Protein AF-A0A6A6LYT0-F1 (afdb_monomer_lite)

Sequence (413 aa):
MEEVLLMKRYNQEIVPKQVDERLLDSQYVESPLNRPRSIFLELNYLVLLETRSLRKGFKLLLGEDMSGGGKGVSSALALSNAITNLAASVFGEQKRLEPMNPERKTRWRREIDWLLSVTDHIVEFVPSQQSKDGINMEIMVTRQRSDLLMNIPALRKLDNILVEQLDQFGNQNEFWYVSRDKVDSEQGTPPRNDDKWWIPTVKVPPEGLSEVTRRRLQSQKDSVNQVLKAAMAINAQVLSEMEVPENYIESLPKNGRASLGDSIYKSITVEFFDPEQFLSTMDLSTEHKVLDIKNRIEASIVIWKRKMHQKDGKSSWSSGVSLEKRELFEERAETILIILKQRFPGIPQSALDISKIQYNEDVGQAILESYSRIIESLAFTVLSRIEDVLYAASLTQTPESDESESQRKKQVG

Structure (mmCIF, N/CA/C/O backbone):
data_AF-A0A6A6LYT0-F1
#
_entry.id   AF-A0A6A6LYT0-F1
#
loop_
_atom_site.group_PDB
_atom_site.id
_atom_site.type_symbol
_atom_site.label_atom_id
_atom_site.label_alt_id
_atom_site.label_comp_id
_atom_site.label_asym_id
_atom_site.label_entity_id
_atom_site.label_seq_id
_atom_site.pdbx_PDB_ins_code
_atom_site.Cartn_x
_atom_site.Cartn_y
_atom_site.Cartn_z
_atom_site.occupancy
_atom_site.B_iso_or_equiv
_atom_site.auth_seq_id
_atom_site.auth_comp_id
_atom_site.auth_asym_id
_atom_site.auth_atom_id
_atom_site.pdbx_PDB_model_num
ATOM 1 N N . MET A 1 1 ? -25.487 27.048 -23.788 1.00 43.97 1 MET A N 1
ATOM 2 C CA . MET A 1 1 ? -26.952 27.287 -23.729 1.00 43.97 1 MET A CA 1
ATOM 3 C C . MET A 1 1 ? -27.750 26.283 -24.561 1.00 43.97 1 MET A C 1
ATOM 5 O O . MET A 1 1 ? -28.834 25.917 -24.125 1.00 43.97 1 MET A O 1
ATOM 9 N N . GLU A 1 2 ? -27.228 25.776 -25.685 1.00 37.31 2 GLU A N 1
ATOM 10 C CA . GLU A 1 2 ? -27.903 24.734 -26.484 1.00 37.31 2 GLU A CA 1
ATOM 11 C C . GLU A 1 2 ? -27.993 23.358 -25.796 1.00 37.31 2 GLU A C 1
ATOM 13 O O . GLU A 1 2 ? -29.022 22.699 -25.913 1.00 37.31 2 GLU A O 1
ATOM 18 N N . GLU A 1 3 ? -27.015 22.959 -24.973 1.00 37.06 3 GLU A N 1
ATOM 19 C CA . GLU A 1 3 ? -27.086 21.691 -24.215 1.00 37.06 3 GLU A CA 1
ATOM 20 C C . GLU A 1 3 ? -28.199 21.668 -23.151 1.00 37.06 3 GLU A C 1
ATOM 22 O O . GLU A 1 3 ? -28.840 20.641 -22.928 1.00 37.06 3 GLU A O 1
ATOM 27 N N . VAL A 1 4 ? -28.504 22.816 -22.533 1.00 42.84 4 VAL A N 1
ATOM 28 C CA . VAL A 1 4 ? -29.594 22.939 -21.543 1.00 42.84 4 VAL A CA 1
ATOM 29 C C . VAL A 1 4 ? -30.966 22.869 -22.228 1.00 42.84 4 VAL A C 1
ATOM 31 O O . VAL A 1 4 ? -31.926 22.352 -21.656 1.00 42.84 4 VAL A O 1
ATOM 34 N N . LEU A 1 5 ? -31.060 23.347 -23.473 1.00 37.00 5 LEU A N 1
ATOM 35 C CA . LEU A 1 5 ? -32.270 23.271 -24.297 1.00 37.00 5 LEU A CA 1
ATOM 36 C C . LEU A 1 5 ? -32.504 21.865 -24.869 1.00 37.00 5 LEU A C 1
ATOM 38 O O . LEU A 1 5 ? -33.661 21.464 -25.004 1.00 37.00 5 LEU A O 1
ATOM 42 N N . LEU A 1 6 ? -31.441 21.100 -25.146 1.00 41.81 6 LEU A N 1
ATOM 43 C CA . LEU A 1 6 ? -31.546 19.697 -25.563 1.00 41.81 6 LEU A CA 1
ATOM 44 C C . LEU A 1 6 ? -31.994 18.794 -24.399 1.00 41.81 6 LEU A C 1
ATOM 46 O O . LEU A 1 6 ? -32.902 17.983 -24.564 1.00 41.81 6 LEU A O 1
ATOM 50 N N . MET A 1 7 ? -31.449 19.013 -23.195 1.00 40.19 7 MET A N 1
ATOM 51 C CA . MET A 1 7 ? -31.865 18.320 -21.963 1.00 40.19 7 MET A CA 1
ATOM 52 C C . MET A 1 7 ? -33.322 18.614 -21.572 1.00 40.19 7 MET A C 1
ATOM 54 O O . MET A 1 7 ? -34.040 17.719 -21.128 1.00 40.19 7 MET A O 1
ATOM 58 N N . LYS A 1 8 ? -33.794 19.855 -21.764 1.00 39.69 8 LYS A N 1
ATOM 59 C CA . LYS A 1 8 ? -35.201 20.206 -21.501 1.00 39.69 8 LYS A CA 1
ATOM 60 C C . LYS A 1 8 ? -36.174 19.577 -22.501 1.00 39.69 8 LYS A C 1
ATOM 62 O O . LYS A 1 8 ? -37.269 19.210 -22.088 1.00 39.69 8 LYS A O 1
ATOM 67 N N . ARG A 1 9 ? -35.782 19.413 -23.773 1.00 38.62 9 ARG A N 1
ATOM 68 C CA . ARG A 1 9 ? -36.602 18.715 -24.781 1.00 38.62 9 ARG A CA 1
ATOM 69 C C . ARG A 1 9 ? -36.654 17.204 -24.544 1.00 38.62 9 ARG A C 1
ATOM 71 O O . ARG A 1 9 ? -37.737 16.637 -24.592 1.00 38.62 9 ARG A O 1
ATOM 78 N N . TYR A 1 10 ? -35.533 16.582 -24.175 1.00 41.91 10 TYR A N 1
ATOM 79 C CA . TYR A 1 10 ? -35.482 15.141 -23.890 1.00 41.91 10 TYR A CA 1
ATOM 80 C C . TYR A 1 10 ? -36.304 14.745 -22.645 1.00 41.91 10 TYR A C 1
ATOM 82 O O . TYR A 1 10 ? -36.941 13.696 -22.621 1.00 41.91 10 TYR A O 1
ATOM 90 N N . ASN A 1 11 ? -36.372 15.616 -21.629 1.00 39.78 11 ASN A N 1
ATOM 91 C CA . ASN A 1 11 ? -37.172 15.369 -20.422 1.00 39.78 11 ASN A CA 1
ATOM 92 C C . ASN A 1 11 ? -38.685 15.612 -20.589 1.00 39.78 11 ASN A C 1
ATOM 94 O O . ASN A 1 11 ? -39.451 15.185 -19.729 1.00 39.78 11 ASN A O 1
ATOM 98 N N . GLN A 1 12 ? -39.140 16.285 -21.653 1.00 38.91 12 GLN A N 1
ATOM 99 C CA . GLN A 1 12 ? -40.573 16.528 -21.884 1.00 38.91 12 GLN A CA 1
ATOM 100 C C . GLN A 1 12 ? -41.280 15.390 -22.637 1.00 38.91 12 GLN A C 1
ATOM 102 O O . GLN A 1 12 ? -42.495 15.264 -22.510 1.00 38.91 12 GLN A O 1
ATOM 107 N N . GLU A 1 13 ? -40.555 14.541 -23.370 1.00 37.44 13 GLU A N 1
ATOM 108 C CA . GLU A 1 13 ? -41.156 13.475 -24.193 1.00 37.44 13 GLU A CA 1
ATOM 109 C C . GLU A 1 13 ? -41.386 12.143 -23.445 1.00 37.44 13 GLU A C 1
ATOM 111 O O . GLU A 1 13 ? -42.075 11.271 -23.966 1.00 37.44 13 GLU A O 1
ATOM 116 N N . ILE A 1 14 ? -40.881 11.981 -22.210 1.00 43.44 14 ILE A N 1
ATOM 117 C CA . ILE A 1 14 ? -40.929 10.701 -21.458 1.00 43.44 14 ILE A CA 1
ATOM 118 C C . ILE A 1 14 ? -41.836 10.759 -20.207 1.00 43.44 14 ILE A C 1
ATOM 120 O O . ILE A 1 14 ? -42.043 9.752 -19.533 1.00 43.44 14 ILE A O 1
ATOM 124 N N . VAL A 1 15 ? -42.454 11.902 -19.893 1.00 36.84 15 VAL A N 1
ATOM 125 C CA . VAL A 1 15 ? -43.375 12.008 -18.744 1.00 36.84 15 VAL A CA 1
ATOM 126 C C . VAL A 1 15 ? -44.823 11.828 -19.221 1.00 36.84 15 VAL A C 1
ATOM 128 O O . VAL A 1 15 ? -45.327 12.693 -19.941 1.00 36.84 15 VAL A O 1
ATOM 131 N N . PRO A 1 16 ? -45.547 10.760 -18.826 1.00 37.03 16 PRO A N 1
ATOM 132 C CA . PRO A 1 16 ? -46.984 10.707 -19.048 1.00 37.03 16 PRO A CA 1
ATOM 133 C C . PRO A 1 16 ? -47.635 11.852 -18.267 1.00 37.03 16 PRO A C 1
ATOM 135 O O . PRO A 1 16 ? -47.370 12.026 -17.076 1.00 37.03 16 PRO A O 1
ATOM 138 N N . LYS A 1 17 ? -48.472 12.642 -18.948 1.00 39.84 17 LYS A N 1
ATOM 139 C CA . LYS A 1 17 ? -49.275 13.711 -18.339 1.00 39.84 17 LYS A CA 1
ATOM 140 C C . LYS A 1 17 ? -50.002 13.184 -17.094 1.00 39.84 17 LYS A C 1
ATOM 142 O O . LYS A 1 17 ? -50.565 12.093 -17.129 1.00 39.84 17 LYS A O 1
ATOM 147 N N . GLN A 1 18 ? -49.951 13.986 -16.028 1.00 39.06 18 GLN A N 1
ATOM 148 C CA . GLN A 1 18 ? -50.595 13.776 -14.728 1.00 39.06 18 GLN A CA 1
ATOM 149 C C . GLN A 1 18 ? -51.964 13.096 -14.849 1.00 39.06 18 GLN A C 1
ATOM 151 O O . GLN A 1 18 ? -52.850 13.597 -15.542 1.00 39.06 18 GLN A O 1
ATOM 156 N N . VAL A 1 19 ? -52.136 11.990 -14.123 1.00 34.44 19 VAL A N 1
ATOM 157 C CA . VAL A 1 19 ? -53.459 11.501 -13.731 1.00 34.44 19 VAL A CA 1
ATOM 158 C C . VAL A 1 19 ? -53.733 12.040 -12.330 1.00 34.44 19 VAL A C 1
ATOM 160 O O . VAL A 1 19 ? -52.886 11.943 -11.445 1.00 34.44 19 VAL A O 1
ATOM 163 N N . ASP A 1 20 ? -54.899 12.662 -12.213 1.00 29.84 20 ASP A N 1
ATOM 164 C CA . ASP A 1 20 ? -55.451 13.436 -11.103 1.00 29.84 20 ASP A CA 1
ATOM 165 C C . ASP A 1 20 ? -55.369 12.717 -9.737 1.00 29.84 20 ASP A C 1
ATOM 167 O O . ASP A 1 20 ? -55.817 11.578 -9.585 1.00 29.84 20 ASP A O 1
ATOM 171 N N . GLU A 1 21 ? -54.831 13.400 -8.723 1.00 35.59 21 GLU A N 1
ATOM 172 C CA . GLU A 1 21 ? -54.799 12.967 -7.318 1.00 35.59 21 GLU A CA 1
ATOM 173 C C . GLU A 1 21 ? -56.177 13.136 -6.660 1.00 35.59 21 GLU A C 1
ATOM 175 O O . GLU A 1 21 ? -56.346 13.956 -5.762 1.00 35.59 21 GLU A O 1
ATOM 180 N N . ARG A 1 22 ? -57.196 12.377 -7.077 1.00 34.69 22 ARG A N 1
ATOM 181 C CA . ARG A 1 22 ? -58.452 12.245 -6.311 1.00 34.69 22 ARG A CA 1
ATOM 182 C C . ARG A 1 22 ? -59.102 10.890 -6.542 1.00 34.69 22 ARG A C 1
ATOM 184 O O . ARG A 1 22 ? -59.987 10.789 -7.377 1.00 34.69 22 ARG A O 1
ATOM 191 N N . LEU A 1 23 ? -58.661 9.876 -5.795 1.00 31.81 23 LEU A N 1
ATOM 192 C CA . LEU A 1 23 ? -59.444 8.707 -5.344 1.00 31.81 23 LEU A CA 1
ATOM 193 C C . LEU A 1 23 ? -58.513 7.760 -4.560 1.00 31.81 23 LEU A C 1
ATOM 195 O O . LEU A 1 23 ? -58.198 6.651 -4.980 1.00 31.81 23 LEU A O 1
ATOM 199 N N . LEU A 1 24 ? -58.031 8.237 -3.411 1.00 38.34 24 LEU A N 1
ATOM 200 C CA . LEU A 1 24 ? -57.542 7.381 -2.331 1.00 38.34 24 LEU A CA 1
ATOM 201 C C . LEU A 1 24 ? -58.755 7.039 -1.469 1.00 38.34 24 LEU A C 1
ATOM 203 O O . LEU A 1 24 ? -59.147 7.848 -0.642 1.00 38.34 24 LEU A O 1
ATOM 207 N N . ASP A 1 25 ? -59.392 5.910 -1.766 1.00 36.44 25 ASP A N 1
ATOM 208 C CA . ASP A 1 25 ? -60.064 5.046 -0.789 1.00 36.44 25 ASP A CA 1
ATOM 209 C C . ASP A 1 25 ? -60.774 3.920 -1.539 1.00 36.44 25 ASP A C 1
ATOM 211 O O . ASP A 1 25 ? -61.872 4.095 -2.058 1.00 36.44 25 ASP A O 1
ATOM 215 N N . SER A 1 26 ? -60.126 2.758 -1.628 1.00 30.28 26 SER A N 1
ATOM 216 C CA . SER A 1 26 ? -60.767 1.455 -1.417 1.00 30.28 26 SER A CA 1
ATOM 217 C C . SER A 1 26 ? -59.758 0.329 -1.652 1.00 30.28 26 SER A C 1
ATOM 219 O O . SER A 1 26 ? -59.062 0.278 -2.665 1.00 30.28 26 SER A O 1
ATOM 221 N N . GLN A 1 27 ? -59.694 -0.563 -0.669 1.00 43.56 27 GLN A N 1
ATOM 222 C CA . GLN A 1 27 ? -59.050 -1.874 -0.666 1.00 43.56 27 GLN A CA 1
ATOM 223 C C . GLN A 1 27 ? -59.122 -2.591 -2.023 1.00 43.56 27 GLN A C 1
ATOM 225 O O . GLN A 1 27 ? -60.222 -2.914 -2.441 1.00 43.56 27 GLN A O 1
ATOM 230 N N . TYR A 1 28 ? -57.999 -2.963 -2.651 1.00 30.89 28 TYR A N 1
ATOM 231 C CA . TYR A 1 28 ? -58.005 -4.020 -3.678 1.00 30.89 28 TYR A CA 1
ATOM 232 C C . TYR A 1 28 ? -56.657 -4.760 -3.766 1.00 30.89 28 TYR A C 1
ATOM 234 O O . TYR A 1 28 ? -55.685 -4.276 -4.334 1.00 30.89 28 TYR A O 1
ATOM 242 N N . VAL A 1 29 ? -56.642 -5.933 -3.127 1.00 33.91 29 VAL A N 1
ATOM 243 C CA . VAL A 1 29 ? -56.188 -7.247 -3.624 1.00 33.91 29 VAL A CA 1
ATOM 244 C C . VAL A 1 29 ? -55.008 -7.275 -4.612 1.00 33.91 29 VAL A C 1
ATOM 246 O O . VAL A 1 29 ? -55.090 -6.779 -5.738 1.00 33.91 29 VAL A O 1
ATOM 249 N N . GLU A 1 30 ? -53.952 -7.996 -4.209 1.00 38.72 30 GLU A N 1
ATOM 250 C CA . GLU A 1 30 ? -52.858 -8.486 -5.059 1.00 38.72 30 GLU A CA 1
ATOM 251 C C . GLU A 1 30 ? -53.365 -8.937 -6.438 1.00 38.72 30 GLU A C 1
ATOM 253 O O . GLU A 1 30 ? -54.029 -9.962 -6.581 1.00 38.72 30 GLU A O 1
ATOM 258 N N . SER A 1 31 ? -53.041 -8.160 -7.473 1.00 33.56 31 SER A N 1
ATOM 259 C CA . SER A 1 31 ? -53.361 -8.483 -8.864 1.00 33.56 31 SER A CA 1
ATOM 260 C C . SER A 1 31 ? -52.064 -8.734 -9.652 1.00 33.56 31 SER A C 1
ATOM 262 O O . SER A 1 31 ? -51.130 -7.934 -9.535 1.00 33.56 31 SER A O 1
ATOM 264 N N . PRO A 1 32 ? -51.967 -9.769 -10.516 1.00 37.00 32 PRO A N 1
ATOM 265 C CA . PRO A 1 32 ? -50.716 -10.160 -11.193 1.00 37.00 32 PRO A CA 1
ATOM 266 C C . PRO A 1 32 ? -50.189 -9.163 -12.247 1.00 37.00 32 PRO A C 1
ATOM 268 O O . PRO A 1 32 ? -49.188 -9.431 -12.912 1.00 37.00 32 PRO A O 1
ATOM 271 N N . LEU A 1 33 ? -50.849 -8.015 -12.419 1.00 38.41 33 LEU A N 1
ATOM 272 C CA . LEU A 1 33 ? -50.638 -7.049 -13.502 1.00 38.41 33 LEU A CA 1
ATOM 273 C C . LEU A 1 33 ? -49.662 -5.905 -13.173 1.00 38.41 33 LEU A C 1
ATOM 275 O O . LEU A 1 33 ? -49.425 -5.058 -14.028 1.00 38.41 33 LEU A O 1
ATOM 279 N N . ASN A 1 34 ? -49.032 -5.890 -11.992 1.00 41.56 34 ASN A N 1
ATOM 280 C CA . ASN A 1 34 ? -48.048 -4.856 -11.620 1.00 41.56 34 ASN A CA 1
ATOM 281 C C . ASN A 1 34 ? -46.592 -5.175 -12.047 1.00 41.56 34 ASN A C 1
ATOM 283 O O . ASN A 1 34 ? -45.666 -4.417 -11.762 1.00 41.56 34 ASN A O 1
ATOM 287 N N . ARG A 1 35 ? -46.369 -6.281 -12.776 1.00 44.34 35 ARG A N 1
ATOM 288 C CA . ARG A 1 35 ? -45.042 -6.689 -13.284 1.00 44.34 35 ARG A CA 1
ATOM 289 C C . ARG A 1 35 ? -44.371 -5.721 -14.283 1.00 44.34 35 ARG A C 1
ATOM 291 O O . ARG A 1 35 ? -43.155 -5.566 -14.177 1.00 44.34 35 ARG A O 1
ATOM 298 N N . PRO A 1 36 ? -45.062 -5.037 -15.223 1.00 46.19 36 PRO A N 1
ATOM 299 C CA . PRO A 1 36 ? -44.364 -4.258 -16.249 1.00 46.19 36 PRO A CA 1
ATOM 300 C C . PRO A 1 36 ? -43.702 -2.981 -15.706 1.00 46.19 36 PRO A C 1
ATOM 302 O O . PRO A 1 36 ? -42.669 -2.575 -16.229 1.00 46.19 36 PRO A O 1
ATOM 305 N N . ARG A 1 37 ? -44.218 -2.379 -14.620 1.00 49.31 37 ARG A N 1
ATOM 306 C CA . ARG A 1 37 ? -43.581 -1.212 -13.973 1.00 49.31 37 ARG A CA 1
ATOM 307 C C . ARG A 1 37 ? -42.272 -1.570 -13.265 1.00 49.31 37 ARG A C 1
ATOM 309 O O . ARG A 1 37 ? -41.329 -0.788 -13.334 1.00 49.31 37 ARG A O 1
ATOM 316 N N . SER A 1 38 ? -42.198 -2.751 -12.646 1.00 53.78 38 SER A N 1
ATOM 317 C CA . SER A 1 38 ? -40.966 -3.259 -12.024 1.00 53.78 38 SER A CA 1
ATOM 318 C C . SER A 1 38 ? -39.878 -3.492 -13.069 1.00 53.78 38 SER A C 1
ATOM 320 O O . SER A 1 38 ? -38.771 -2.988 -12.920 1.00 53.78 38 SER A O 1
ATOM 322 N N . ILE A 1 39 ? -40.224 -4.166 -14.172 1.00 61.00 39 ILE A N 1
ATOM 323 C CA . ILE A 1 39 ? -39.290 -4.454 -15.271 1.00 61.00 39 ILE A CA 1
ATOM 324 C C . ILE A 1 39 ? -38.786 -3.152 -15.911 1.00 61.00 39 ILE A C 1
ATOM 326 O O . ILE A 1 39 ? -37.606 -3.025 -16.217 1.00 61.00 39 ILE A O 1
ATOM 330 N N . PHE A 1 40 ? -39.653 -2.150 -16.081 1.00 62.00 40 PHE A N 1
ATOM 331 C CA . PHE A 1 40 ? -39.267 -0.867 -16.676 1.00 62.00 40 PHE A CA 1
ATOM 332 C C . PHE A 1 40 ? -38.327 -0.043 -15.777 1.00 62.00 40 PHE A C 1
ATOM 334 O O . PHE A 1 40 ? -37.395 0.594 -16.267 1.00 62.00 40 PHE A O 1
ATOM 341 N N . LEU A 1 41 ? -38.539 -0.060 -14.457 1.00 65.81 41 LEU A N 1
ATOM 342 C CA . LEU A 1 41 ? -37.626 0.561 -13.488 1.00 65.81 41 LEU A CA 1
ATOM 343 C C . LEU A 1 41 ? -36.270 -0.156 -13.452 1.00 65.81 41 LEU A C 1
ATOM 345 O O . LEU A 1 41 ? -35.231 0.499 -13.415 1.00 65.81 41 LEU A O 1
ATOM 349 N N . GLU A 1 42 ? -36.282 -1.484 -13.518 1.00 61.84 42 GLU A N 1
ATOM 350 C CA . GLU A 1 42 ? -35.086 -2.326 -13.522 1.00 61.84 42 GLU A CA 1
ATOM 351 C C . GLU A 1 42 ? -34.257 -2.131 -14.802 1.00 61.84 42 GLU A C 1
ATOM 353 O O . GLU A 1 42 ? -33.050 -1.910 -14.727 1.00 61.84 42 GLU A O 1
ATOM 358 N N . LEU A 1 43 ? -34.904 -2.070 -15.972 1.00 66.75 43 LEU A N 1
ATOM 359 C CA . LEU A 1 43 ? -34.256 -1.752 -17.249 1.00 66.75 43 LEU A CA 1
ATOM 360 C C . LEU A 1 43 ? -33.653 -0.341 -17.262 1.00 66.75 43 LEU A C 1
ATOM 362 O O . LEU A 1 43 ? -32.507 -0.170 -17.670 1.00 66.75 43 LEU A O 1
ATOM 366 N N . ASN A 1 44 ? -34.376 0.671 -16.772 1.00 70.56 44 ASN A N 1
ATOM 367 C CA . ASN A 1 44 ? -33.837 2.032 -16.678 1.00 70.56 44 ASN A CA 1
ATOM 368 C C . ASN A 1 44 ? -32.653 2.120 -15.712 1.00 70.56 44 ASN A C 1
ATOM 370 O O . ASN A 1 44 ? -31.692 2.845 -15.974 1.00 70.56 44 ASN A O 1
ATOM 374 N N . TYR A 1 45 ? -32.699 1.371 -14.609 1.00 73.06 45 TYR A N 1
ATOM 375 C CA . TYR A 1 45 ? -31.575 1.267 -13.691 1.00 73.06 45 TYR A CA 1
ATOM 376 C C . TYR A 1 45 ? -30.361 0.645 -14.385 1.00 73.06 45 TYR A C 1
ATOM 378 O O . TYR A 1 45 ? -29.285 1.233 -14.338 1.00 73.06 45 TYR A O 1
ATOM 386 N N . LEU A 1 46 ? -30.536 -0.474 -15.095 1.00 67.38 46 LEU A N 1
ATOM 387 C CA . LEU A 1 46 ? -29.470 -1.140 -15.852 1.00 67.38 46 LEU A CA 1
ATOM 388 C C . LEU A 1 46 ? -28.850 -0.223 -16.917 1.00 67.38 46 LEU A C 1
ATOM 390 O O . LEU A 1 46 ? -27.630 -0.078 -16.948 1.00 67.38 46 LEU A O 1
ATOM 394 N N . VAL A 1 47 ? -29.662 0.486 -17.705 1.00 71.31 47 VAL A N 1
ATOM 395 C CA . VAL A 1 47 ? -29.176 1.463 -18.700 1.00 71.31 47 VAL A CA 1
ATOM 396 C C . VAL A 1 47 ? -28.395 2.599 -18.030 1.00 71.31 47 VAL A C 1
ATOM 398 O O . VAL A 1 47 ? -27.345 3.032 -18.513 1.00 71.31 47 VAL A O 1
ATOM 401 N N . LEU A 1 48 ? -28.862 3.088 -16.880 1.00 74.38 48 LEU A N 1
ATOM 402 C CA . LEU A 1 48 ? -28.162 4.120 -16.117 1.00 74.38 48 LEU A CA 1
ATOM 403 C C . LEU A 1 48 ? -26.834 3.611 -15.525 1.00 74.38 48 LEU A C 1
ATOM 405 O O . LEU A 1 48 ? -25.871 4.374 -15.408 1.00 74.38 48 LEU A O 1
ATOM 409 N N . LEU A 1 49 ? -26.751 2.329 -15.163 1.00 71.38 49 LEU A N 1
ATOM 410 C CA . LEU A 1 49 ? -25.502 1.699 -14.736 1.00 71.38 49 LEU A CA 1
ATOM 411 C C . LEU A 1 49 ? -24.518 1.552 -15.892 1.00 71.38 49 LEU A C 1
ATOM 413 O O . LEU A 1 49 ? -23.354 1.920 -15.741 1.00 71.38 49 LEU A O 1
ATOM 417 N N . GLU A 1 50 ? -24.985 1.070 -17.036 1.00 67.31 50 GLU A N 1
ATOM 418 C CA . GLU A 1 50 ? -24.171 0.859 -18.228 1.00 67.31 50 GLU A CA 1
ATOM 419 C C . GLU A 1 50 ? -23.615 2.185 -18.756 1.00 67.31 50 GLU A C 1
ATOM 421 O O . GLU A 1 50 ? -22.412 2.331 -18.949 1.00 67.31 50 GLU A O 1
ATOM 426 N N . THR A 1 51 ? -24.450 3.222 -18.843 1.00 67.88 51 THR A N 1
ATOM 427 C CA . THR A 1 51 ? -24.007 4.576 -19.223 1.00 67.88 51 THR A CA 1
ATOM 428 C C . THR A 1 51 ? -23.003 5.181 -18.236 1.00 67.88 51 THR A C 1
ATOM 430 O O . THR A 1 51 ? -22.064 5.864 -18.657 1.00 67.88 51 THR A O 1
ATOM 433 N N . ARG A 1 52 ? -23.145 4.934 -16.925 1.00 71.00 52 ARG A N 1
ATOM 434 C CA . ARG A 1 52 ? -22.151 5.353 -15.917 1.00 71.00 52 ARG A CA 1
ATOM 435 C C . ARG A 1 52 ? -20.837 4.585 -16.038 1.00 71.00 52 ARG A C 1
ATOM 437 O O . ARG A 1 52 ? -19.786 5.207 -15.885 1.00 71.00 52 ARG A O 1
ATOM 444 N N . SER A 1 53 ? -20.897 3.282 -16.303 1.00 69.25 53 SER A N 1
ATOM 445 C CA . SER A 1 53 ? -19.721 2.445 -16.555 1.00 69.25 53 SER A CA 1
ATOM 446 C C . SER A 1 53 ? -18.967 2.941 -17.792 1.00 69.25 53 SER A C 1
ATOM 448 O O . SER A 1 53 ? -17.793 3.303 -17.701 1.00 69.25 53 SER A O 1
ATOM 450 N N . LEU A 1 54 ? -19.678 3.125 -18.909 1.00 64.31 54 LEU A N 1
ATOM 451 C CA . LEU A 1 54 ? -19.130 3.643 -20.163 1.00 64.31 54 LEU A CA 1
ATOM 452 C C . LEU A 1 54 ? -18.447 4.999 -19.974 1.00 64.31 54 LEU A C 1
ATOM 454 O O . LEU A 1 54 ? -17.299 5.162 -20.377 1.00 64.31 54 LEU A O 1
ATOM 458 N N . ARG A 1 55 ? -19.091 5.969 -19.305 1.00 66.69 55 ARG A N 1
ATOM 459 C CA . ARG A 1 55 ? -18.483 7.292 -19.046 1.00 66.69 55 ARG A CA 1
ATOM 460 C C . ARG A 1 55 ? -17.161 7.209 -18.285 1.00 66.69 55 ARG A C 1
ATOM 462 O O . ARG A 1 55 ? -16.264 8.007 -18.546 1.00 66.69 55 ARG A O 1
ATOM 469 N N . LYS A 1 56 ? -17.032 6.273 -17.345 1.00 69.44 56 LYS A N 1
ATOM 470 C CA . LYS A 1 56 ? -15.768 6.063 -16.626 1.00 69.44 56 LYS A CA 1
ATOM 471 C C . LYS A 1 56 ? -14.723 5.403 -17.510 1.00 69.44 56 LYS A C 1
ATOM 473 O O . LYS A 1 56 ? -13.588 5.867 -17.506 1.00 69.44 56 LYS A O 1
ATOM 478 N N . GLY A 1 57 ? -15.124 4.415 -18.310 1.00 66.81 57 GLY A N 1
ATOM 479 C CA . GLY A 1 57 ? -14.275 3.830 -19.347 1.00 66.81 57 GLY A CA 1
ATOM 480 C C . GLY A 1 57 ? -13.701 4.897 -20.284 1.00 66.81 57 GLY A C 1
ATOM 481 O O . GLY A 1 57 ? -12.493 4.953 -20.477 1.00 66.81 57 GLY A O 1
ATOM 482 N N . PHE A 1 58 ? -14.529 5.831 -20.763 1.00 64.75 58 PHE A N 1
ATOM 483 C CA . PHE A 1 58 ? -14.069 6.957 -21.587 1.00 64.75 58 PHE A CA 1
ATOM 484 C C . PHE A 1 58 ? -13.030 7.838 -20.882 1.00 64.75 58 PHE A C 1
ATOM 486 O O . PHE A 1 58 ? -12.044 8.222 -21.503 1.00 64.75 58 PHE A O 1
ATOM 493 N N . LYS A 1 59 ? -13.202 8.138 -19.588 1.00 76.69 59 LYS A N 1
ATOM 494 C CA . LYS A 1 59 ? -12.219 8.939 -18.839 1.00 76.69 59 LYS A CA 1
ATOM 495 C C . LYS A 1 59 ? -10.870 8.221 -18.691 1.00 76.69 59 LYS A C 1
ATOM 497 O O . LYS A 1 59 ? -9.833 8.876 -18.744 1.00 76.69 59 LYS A O 1
ATOM 502 N N . LEU A 1 60 ? -10.887 6.896 -18.530 1.00 82.75 60 LEU A N 1
ATOM 503 C CA . LEU A 1 60 ? -9.675 6.074 -18.485 1.00 82.75 60 LEU A CA 1
ATOM 504 C C . LEU A 1 60 ? -8.965 6.033 -19.846 1.00 82.75 60 LEU A C 1
ATOM 506 O O . LEU A 1 60 ? -7.747 6.167 -19.895 1.00 82.75 60 LEU A O 1
ATOM 510 N N . LEU A 1 61 ? -9.721 5.921 -20.946 1.00 83.06 61 LEU A N 1
ATOM 511 C CA . LEU A 1 61 ? -9.176 5.936 -22.312 1.00 83.06 61 LEU A CA 1
ATOM 512 C C . LEU A 1 61 ? -8.522 7.271 -22.685 1.00 83.06 61 LEU A C 1
ATOM 514 O O . LEU A 1 61 ? -7.594 7.294 -23.486 1.00 83.06 61 LEU A O 1
ATOM 518 N N . LEU A 1 62 ? -8.989 8.376 -22.103 1.00 82.69 62 LEU A N 1
ATOM 519 C CA . LEU A 1 62 ? -8.393 9.698 -22.295 1.00 82.69 62 LEU A CA 1
ATOM 520 C C . LEU A 1 62 ? -7.116 9.915 -21.467 1.00 82.69 62 LEU A C 1
ATOM 522 O O . LEU A 1 62 ? -6.482 10.956 -21.612 1.00 82.69 62 LEU A O 1
ATOM 526 N N . GLY A 1 63 ? -6.745 8.984 -20.580 1.00 83.31 63 GLY A N 1
ATOM 527 C CA . GLY A 1 63 ? -5.567 9.144 -19.723 1.00 83.31 63 GLY A CA 1
ATOM 528 C C . GLY A 1 63 ? -5.648 10.410 -18.868 1.00 83.31 63 GLY A C 1
ATOM 529 O O . GLY A 1 63 ? -4.672 11.139 -18.750 1.00 83.31 63 GLY A O 1
ATOM 530 N N . GLU A 1 64 ? -6.836 10.730 -18.345 1.00 84.88 64 GLU A N 1
ATOM 531 C CA . GLU A 1 64 ? -7.124 11.972 -17.601 1.00 84.88 64 GLU A CA 1
ATOM 532 C C . GLU A 1 64 ? -7.028 13.283 -18.417 1.00 84.88 64 GLU A C 1
ATOM 534 O O . GLU A 1 64 ? -7.410 14.340 -17.908 1.00 84.88 64 GLU A O 1
ATOM 539 N N . ASP A 1 65 ? -6.631 13.236 -19.694 1.00 85.94 65 ASP A N 1
ATOM 540 C CA . ASP A 1 65 ? -6.608 14.388 -20.598 1.00 85.94 65 ASP A CA 1
ATOM 541 C C . ASP A 1 65 ? -7.992 14.646 -21.212 1.00 85.94 65 ASP A C 1
ATOM 543 O O . ASP A 1 65 ? -8.345 14.192 -22.303 1.00 85.94 65 ASP A O 1
ATOM 547 N N . MET A 1 66 ? -8.787 15.449 -20.508 1.00 83.38 66 MET A N 1
ATOM 548 C CA . MET A 1 66 ? -10.127 15.842 -20.952 1.00 83.38 66 MET A CA 1
ATOM 549 C C . MET A 1 66 ? -10.126 16.792 -22.167 1.00 83.38 66 MET A C 1
ATOM 551 O O . MET A 1 66 ? -11.204 17.108 -22.668 1.00 83.38 66 MET A O 1
ATOM 555 N N . SER A 1 67 ? -8.961 17.255 -22.646 1.00 84.75 67 SER A N 1
ATOM 556 C CA . SER A 1 67 ? -8.862 18.067 -23.870 1.00 84.75 67 SER A CA 1
ATOM 557 C C . SER A 1 67 ? -8.884 17.226 -25.152 1.00 84.75 67 SER A C 1
ATOM 559 O O . SER A 1 67 ? -9.110 17.771 -26.232 1.00 84.75 67 SER A O 1
ATOM 561 N N . GLY A 1 68 ? -8.663 15.908 -25.041 1.00 80.44 68 GLY A N 1
ATOM 562 C CA . GLY A 1 68 ? -8.562 14.994 -26.182 1.00 80.44 68 GLY A CA 1
ATOM 563 C C . GLY A 1 68 ? -7.243 15.099 -26.956 1.00 80.44 68 GLY A C 1
ATOM 564 O O . GLY A 1 68 ? -7.131 14.537 -28.042 1.00 80.44 68 GLY A O 1
ATOM 565 N N . GLY A 1 69 ? -6.244 15.810 -26.421 1.00 81.00 69 GLY A N 1
ATOM 566 C CA . GLY A 1 69 ? -4.960 16.068 -27.076 1.00 81.00 69 GLY A CA 1
ATOM 567 C C . GLY A 1 69 ? -3.957 14.913 -27.025 1.00 81.00 69 GLY A C 1
ATOM 568 O O . GLY A 1 69 ? -2.860 15.053 -27.566 1.00 81.00 69 GLY A O 1
ATOM 569 N N . GLY A 1 70 ? -4.300 13.797 -26.373 1.00 76.88 70 GLY A N 1
ATOM 570 C CA . GLY A 1 70 ? -3.433 12.624 -26.248 1.00 76.88 70 GLY A CA 1
ATOM 571 C C . GLY A 1 70 ? -2.192 12.868 -25.385 1.00 76.88 70 GLY A C 1
ATOM 572 O O . GLY A 1 70 ? -1.226 12.121 -25.489 1.00 76.88 70 GLY A O 1
ATOM 573 N N . LYS A 1 71 ? -2.199 13.912 -24.544 1.00 83.19 71 LYS A N 1
ATOM 574 C CA . LYS A 1 71 ? -1.104 14.245 -23.611 1.00 83.19 71 LYS A CA 1
ATOM 575 C C . LYS A 1 71 ? -1.391 13.749 -22.190 1.00 83.19 71 LYS A C 1
ATOM 577 O O . LYS A 1 71 ? -0.885 14.311 -21.221 1.00 83.19 71 LYS A O 1
ATOM 582 N N . GLY A 1 72 ? -2.260 12.748 -22.088 1.00 85.25 72 GLY A N 1
ATOM 583 C CA . GLY A 1 72 ? -2.657 12.118 -20.840 1.00 85.25 72 GLY A CA 1
ATOM 584 C C . GLY A 1 72 ? -1.611 11.149 -20.300 1.00 85.25 72 GLY A C 1
ATOM 585 O O . GLY A 1 72 ? -0.541 10.953 -20.876 1.00 85.25 72 GLY A O 1
ATOM 586 N N . VAL A 1 73 ? -1.945 10.535 -19.174 1.00 92.25 73 VAL A N 1
ATOM 587 C CA . VAL A 1 73 ? -1.156 9.474 -18.546 1.00 92.25 73 VAL A CA 1
ATOM 588 C C . VAL A 1 73 ? -1.410 8.111 -19.199 1.00 92.25 73 VAL A C 1
ATOM 590 O O . VAL A 1 73 ? -2.379 7.933 -19.941 1.00 92.25 73 VAL A O 1
ATOM 593 N N . SER A 1 74 ? -0.558 7.124 -18.899 1.00 92.94 74 SER A N 1
ATOM 594 C CA . SER A 1 74 ? -0.766 5.736 -19.332 1.00 92.94 74 SER A CA 1
ATOM 595 C C . SER A 1 74 ? -2.089 5.174 -18.793 1.00 92.94 74 SER A C 1
ATOM 597 O O . SER A 1 74 ? -2.586 5.600 -17.748 1.00 92.94 74 SER A O 1
ATOM 599 N N . SER A 1 75 ? -2.665 4.172 -19.467 1.00 92.94 75 SER A N 1
ATOM 600 C CA . SER A 1 75 ? -3.873 3.495 -18.966 1.00 92.94 75 SER A CA 1
ATOM 601 C C . SER A 1 75 ? -3.643 2.829 -17.606 1.00 92.94 75 SER A C 1
ATOM 603 O O . SER A 1 75 ? -4.550 2.810 -16.776 1.00 92.94 75 SER A O 1
ATOM 605 N N . ALA A 1 76 ? -2.427 2.329 -17.363 1.00 95.06 76 ALA A N 1
ATOM 606 C CA . ALA A 1 76 ? -2.010 1.780 -16.078 1.00 95.06 76 ALA A CA 1
ATOM 607 C C . ALA A 1 76 ? -2.083 2.846 -14.969 1.00 95.06 76 ALA A C 1
ATOM 609 O O . ALA A 1 76 ? -2.746 2.635 -13.950 1.00 95.06 76 ALA A O 1
ATOM 610 N N . LEU A 1 77 ? -1.498 4.028 -15.195 1.00 94.44 77 LEU A N 1
ATOM 611 C CA . LEU A 1 77 ? -1.539 5.124 -14.228 1.00 94.44 77 LEU A CA 1
ATOM 612 C C . LEU A 1 77 ? -2.957 5.695 -14.059 1.00 94.44 77 LEU A C 1
ATOM 614 O O . LEU A 1 77 ? -3.389 5.930 -12.932 1.00 94.44 77 LEU A O 1
ATOM 618 N N . ALA A 1 78 ? -3.728 5.836 -15.141 1.00 93.56 78 ALA A N 1
ATOM 619 C CA . ALA A 1 78 ? -5.124 6.275 -15.076 1.00 93.56 78 ALA A CA 1
ATOM 620 C C . ALA A 1 78 ? -5.993 5.328 -14.226 1.00 93.56 78 ALA A C 1
ATOM 622 O O . ALA A 1 78 ? -6.824 5.786 -13.438 1.00 93.56 78 ALA A O 1
ATOM 623 N N . LEU A 1 79 ? -5.798 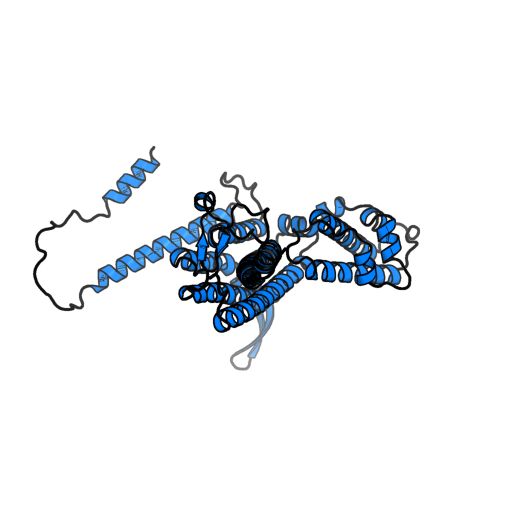4.009 -14.353 1.00 94.62 79 LEU A N 1
ATOM 624 C CA . LEU A 1 79 ? -6.486 3.009 -13.531 1.00 94.62 79 LEU A CA 1
ATOM 625 C C . LEU A 1 79 ? -6.052 3.080 -12.062 1.00 94.62 79 LEU A C 1
ATOM 627 O O . LEU A 1 79 ? -6.916 3.100 -11.183 1.00 94.62 79 LEU A O 1
ATOM 631 N N . SER A 1 80 ? -4.747 3.196 -11.793 1.00 96.38 80 SER A N 1
ATOM 632 C CA . SER A 1 80 ? -4.217 3.375 -10.432 1.00 96.38 80 SER A CA 1
ATOM 633 C C . SER A 1 80 ? -4.799 4.623 -9.748 1.00 96.38 80 SER A C 1
ATOM 635 O O . SER A 1 80 ? -5.283 4.566 -8.607 1.00 96.38 80 SER A O 1
ATOM 637 N N . ASN A 1 81 ? -4.858 5.744 -10.474 1.00 94.88 81 ASN A N 1
ATOM 638 C CA . ASN A 1 81 ? -5.471 6.983 -10.007 1.00 94.88 81 ASN A CA 1
ATOM 639 C C . ASN A 1 81 ? -6.975 6.819 -9.778 1.00 94.88 81 ASN A C 1
ATOM 641 O O . ASN A 1 81 ? -7.498 7.286 -8.767 1.00 94.88 81 ASN A O 1
ATOM 645 N N . ALA A 1 82 ? -7.694 6.148 -10.681 1.00 94.56 82 ALA A N 1
ATOM 646 C CA . ALA A 1 82 ? -9.128 5.918 -10.534 1.00 94.56 82 ALA A CA 1
ATOM 647 C C . ALA A 1 82 ? -9.459 5.073 -9.292 1.00 94.56 82 ALA A C 1
ATOM 649 O O . ALA A 1 82 ? -10.380 5.433 -8.555 1.00 94.56 82 ALA A O 1
ATOM 650 N N . ILE A 1 83 ? -8.691 4.010 -9.023 1.00 96.06 83 ILE A N 1
ATOM 651 C CA . ILE A 1 83 ? -8.825 3.180 -7.813 1.00 96.06 83 ILE A CA 1
ATOM 652 C C . ILE A 1 83 ? -8.557 4.022 -6.560 1.00 96.06 83 ILE A C 1
ATOM 654 O O . ILE A 1 83 ? -9.374 4.042 -5.635 1.00 96.06 83 ILE A O 1
ATOM 658 N N . THR A 1 84 ? -7.461 4.783 -6.557 1.00 95.62 84 THR A N 1
ATOM 659 C CA . THR A 1 84 ? -7.082 5.649 -5.428 1.00 95.62 84 THR A CA 1
ATOM 660 C C . THR A 1 84 ? -8.149 6.718 -5.153 1.00 95.62 84 THR A C 1
ATOM 662 O O . THR A 1 84 ? -8.575 6.904 -4.013 1.00 95.62 84 THR A O 1
ATOM 665 N N . ASN A 1 85 ? -8.647 7.384 -6.197 1.00 94.25 85 ASN A N 1
ATOM 666 C CA . ASN A 1 85 ? -9.677 8.419 -6.096 1.00 94.25 85 ASN A CA 1
ATOM 667 C C . ASN A 1 85 ? -11.031 7.858 -5.645 1.00 94.25 85 ASN A C 1
ATOM 669 O O . ASN A 1 85 ? -11.742 8.501 -4.868 1.00 94.25 85 ASN A O 1
ATOM 673 N N . LEU A 1 86 ? -11.395 6.656 -6.106 1.00 94.50 86 LEU A N 1
ATOM 674 C CA . LEU A 1 86 ? -12.592 5.964 -5.640 1.00 94.50 86 LEU A CA 1
ATOM 675 C C . LEU A 1 86 ? -12.496 5.677 -4.141 1.00 94.50 86 LEU A C 1
ATOM 677 O O . LEU A 1 86 ? -13.419 6.019 -3.402 1.00 94.50 86 LEU A O 1
ATOM 681 N N . ALA A 1 87 ? -11.378 5.102 -3.693 1.00 95.44 87 ALA A N 1
ATOM 682 C CA . ALA A 1 87 ? -11.144 4.811 -2.285 1.00 95.44 87 ALA A CA 1
ATOM 683 C C . ALA A 1 87 ? -11.190 6.088 -1.434 1.00 95.44 87 ALA A C 1
ATOM 685 O O . ALA A 1 87 ? -11.885 6.120 -0.421 1.00 95.44 87 ALA A O 1
ATOM 686 N N . ALA A 1 88 ? -10.550 7.175 -1.873 1.00 93.19 88 ALA A N 1
ATOM 687 C CA . ALA A 1 88 ? -10.605 8.461 -1.178 1.00 93.19 88 ALA A CA 1
ATOM 688 C C . ALA A 1 88 ? -12.042 9.008 -1.074 1.00 93.19 88 ALA A C 1
ATOM 690 O O . ALA A 1 88 ? -12.469 9.427 0.002 1.00 93.19 88 ALA A O 1
ATOM 691 N N . SER A 1 89 ? -12.822 8.948 -2.160 1.00 92.38 89 SER A N 1
ATOM 692 C CA . SER A 1 89 ? -14.224 9.392 -2.167 1.00 92.38 89 SER A CA 1
ATOM 693 C C . SER A 1 89 ? -15.134 8.516 -1.303 1.00 92.38 89 SER A C 1
ATOM 695 O O . SER A 1 89 ? -16.105 9.023 -0.747 1.00 92.38 89 SER A O 1
ATOM 697 N N . VAL A 1 90 ? -14.875 7.210 -1.228 1.00 92.88 90 VAL A N 1
ATOM 698 C CA . VAL A 1 90 ? -15.720 6.254 -0.503 1.00 92.88 90 VAL A CA 1
ATOM 699 C C . VAL A 1 90 ? -15.343 6.177 0.966 1.00 92.88 90 VAL A C 1
ATOM 701 O O . VAL A 1 90 ? -16.244 6.077 1.790 1.00 92.88 90 VAL A O 1
ATOM 704 N N . PHE A 1 91 ? -14.058 6.198 1.311 1.00 91.69 91 PHE A N 1
ATOM 705 C CA . PHE A 1 91 ? -13.560 5.955 2.666 1.00 91.69 91 PHE A CA 1
ATOM 706 C C . PHE A 1 91 ? -13.057 7.215 3.372 1.00 91.69 91 PHE A C 1
ATOM 708 O O . PHE A 1 91 ? -12.905 7.186 4.587 1.00 91.69 91 PHE A O 1
ATOM 715 N N . GLY A 1 92 ? -12.865 8.343 2.677 1.00 85.62 92 GLY A N 1
ATOM 716 C CA . GLY A 1 92 ? -12.427 9.600 3.305 1.00 85.62 92 GLY A CA 1
ATOM 717 C C . GLY A 1 92 ? -13.396 10.132 4.371 1.00 85.62 92 GLY A C 1
ATOM 718 O O . GLY A 1 92 ? -13.001 10.827 5.308 1.00 85.62 92 GLY A O 1
ATOM 719 N N . GLU A 1 93 ? -14.669 9.751 4.274 1.00 78.62 93 GLU A N 1
ATOM 720 C CA . GLU A 1 93 ? -15.700 10.034 5.275 1.00 78.62 93 GLU A CA 1
ATOM 721 C C . GLU A 1 93 ? -15.759 8.993 6.409 1.00 78.62 93 GLU A C 1
ATOM 723 O O . GLU A 1 93 ? -16.454 9.214 7.399 1.00 78.62 93 GLU A O 1
ATOM 728 N N . GLN A 1 94 ? -15.046 7.864 6.304 1.00 84.06 94 GLN A N 1
ATOM 729 C CA . GLN A 1 94 ? -15.022 6.798 7.311 1.00 84.06 94 GLN A CA 1
ATOM 730 C C . GLN A 1 94 ? -14.125 7.183 8.497 1.00 84.06 94 GLN A C 1
ATOM 732 O O . GLN A 1 94 ? -13.061 6.618 8.742 1.00 84.06 94 GLN A O 1
ATOM 737 N N . LYS A 1 95 ? -14.555 8.198 9.246 1.00 86.81 95 LYS A N 1
ATOM 738 C CA . LYS A 1 95 ? -13.806 8.756 10.381 1.00 86.81 95 LYS A CA 1
ATOM 739 C C . LYS A 1 95 ? -14.102 8.057 11.710 1.00 86.81 95 LYS A C 1
ATOM 741 O O . LYS A 1 95 ? -13.481 8.394 12.714 1.00 86.81 95 LYS A O 1
ATOM 746 N N . ARG A 1 96 ? -15.051 7.119 11.720 1.00 90.31 96 ARG A N 1
ATOM 747 C CA . ARG A 1 96 ? -15.619 6.458 12.901 1.00 90.31 96 ARG A CA 1
ATOM 748 C C . ARG A 1 96 ? -15.680 4.943 12.700 1.00 90.31 96 ARG A C 1
ATOM 750 O O . ARG A 1 96 ? -15.702 4.467 11.562 1.00 90.31 96 ARG A O 1
ATOM 757 N N . LEU A 1 97 ? -15.729 4.199 13.803 1.00 92.88 97 LEU A N 1
ATOM 758 C CA . LEU A 1 97 ? -16.100 2.784 13.803 1.00 92.88 97 LEU A CA 1
ATOM 759 C C . LEU A 1 97 ? -17.620 2.666 13.743 1.00 92.88 97 LEU A C 1
ATOM 761 O O . LEU A 1 97 ? -18.293 2.626 14.765 1.00 92.88 97 LEU A O 1
ATOM 765 N N . GLU A 1 98 ? -18.148 2.659 12.528 1.00 91.69 98 GLU A N 1
ATOM 766 C CA . GLU A 1 98 ? -19.574 2.521 12.250 1.00 91.69 98 GLU A CA 1
ATOM 767 C C . GLU A 1 98 ? -19.768 1.822 10.896 1.00 91.69 98 GLU A C 1
ATOM 769 O O . GLU A 1 98 ? -18.856 1.859 10.057 1.00 91.69 98 GLU A O 1
ATOM 774 N N . PRO A 1 99 ? -20.935 1.203 10.649 1.00 92.81 99 PRO A N 1
ATOM 775 C CA . PRO A 1 99 ? -21.245 0.639 9.346 1.00 92.81 99 PRO A CA 1
ATOM 776 C C . PRO A 1 99 ? -21.136 1.693 8.250 1.00 92.81 99 PRO A C 1
ATOM 778 O O . PRO A 1 99 ? -21.552 2.842 8.414 1.00 92.81 99 PRO A O 1
ATOM 781 N N . MET A 1 100 ? -20.627 1.284 7.093 1.00 91.94 100 MET A N 1
ATOM 782 C CA . MET A 1 100 ? -20.640 2.152 5.922 1.00 91.94 100 MET A CA 1
ATOM 783 C C . MET A 1 100 ? -22.083 2.469 5.520 1.00 91.94 100 MET A C 1
ATOM 785 O O . MET A 1 100 ? -22.949 1.591 5.536 1.00 91.94 100 MET A O 1
ATOM 789 N N . ASN A 1 101 ? -22.328 3.699 5.059 1.00 91.50 101 ASN A N 1
ATOM 790 C CA . ASN A 1 101 ? -23.608 4.043 4.443 1.00 91.50 101 ASN A CA 1
ATOM 791 C C . ASN A 1 101 ? -23.932 3.026 3.312 1.00 91.50 101 ASN A C 1
ATOM 793 O O . ASN A 1 101 ? -23.064 2.788 2.461 1.00 91.50 101 ASN A O 1
ATOM 797 N N . PRO A 1 102 ? -25.148 2.439 3.267 1.00 91.69 102 PRO A N 1
ATOM 798 C CA . PRO A 1 102 ? -25.511 1.416 2.283 1.00 91.69 102 PRO A CA 1
ATOM 799 C C . PRO A 1 102 ? -25.283 1.832 0.824 1.00 91.69 102 PRO A C 1
ATOM 801 O O . PRO A 1 102 ? -24.854 1.014 0.004 1.00 91.69 102 PRO A O 1
ATOM 804 N N . GLU A 1 103 ? -25.510 3.104 0.491 1.00 90.12 103 GLU A N 1
ATOM 805 C CA . GLU A 1 103 ? -25.271 3.645 -0.847 1.00 90.12 103 GLU A CA 1
ATOM 806 C C . GLU A 1 103 ? -23.775 3.695 -1.165 1.00 90.12 103 GLU A C 1
ATOM 808 O O . GLU A 1 103 ? -23.358 3.242 -2.232 1.00 90.12 103 GLU A O 1
ATOM 813 N N . ARG A 1 104 ? -22.946 4.168 -0.221 1.00 91.44 104 ARG A N 1
ATOM 814 C CA . ARG A 1 104 ? -21.478 4.199 -0.360 1.00 91.44 104 ARG A CA 1
ATOM 815 C C . ARG A 1 104 ? -20.895 2.796 -0.475 1.00 91.44 104 ARG A C 1
ATOM 817 O O . ARG A 1 104 ? -20.050 2.567 -1.332 1.00 91.44 104 ARG A O 1
ATOM 824 N N . LYS A 1 105 ? -21.380 1.848 0.325 1.00 93.06 105 LYS A N 1
ATOM 825 C CA . LYS A 1 105 ? -20.978 0.437 0.270 1.00 93.06 105 LYS A CA 1
ATOM 826 C C . LYS A 1 105 ? -21.335 -0.210 -1.069 1.00 93.06 105 LYS A C 1
ATOM 828 O O . LYS A 1 105 ? -20.510 -0.889 -1.676 1.00 93.06 105 LYS A O 1
ATOM 833 N N . THR A 1 106 ? -22.550 0.030 -1.559 1.00 92.56 106 THR A N 1
ATOM 834 C CA . THR A 1 106 ? -22.997 -0.470 -2.869 1.00 92.56 106 THR A CA 1
ATOM 835 C C . THR A 1 106 ? -22.191 0.161 -4.002 1.00 92.56 106 THR A C 1
ATOM 837 O O . THR A 1 106 ? -21.798 -0.524 -4.946 1.00 92.56 106 THR A O 1
ATOM 840 N N . ARG A 1 107 ? -21.904 1.463 -3.891 1.00 92.00 107 ARG A N 1
ATOM 841 C CA . ARG A 1 107 ? -21.056 2.198 -4.828 1.00 92.00 107 ARG A CA 1
ATOM 842 C C . ARG A 1 107 ? -19.631 1.647 -4.845 1.00 92.00 107 ARG A C 1
ATOM 844 O O . ARG A 1 107 ? -19.128 1.396 -5.931 1.00 92.00 107 ARG A O 1
ATOM 851 N N . TRP A 1 108 ? -19.020 1.417 -3.682 1.00 94.75 108 TRP A N 1
ATOM 852 C CA . TRP A 1 108 ? -17.691 0.813 -3.556 1.00 94.75 108 TRP A CA 1
ATOM 853 C C . TRP A 1 108 ? -17.616 -0.513 -4.302 1.00 94.75 108 TRP A C 1
ATOM 855 O O . TRP A 1 108 ? -16.879 -0.615 -5.276 1.00 94.75 108 TRP A O 1
ATOM 865 N N . ARG A 1 109 ? -18.465 -1.475 -3.912 1.00 94.25 109 ARG A N 1
ATOM 866 C CA . ARG A 1 109 ? -18.487 -2.828 -4.486 1.00 94.25 109 ARG A CA 1
ATOM 867 C C . ARG A 1 109 ? -18.653 -2.818 -5.998 1.00 94.25 109 ARG A C 1
ATOM 869 O O . ARG A 1 109 ? -17.995 -3.582 -6.683 1.00 94.25 109 ARG A O 1
ATOM 876 N N . ARG A 1 110 ? -19.523 -1.955 -6.521 1.00 92.25 110 ARG A N 1
ATOM 877 C CA . ARG A 1 110 ? -19.779 -1.869 -7.960 1.00 92.25 110 ARG A CA 1
ATOM 878 C C . ARG A 1 110 ? -18.636 -1.213 -8.722 1.00 92.25 110 ARG A C 1
ATOM 880 O O . ARG A 1 110 ? -18.222 -1.709 -9.759 1.00 92.25 110 ARG A O 1
ATOM 887 N N . GLU A 1 111 ? -18.189 -0.052 -8.258 1.00 93.12 111 GLU A N 1
ATOM 888 C CA . GLU A 1 111 ? -17.207 0.737 -8.996 1.00 93.12 111 GLU A CA 1
ATOM 889 C C . GLU A 1 111 ? -15.821 0.097 -8.950 1.00 93.12 111 GLU A C 1
ATOM 891 O O . GLU A 1 111 ? -15.117 0.149 -9.955 1.00 93.12 111 GLU A O 1
ATOM 896 N N . ILE A 1 112 ? -15.454 -0.541 -7.832 1.00 95.00 112 ILE A N 1
ATOM 897 C CA . ILE A 1 112 ? -14.204 -1.296 -7.761 1.00 95.00 112 ILE A CA 1
ATOM 898 C C . ILE A 1 112 ? -14.259 -2.511 -8.686 1.00 95.00 112 ILE A C 1
ATOM 900 O O . ILE A 1 112 ? -13.303 -2.762 -9.405 1.00 95.00 112 ILE A O 1
ATOM 904 N N . ASP A 1 113 ? -15.399 -3.202 -8.769 1.00 94.00 113 ASP A N 1
ATOM 905 C CA . ASP A 1 113 ? -15.567 -4.349 -9.661 1.00 94.00 113 ASP A CA 1
ATOM 906 C C . ASP A 1 113 ? -15.369 -3.979 -11.136 1.00 94.00 113 ASP A C 1
ATOM 908 O O . ASP A 1 113 ? -14.653 -4.668 -11.859 1.00 94.00 113 ASP A O 1
ATOM 912 N N . TRP A 1 114 ? -15.893 -2.824 -11.562 1.00 92.56 114 TRP A N 1
ATOM 913 C CA . TRP A 1 114 ? -15.639 -2.296 -12.905 1.00 92.56 114 TRP A CA 1
ATOM 914 C C . TRP A 1 114 ? -14.154 -2.036 -13.163 1.00 92.56 114 TRP A C 1
ATOM 916 O O . TRP A 1 114 ? -13.650 -2.412 -14.218 1.00 92.56 114 TRP A O 1
ATOM 926 N N . LEU A 1 115 ? -13.445 -1.419 -12.213 1.00 93.25 115 LEU A N 1
ATOM 927 C CA . LEU A 1 115 ? -12.013 -1.130 -12.355 1.00 93.25 115 LEU A CA 1
ATOM 928 C C . LEU A 1 115 ? -11.167 -2.414 -12.379 1.00 93.25 115 LEU A C 1
ATOM 930 O O . LEU A 1 115 ? -10.183 -2.481 -13.110 1.00 93.25 115 LEU A O 1
ATOM 934 N N . LEU A 1 116 ? -11.572 -3.442 -11.627 1.00 95.25 116 LEU A N 1
ATOM 935 C CA . LEU A 1 116 ? -10.884 -4.732 -11.566 1.00 95.25 116 LEU A CA 1
ATOM 936 C C . LEU A 1 116 ? -11.200 -5.654 -12.754 1.00 95.25 116 LEU A C 1
ATOM 938 O O . LEU A 1 116 ? -10.397 -6.539 -13.037 1.00 95.25 116 LEU A O 1
ATOM 942 N N . SER A 1 117 ? -12.311 -5.450 -13.471 1.00 93.69 117 SER A N 1
ATOM 943 C CA . SER A 1 117 ? -12.723 -6.304 -14.606 1.00 93.69 117 SER A CA 1
ATOM 944 C C . SER A 1 117 ? -11.666 -6.430 -15.710 1.00 93.69 117 SER A C 1
ATOM 946 O O . SER A 1 117 ? -11.577 -7.450 -16.385 1.00 93.69 117 SER A O 1
ATOM 948 N N . VAL A 1 118 ? -10.789 -5.430 -15.856 1.00 92.75 118 VAL A N 1
ATOM 949 C CA . VAL A 1 118 ? -9.673 -5.468 -16.813 1.00 92.75 118 VAL A CA 1
ATOM 950 C C . VAL A 1 118 ? -8.739 -6.655 -16.543 1.00 92.75 118 VAL A C 1
ATOM 952 O O . VAL A 1 118 ? -8.191 -7.230 -17.479 1.00 92.75 118 VAL A O 1
ATOM 955 N N . THR A 1 119 ? -8.598 -7.072 -15.280 1.00 95.44 119 THR A N 1
ATOM 956 C CA . THR A 1 119 ? -7.732 -8.197 -14.886 1.00 95.44 119 THR A CA 1
ATOM 957 C C . THR A 1 119 ? -8.212 -9.552 -15.401 1.00 95.44 119 THR A C 1
ATOM 959 O O . THR A 1 119 ? -7.392 -10.455 -15.563 1.00 95.44 119 THR A O 1
ATOM 962 N N . ASP A 1 120 ? -9.498 -9.693 -15.733 1.00 93.94 120 ASP A N 1
ATOM 963 C CA . ASP A 1 120 ? -10.054 -10.921 -16.318 1.00 93.94 120 ASP A CA 1
ATOM 964 C C . ASP A 1 120 ? -9.594 -11.116 -17.773 1.00 93.94 120 ASP A C 1
ATOM 966 O O . ASP A 1 120 ? -9.619 -12.224 -18.309 1.00 93.94 120 ASP A O 1
ATOM 970 N N . HIS A 1 121 ? -9.131 -10.036 -18.406 1.00 95.06 121 HIS A N 1
ATOM 971 C CA . HIS A 1 121 ? -8.666 -10.016 -19.789 1.00 95.06 121 HIS A CA 1
ATOM 972 C C . HIS A 1 121 ? -7.135 -10.033 -19.920 1.00 95.06 121 HIS A C 1
ATOM 974 O O . HIS A 1 121 ? -6.621 -10.113 -21.036 1.00 95.06 121 HIS A O 1
ATOM 980 N N . ILE A 1 122 ? -6.395 -9.985 -18.806 1.00 96.31 122 ILE A N 1
ATOM 981 C CA . ILE A 1 122 ? -4.929 -10.064 -18.800 1.00 96.31 122 ILE A CA 1
ATOM 982 C C . ILE A 1 122 ? -4.516 -11.535 -18.678 1.00 96.31 122 ILE A C 1
ATOM 984 O O . ILE A 1 122 ? -4.632 -12.157 -17.618 1.00 96.31 122 ILE A O 1
ATOM 988 N N . VAL A 1 123 ? -4.035 -12.098 -19.788 1.00 96.62 123 VAL A N 1
ATOM 989 C CA . VAL A 1 123 ? -3.765 -13.534 -19.928 1.00 96.62 123 VAL A CA 1
ATOM 990 C C . VAL A 1 123 ? -2.344 -13.827 -20.399 1.00 96.62 123 VAL A C 1
ATOM 992 O O . VAL A 1 123 ? -1.745 -13.078 -21.166 1.00 96.62 123 VAL A O 1
ATOM 995 N N . GLU A 1 124 ? -1.832 -14.972 -19.966 1.00 94.81 124 GLU A N 1
ATOM 996 C CA . GLU A 1 124 ? -0.678 -15.656 -20.535 1.00 94.81 124 GLU A CA 1
ATOM 997 C C . GLU A 1 124 ? -1.164 -16.673 -21.576 1.00 94.81 124 GLU A C 1
ATOM 999 O O . GLU A 1 124 ? -2.133 -17.409 -21.352 1.00 94.81 124 GLU A O 1
ATOM 1004 N N . PHE A 1 125 ? -0.462 -16.753 -22.704 1.00 94.56 125 PHE A N 1
ATOM 1005 C CA . PHE A 1 125 ? -0.646 -17.832 -23.669 1.00 94.56 125 PHE A CA 1
ATOM 1006 C C . PHE A 1 125 ? 0.226 -19.015 -23.261 1.00 94.56 125 PHE A C 1
ATOM 1008 O O . PHE A 1 125 ? 1.453 -18.928 -23.309 1.00 94.56 125 PHE A O 1
ATOM 1015 N N . VAL A 1 126 ? -0.403 -20.123 -22.869 1.00 94.44 126 VAL A N 1
ATOM 1016 C CA . VAL A 1 126 ? 0.297 -21.329 -22.415 1.00 94.44 126 VAL A CA 1
ATOM 1017 C C . VAL A 1 126 ? 0.043 -22.502 -23.366 1.00 94.44 126 VAL A C 1
ATOM 1019 O O . VAL A 1 126 ? -1.084 -22.668 -23.845 1.00 94.44 126 VAL A O 1
ATOM 1022 N N . PRO A 1 127 ? 1.065 -23.323 -23.664 1.00 93.94 127 PRO A N 1
ATOM 1023 C CA . PRO A 1 127 ? 0.885 -24.522 -24.469 1.00 93.94 127 PRO A CA 1
ATOM 1024 C C . PRO A 1 127 ? 0.032 -25.547 -23.714 1.00 93.94 127 PRO A C 1
ATOM 1026 O O . PRO A 1 127 ? 0.162 -25.727 -22.501 1.00 93.94 127 PRO A O 1
ATOM 1029 N N . SER A 1 128 ? -0.851 -26.223 -24.437 1.00 93.12 128 SER A N 1
ATOM 1030 C CA . SER A 1 128 ? -1.740 -27.258 -23.920 1.00 93.12 128 SER A CA 1
ATOM 1031 C C . SER A 1 128 ? -1.996 -28.326 -24.981 1.00 93.12 128 SER A C 1
ATOM 1033 O O . SER A 1 128 ? -1.605 -28.195 -26.141 1.00 93.12 128 SER A O 1
ATOM 1035 N N . GLN A 1 129 ? -2.649 -29.409 -24.580 1.00 90.38 129 GLN A N 1
ATOM 1036 C CA . GLN A 1 129 ? -3.043 -30.487 -25.474 1.00 90.38 129 GLN A CA 1
ATOM 1037 C C . GLN A 1 129 ? -4.537 -30.729 -25.330 1.00 90.38 129 GLN A C 1
ATOM 1039 O O . GLN A 1 129 ? -5.059 -30.831 -24.220 1.00 90.38 129 GLN A O 1
ATOM 1044 N N . GLN A 1 130 ? -5.220 -30.846 -26.462 1.00 87.62 130 GLN A N 1
ATOM 1045 C CA . GLN A 1 130 ? -6.621 -31.228 -26.506 1.00 87.62 130 GLN A CA 1
ATOM 1046 C C . GLN A 1 130 ? -6.754 -32.536 -27.279 1.00 87.62 130 GLN A C 1
ATOM 1048 O O . GLN A 1 130 ? -6.249 -32.667 -28.392 1.00 87.62 130 GLN A O 1
ATOM 1053 N N . SER A 1 131 ? -7.443 -33.506 -26.677 1.00 87.00 131 SER A N 1
ATOM 1054 C CA . SER A 1 131 ? -7.801 -34.759 -27.337 1.00 87.00 131 SER A CA 1
ATOM 1055 C C . SER A 1 131 ? -9.268 -34.708 -27.731 1.00 87.00 131 SER A C 1
ATOM 1057 O O . SER A 1 131 ? -10.137 -34.543 -26.871 1.00 87.00 131 SER A O 1
ATOM 1059 N N . LYS A 1 132 ? -9.553 -34.833 -29.025 1.00 83.88 132 LYS A N 1
ATOM 1060 C CA . LYS A 1 132 ? -10.916 -35.020 -29.527 1.00 83.88 132 LYS A CA 1
ATOM 1061 C C . LYS A 1 132 ? -10.905 -36.202 -30.487 1.00 83.88 132 LYS A C 1
ATOM 1063 O O . LYS A 1 132 ? -10.081 -36.251 -31.394 1.00 83.88 132 LYS A O 1
ATOM 1068 N N . ASP A 1 133 ? -11.776 -37.176 -30.236 1.00 78.25 133 ASP A N 1
ATOM 1069 C CA . ASP A 1 133 ? -11.927 -38.389 -31.054 1.00 78.25 133 ASP A CA 1
ATOM 1070 C C . ASP A 1 133 ? -10.631 -39.219 -31.210 1.00 78.25 133 ASP A C 1
ATOM 1072 O O . ASP A 1 133 ? -10.376 -39.821 -32.249 1.00 78.25 133 ASP A O 1
ATOM 1076 N N . GLY A 1 134 ? -9.788 -39.251 -30.168 1.00 81.75 134 GLY A N 1
ATOM 1077 C CA . GLY A 1 134 ? -8.527 -40.009 -30.154 1.00 81.75 134 GLY A CA 1
ATOM 1078 C C . GLY A 1 134 ? -7.358 -39.331 -30.878 1.00 81.75 134 GLY A C 1
ATOM 1079 O O . GLY A 1 134 ? -6.250 -39.867 -30.871 1.00 81.75 134 GLY A O 1
ATOM 1080 N N . ILE A 1 135 ? -7.572 -38.148 -31.462 1.00 81.69 135 ILE A N 1
ATOM 1081 C CA . ILE A 1 135 ? -6.518 -37.321 -32.053 1.00 81.69 135 ILE A CA 1
ATOM 1082 C C . ILE A 1 135 ? -6.075 -36.296 -31.009 1.00 81.69 135 ILE A C 1
ATOM 1084 O O . ILE A 1 135 ? -6.854 -35.434 -30.597 1.00 81.69 135 ILE A O 1
ATOM 1088 N N . ASN A 1 136 ? -4.814 -36.390 -30.588 1.00 87.56 136 ASN A N 1
ATOM 1089 C CA . ASN A 1 136 ? -4.179 -35.383 -29.743 1.00 87.56 136 ASN A CA 1
ATOM 1090 C C . ASN A 1 136 ? -3.658 -34.243 -30.618 1.00 87.56 136 ASN A C 1
ATOM 1092 O O . ASN A 1 136 ? -2.885 -34.474 -31.546 1.00 87.56 136 ASN A O 1
ATOM 1096 N N . MET A 1 137 ? -4.068 -33.018 -30.302 1.00 90.06 137 MET A N 1
ATOM 1097 C CA . MET A 1 137 ? -3.588 -31.799 -30.942 1.00 90.06 137 MET A CA 1
ATOM 1098 C C . MET A 1 137 ? -2.949 -30.882 -29.903 1.00 90.06 137 MET A C 1
ATOM 1100 O O . MET A 1 137 ? -3.508 -30.662 -28.827 1.00 90.06 137 MET A O 1
ATOM 1104 N N . GLU A 1 138 ? -1.783 -30.340 -30.241 1.00 92.75 138 GLU A N 1
ATOM 1105 C CA . GLU A 1 138 ? -1.132 -29.285 -29.467 1.00 92.75 138 GLU A CA 1
ATOM 1106 C C . GLU A 1 138 ? -1.790 -27.945 -29.800 1.00 92.75 138 GLU A C 1
ATOM 1108 O O . GLU A 1 138 ? -1.919 -27.572 -30.967 1.00 92.75 138 GLU A O 1
ATOM 1113 N N . ILE A 1 139 ? -2.243 -27.236 -28.771 1.00 93.56 139 ILE A N 1
ATOM 1114 C CA . ILE A 1 139 ? -2.965 -25.970 -28.890 1.00 93.56 139 ILE A CA 1
ATOM 1115 C C . ILE A 1 139 ? -2.394 -24.944 -27.913 1.00 93.56 139 ILE A C 1
ATOM 1117 O O . ILE A 1 139 ? -1.828 -25.293 -26.880 1.00 93.56 139 ILE A O 1
ATOM 1121 N N . MET A 1 140 ? -2.588 -23.662 -28.209 1.00 94.88 140 MET A N 1
ATOM 1122 C CA . MET A 1 140 ? -2.349 -22.590 -27.243 1.00 94.88 140 MET A CA 1
ATOM 1123 C C . MET A 1 140 ? -3.660 -22.260 -26.539 1.00 94.88 140 MET A C 1
ATOM 1125 O O . MET A 1 140 ? -4.683 -22.065 -27.195 1.00 94.88 140 MET A O 1
ATOM 1129 N N . VAL A 1 141 ? -3.630 -22.174 -25.211 1.00 94.44 141 VAL A N 1
ATOM 1130 C CA . VAL A 1 141 ? -4.780 -21.755 -24.403 1.00 94.44 141 VAL A CA 1
ATOM 1131 C C . VAL A 1 141 ? -4.436 -20.500 -23.616 1.00 94.44 141 VAL A C 1
ATOM 1133 O O . VAL A 1 141 ? -3.283 -20.259 -23.259 1.00 94.44 141 VAL A O 1
ATOM 1136 N N . THR A 1 142 ? -5.447 -19.683 -23.350 1.00 94.94 142 THR A N 1
ATOM 1137 C CA . THR A 1 142 ? -5.316 -18.498 -22.504 1.00 94.94 142 THR A CA 1
ATOM 1138 C C . THR A 1 142 ? -5.532 -18.882 -21.048 1.00 94.94 142 THR A C 1
ATOM 1140 O O . THR A 1 142 ? -6.542 -19.505 -20.713 1.00 94.94 142 THR A O 1
ATOM 1143 N N . ARG A 1 143 ? -4.621 -18.466 -20.172 1.00 93.75 143 ARG A N 1
ATOM 1144 C CA . ARG A 1 143 ? -4.763 -18.563 -18.715 1.00 93.75 143 ARG A CA 1
ATOM 1145 C C . ARG A 1 143 ? -4.578 -17.174 -18.123 1.00 93.75 143 ARG A C 1
ATOM 1147 O O . ARG A 1 143 ? -3.710 -16.449 -18.590 1.00 93.75 143 ARG A O 1
ATOM 1154 N N . GLN A 1 144 ? -5.354 -16.799 -17.107 1.00 95.50 144 GLN A N 1
ATOM 1155 C CA . GLN A 1 144 ? -5.125 -15.531 -16.406 1.00 95.50 144 GLN A CA 1
ATOM 1156 C C . GLN A 1 144 ? -3.671 -15.447 -15.926 1.00 95.50 144 GLN A C 1
ATOM 1158 O O . GLN A 1 144 ? -3.105 -16.460 -15.496 1.00 95.50 144 GLN A O 1
ATOM 1163 N N . ARG A 1 145 ? -3.069 -14.258 -16.045 1.00 96.69 145 ARG A N 1
ATOM 1164 C CA . ARG A 1 145 ? -1.669 -14.045 -15.667 1.00 96.69 145 ARG A CA 1
ATOM 1165 C C . ARG A 1 145 ? -1.434 -14.456 -14.214 1.00 96.69 145 ARG A C 1
ATOM 1167 O O . ARG A 1 145 ? -2.295 -14.269 -13.353 1.00 96.69 145 ARG A O 1
ATOM 1174 N N . SER A 1 146 ? -0.294 -15.089 -13.974 1.00 94.38 146 SER A N 1
ATOM 1175 C CA . SER A 1 146 ? -0.002 -15.812 -12.732 1.00 94.38 146 SER A CA 1
ATOM 1176 C C . SER A 1 146 ? -0.046 -14.941 -11.469 1.00 94.38 146 SER A C 1
ATOM 1178 O O . SER A 1 146 ? -0.603 -15.367 -10.455 1.00 94.38 146 SER A O 1
ATOM 1180 N N . ASP A 1 147 ? 0.472 -13.716 -11.545 1.00 95.38 147 ASP A N 1
ATOM 1181 C CA . ASP A 1 147 ? 0.403 -12.697 -10.491 1.00 95.38 147 ASP A CA 1
ATOM 1182 C C . ASP A 1 147 ? -1.047 -12.301 -10.156 1.00 95.38 147 ASP A C 1
ATOM 1184 O O . ASP A 1 147 ? -1.401 -12.160 -8.985 1.00 95.38 147 ASP A O 1
ATOM 1188 N N . LEU A 1 148 ? -1.917 -12.171 -11.158 1.00 97.38 148 LEU A N 1
ATOM 1189 C CA . LEU A 1 148 ? -3.317 -11.769 -10.989 1.00 97.38 148 LEU A CA 1
ATOM 1190 C C . LEU A 1 148 ? -4.192 -12.898 -10.443 1.00 97.38 148 LEU A C 1
ATOM 1192 O O . LEU A 1 148 ? -5.034 -12.653 -9.575 1.00 97.38 148 LEU A O 1
ATOM 1196 N N . LEU A 1 149 ? -3.966 -14.126 -10.920 1.00 94.75 149 LEU A N 1
ATOM 1197 C CA . LEU A 1 149 ? -4.787 -15.303 -10.623 1.00 94.75 149 LEU A CA 1
ATOM 1198 C C . LEU A 1 149 ? -4.946 -15.549 -9.116 1.00 94.75 149 LEU A C 1
ATOM 1200 O O . LEU A 1 149 ? -6.030 -15.903 -8.653 1.00 94.75 149 LEU A O 1
ATOM 1204 N N . MET A 1 150 ? -3.874 -15.348 -8.346 1.00 93.81 150 MET A N 1
ATOM 1205 C CA . MET A 1 150 ? -3.887 -15.549 -6.895 1.00 93.81 150 MET A CA 1
ATOM 1206 C C . MET A 1 150 ? -4.151 -14.254 -6.124 1.00 93.81 150 MET A C 1
ATOM 1208 O O . MET A 1 150 ? -4.905 -14.262 -5.146 1.00 93.81 150 MET A O 1
ATOM 1212 N N . ASN A 1 151 ? -3.555 -13.136 -6.551 1.00 97.88 151 ASN A N 1
ATOM 1213 C CA . ASN A 1 151 ? -3.595 -11.907 -5.763 1.00 97.88 151 ASN A CA 1
ATOM 1214 C C . ASN A 1 151 ? -4.937 -11.171 -5.865 1.00 97.88 151 ASN A C 1
ATOM 1216 O O . ASN A 1 151 ? -5.398 -10.646 -4.854 1.00 97.88 151 ASN A O 1
ATOM 1220 N N . ILE A 1 152 ? -5.616 -11.161 -7.021 1.00 97.94 152 ILE A N 1
ATOM 1221 C CA . ILE A 1 152 ? -6.910 -10.464 -7.153 1.00 97.94 152 ILE A CA 1
ATOM 1222 C C . ILE A 1 152 ? -7.986 -11.080 -6.238 1.00 97.94 152 ILE A C 1
ATOM 1224 O O . ILE A 1 152 ? -8.604 -10.332 -5.470 1.00 97.94 152 ILE A O 1
ATOM 1228 N N . PRO A 1 153 ? -8.199 -12.414 -6.213 1.00 98.06 153 PRO A N 1
ATOM 1229 C CA . PRO A 1 153 ? -9.130 -13.025 -5.264 1.00 98.06 153 PRO A CA 1
ATOM 1230 C C . PRO A 1 153 ? -8.732 -12.803 -3.801 1.00 98.06 153 PRO A C 1
ATOM 1232 O O . PRO A 1 153 ? -9.602 -12.569 -2.957 1.00 98.06 153 PRO A O 1
ATOM 1235 N N . ALA A 1 154 ? -7.430 -12.842 -3.489 1.00 98.38 154 ALA A N 1
ATOM 1236 C CA . ALA A 1 154 ? -6.934 -12.581 -2.141 1.00 98.38 154 ALA A CA 1
ATOM 1237 C C . ALA A 1 154 ? -7.269 -11.152 -1.688 1.00 98.38 154 ALA A C 1
ATOM 1239 O O . ALA A 1 154 ? -7.857 -10.978 -0.621 1.00 98.38 154 ALA A O 1
ATOM 1240 N N . LEU A 1 155 ? -6.991 -10.141 -2.516 1.00 98.56 155 LEU A N 1
ATOM 1241 C CA . LEU A 1 155 ? -7.304 -8.742 -2.217 1.00 98.56 155 LEU A CA 1
ATOM 1242 C C . LEU A 1 155 ? -8.813 -8.511 -2.064 1.00 98.56 155 LEU A C 1
ATOM 1244 O O . LEU A 1 155 ? -9.231 -7.885 -1.093 1.00 98.56 155 LEU A O 1
ATOM 1248 N N . ARG A 1 156 ? -9.652 -9.100 -2.928 1.00 98.25 156 ARG A N 1
ATOM 1249 C CA . ARG A 1 156 ? -11.120 -9.031 -2.774 1.00 98.25 156 ARG A CA 1
ATOM 1250 C C . ARG A 1 156 ? -11.596 -9.629 -1.448 1.00 98.25 156 ARG A C 1
ATOM 1252 O O . ARG A 1 156 ? -12.530 -9.118 -0.832 1.00 98.25 156 ARG A O 1
ATOM 1259 N N . LYS A 1 157 ? -10.958 -10.707 -0.984 1.00 98.31 157 LYS A N 1
ATOM 1260 C CA . LYS A 1 157 ? -11.256 -11.298 0.327 1.00 98.31 157 LYS A CA 1
ATOM 1261 C C . LYS A 1 157 ? -10.871 -10.354 1.468 1.00 98.31 157 LYS A C 1
ATOM 1263 O O . LYS A 1 157 ? -11.655 -10.202 2.399 1.00 98.31 157 LYS A O 1
ATOM 1268 N N . LEU A 1 158 ? -9.704 -9.714 1.390 1.00 98.44 158 LEU A N 1
ATOM 1269 C CA . LEU A 1 158 ? -9.258 -8.727 2.379 1.00 98.44 158 LEU A CA 1
ATOM 1270 C C . LEU A 1 158 ? -10.197 -7.510 2.445 1.00 98.44 158 LEU A C 1
ATOM 1272 O O . LEU A 1 158 ? -10.586 -7.106 3.539 1.00 98.44 158 LEU A O 1
ATOM 1276 N N . ASP A 1 159 ? -10.611 -6.979 1.293 1.00 98.06 159 ASP A N 1
ATOM 1277 C CA . ASP A 1 159 ? -11.602 -5.899 1.173 1.00 98.06 159 ASP A CA 1
ATOM 1278 C C . ASP A 1 159 ? -12.928 -6.277 1.855 1.00 98.06 159 ASP A C 1
ATOM 1280 O O . ASP A 1 159 ? -13.397 -5.578 2.757 1.00 98.06 159 ASP A O 1
ATOM 1284 N N . ASN A 1 160 ? -13.481 -7.449 1.521 1.00 97.00 16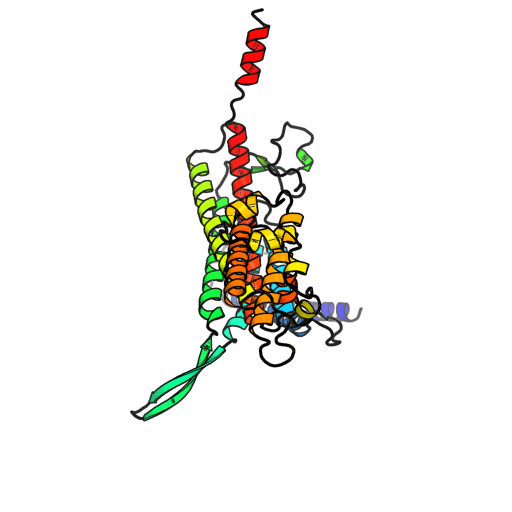0 ASN A N 1
ATOM 1285 C CA . ASN A 1 160 ? -14.721 -7.932 2.131 1.00 97.00 160 ASN A CA 1
ATOM 1286 C C . ASN A 1 160 ? -14.617 -8.056 3.655 1.00 97.00 160 ASN A C 1
ATOM 1288 O O . ASN A 1 160 ? -15.535 -7.623 4.349 1.00 97.00 160 ASN A O 1
ATOM 1292 N N . ILE A 1 161 ? -13.497 -8.575 4.176 1.00 96.75 161 ILE A N 1
ATOM 1293 C CA . ILE A 1 161 ? -13.269 -8.654 5.625 1.00 96.75 161 ILE A CA 1
ATOM 1294 C C . ILE A 1 161 ? -13.341 -7.256 6.250 1.00 96.75 161 ILE A C 1
ATOM 1296 O O . ILE A 1 161 ? -14.033 -7.085 7.248 1.00 96.75 161 ILE A O 1
ATOM 1300 N N . LEU A 1 162 ? -12.679 -6.242 5.682 1.00 96.00 162 LEU A N 1
ATOM 1301 C CA . LEU A 1 162 ? -12.705 -4.881 6.240 1.00 96.00 162 LEU A CA 1
ATOM 1302 C C . LEU A 1 162 ? -14.113 -4.282 6.247 1.00 96.00 162 LEU A C 1
ATOM 1304 O O . LEU A 1 162 ? -14.532 -3.698 7.248 1.00 96.00 162 LEU A O 1
ATOM 1308 N N . VAL A 1 163 ? -14.856 -4.451 5.153 1.00 94.12 163 VAL A N 1
ATOM 1309 C CA . VAL A 1 163 ? -16.234 -3.958 5.047 1.00 94.12 163 VAL A CA 1
ATOM 1310 C C . VAL A 1 163 ? -17.150 -4.662 6.058 1.00 94.12 163 VAL A C 1
ATOM 1312 O O . VAL A 1 163 ? -17.941 -4.001 6.728 1.00 94.12 163 VAL A O 1
ATOM 1315 N N . GLU A 1 164 ? -17.019 -5.980 6.223 1.00 93.38 164 GLU A N 1
ATOM 1316 C CA . GLU A 1 164 ? -17.787 -6.754 7.207 1.00 93.38 164 GLU A CA 1
ATOM 1317 C C . GLU A 1 164 ? -17.431 -6.380 8.651 1.00 93.38 164 GLU A C 1
ATOM 1319 O O . GLU A 1 164 ? -18.315 -6.305 9.504 1.00 93.38 164 GLU A O 1
ATOM 1324 N N . GLN A 1 165 ? -16.157 -6.100 8.943 1.00 92.25 165 GLN A N 1
ATOM 1325 C CA . GLN A 1 165 ? -15.733 -5.619 10.262 1.00 92.25 165 GLN A CA 1
ATOM 1326 C C . GLN A 1 165 ? -16.403 -4.285 10.613 1.00 92.25 165 GLN A C 1
ATOM 1328 O O . GLN A 1 165 ? -16.847 -4.105 11.748 1.00 92.25 165 GLN A O 1
ATOM 1333 N N . LEU A 1 166 ? -16.531 -3.374 9.641 1.00 92.50 166 LEU A N 1
ATOM 1334 C CA . LEU A 1 166 ? -17.242 -2.107 9.825 1.00 92.50 166 LEU A CA 1
ATOM 1335 C C . LEU A 1 166 ? -18.742 -2.314 10.086 1.00 92.50 166 LEU A C 1
ATOM 1337 O O . LEU A 1 166 ? -19.297 -1.682 10.984 1.00 92.50 166 LEU A O 1
ATOM 1341 N N . ASP A 1 167 ? -19.393 -3.235 9.367 1.00 91.69 167 ASP A N 1
ATOM 1342 C CA . ASP A 1 167 ? -20.821 -3.535 9.556 1.00 91.69 167 ASP A CA 1
ATOM 1343 C C . ASP A 1 167 ? -21.146 -4.007 10.981 1.00 91.69 167 ASP A C 1
ATOM 1345 O O . ASP A 1 167 ? -22.213 -3.707 11.522 1.00 91.69 167 ASP A O 1
ATOM 1349 N N . GLN A 1 168 ? -20.220 -4.727 11.620 1.00 89.62 168 GLN A N 1
ATOM 1350 C CA . GLN A 1 168 ? -20.429 -5.252 12.967 1.00 89.62 168 GLN A CA 1
ATOM 1351 C C . GLN A 1 168 ? -20.620 -4.135 14.008 1.00 89.62 168 GLN A C 1
ATOM 1353 O O . GLN A 1 168 ? -21.255 -4.371 15.041 1.00 89.62 168 GLN A O 1
ATOM 1358 N N . PHE A 1 169 ? -20.115 -2.920 13.768 1.00 89.62 169 PHE A N 1
ATOM 1359 C CA . PHE A 1 169 ? -20.269 -1.790 14.693 1.00 89.62 169 PHE A CA 1
ATOM 1360 C C . PHE A 1 169 ? -21.687 -1.200 14.731 1.00 89.62 169 PHE A C 1
ATOM 1362 O O . PHE A 1 169 ? -21.968 -0.385 15.599 1.00 89.62 169 PHE A O 1
ATOM 1369 N N . GLY A 1 170 ? -22.614 -1.637 13.871 1.00 82.50 170 GLY A N 1
ATOM 1370 C CA . GLY A 1 170 ? -23.980 -1.091 13.836 1.00 82.50 170 GLY A CA 1
ATOM 1371 C C . GLY A 1 170 ? -24.810 -1.323 15.102 1.00 82.50 170 GLY A C 1
ATOM 1372 O O . GLY A 1 170 ? -25.742 -0.572 15.361 1.00 82.50 170 GLY A O 1
ATOM 1373 N N . ASN A 1 171 ? -24.460 -2.338 15.897 1.00 79.31 171 ASN A N 1
ATOM 1374 C CA . ASN A 1 171 ? -25.174 -2.710 17.126 1.00 79.31 171 ASN A CA 1
ATOM 1375 C C . ASN A 1 171 ? -24.401 -2.339 18.407 1.00 79.31 171 ASN A C 1
ATOM 1377 O O . ASN A 1 171 ? -24.692 -2.869 19.479 1.00 79.31 171 ASN A O 1
ATOM 1381 N N . GLN A 1 172 ? -23.353 -1.522 18.296 1.00 82.94 172 GLN A N 1
ATOM 1382 C CA . GLN A 1 172 ? -22.483 -1.159 19.410 1.00 82.94 172 GLN A CA 1
ATOM 1383 C C . GLN A 1 172 ? -22.938 0.178 20.028 1.00 82.94 172 GLN A C 1
ATOM 1385 O O . GLN A 1 172 ? -23.150 1.146 19.310 1.00 82.94 172 GLN A O 1
ATOM 1390 N N . ASN A 1 173 ? -23.065 0.221 21.365 1.00 79.56 173 ASN A N 1
ATOM 1391 C CA . ASN A 1 173 ? -23.594 1.383 22.109 1.00 79.56 173 ASN A CA 1
ATOM 1392 C C . ASN A 1 173 ? -22.694 1.855 23.277 1.00 79.56 173 ASN A C 1
ATOM 1394 O O . ASN A 1 173 ? -23.059 2.759 24.020 1.00 79.56 173 ASN A O 1
ATOM 1398 N N . GLU A 1 174 ? -21.536 1.226 23.484 1.00 89.75 174 GLU A N 1
ATOM 1399 C CA . GLU A 1 174 ? -20.635 1.463 24.631 1.00 89.75 174 GLU A CA 1
ATOM 1400 C C . GLU A 1 174 ? -19.564 2.548 24.406 1.00 89.75 174 GLU A C 1
ATOM 1402 O O . GLU A 1 174 ? -18.725 2.785 25.259 1.00 89.75 174 GLU A O 1
ATOM 1407 N N . PHE A 1 175 ? -19.528 3.186 23.247 1.00 92.56 175 PHE A N 1
ATOM 1408 C CA . PHE A 1 175 ? -18.625 4.284 22.917 1.00 92.56 175 PHE A CA 1
ATOM 1409 C C . PHE A 1 175 ? -19.300 5.129 21.850 1.00 92.56 175 PHE A C 1
ATOM 1411 O O . PHE A 1 175 ? -20.079 4.611 21.051 1.00 92.56 175 PHE A O 1
ATOM 1418 N N . TRP A 1 176 ? -19.020 6.425 21.841 1.00 92.12 176 TRP A N 1
ATOM 1419 C CA . TRP A 1 176 ? -19.638 7.360 20.908 1.00 92.12 176 TRP A CA 1
ATOM 1420 C C . TRP A 1 176 ? -18.655 8.447 20.495 1.00 92.12 176 TRP A C 1
ATOM 1422 O O . TRP A 1 176 ? -17.663 8.715 21.170 1.00 92.12 176 TRP A O 1
ATOM 1432 N N . TYR A 1 177 ? -18.942 9.091 19.370 1.00 89.94 177 TYR A N 1
ATOM 1433 C CA . TYR A 1 177 ? -18.107 10.154 18.822 1.00 89.94 177 TYR A CA 1
ATOM 1434 C C . TYR A 1 177 ? -18.748 11.518 19.062 1.00 89.94 177 TYR A C 1
ATOM 1436 O O . TYR A 1 177 ? -19.931 11.714 18.779 1.00 89.94 177 TYR A O 1
ATOM 1444 N N . VAL A 1 178 ? -17.960 12.478 19.540 1.00 84.50 178 VAL A N 1
ATOM 1445 C CA . VAL A 1 178 ? -18.408 13.855 19.792 1.00 84.50 178 VAL A CA 1
ATOM 1446 C C . VAL A 1 178 ? -17.851 14.787 18.714 1.00 84.50 178 VAL A C 1
ATOM 1448 O O . VAL A 1 178 ? -16.691 14.672 18.317 1.00 84.50 178 VAL A O 1
ATOM 1451 N N . SER A 1 179 ? -18.690 15.703 18.210 1.00 73.19 179 SER A N 1
ATOM 1452 C CA . SER A 1 179 ? -18.233 16.763 17.297 1.00 73.19 179 SER A CA 1
ATOM 1453 C C . SER A 1 179 ? -17.444 17.815 18.068 1.00 73.19 179 SER A C 1
ATOM 1455 O O . SER A 1 179 ? -17.881 18.240 19.139 1.00 73.19 179 SER A O 1
ATOM 1457 N N . ARG A 1 180 ? -16.315 18.262 17.512 1.00 61.91 180 ARG A N 1
ATOM 1458 C CA . ARG A 1 180 ? -15.397 19.189 18.186 1.00 61.91 180 ARG A CA 1
ATOM 1459 C C . ARG A 1 180 ? -16.034 20.546 18.517 1.00 61.91 180 ARG A C 1
ATOM 1461 O O . ARG A 1 180 ? -15.718 21.103 19.558 1.00 61.91 180 ARG A O 1
ATOM 1468 N N . ASP A 1 181 ? -17.014 21.005 17.737 1.00 57.38 181 ASP A N 1
ATOM 1469 C CA . ASP A 1 181 ? -17.725 22.281 17.967 1.00 57.38 181 ASP A CA 1
ATOM 1470 C C . ASP A 1 181 ? -18.536 22.323 19.280 1.00 57.38 181 ASP A C 1
ATOM 1472 O O . ASP A 1 181 ? -19.071 23.362 19.654 1.00 57.38 181 ASP A O 1
ATOM 1476 N N . LYS A 1 182 ? -18.659 21.187 19.981 1.00 53.38 182 LYS A N 1
ATOM 1477 C CA . LYS A 1 182 ? -19.299 21.076 21.303 1.00 53.38 182 LYS A CA 1
ATOM 1478 C C . LYS A 1 182 ? -18.304 20.842 22.448 1.00 53.38 182 LYS A C 1
ATOM 1480 O O . LYS A 1 182 ? -18.731 20.577 23.566 1.00 53.38 182 LYS A O 1
ATOM 1485 N N . VAL A 1 183 ? -16.997 20.871 22.177 1.00 50.94 183 VAL A N 1
ATOM 1486 C CA . VAL A 1 183 ? -15.942 20.515 23.148 1.00 50.94 183 VAL A CA 1
ATOM 1487 C C . VAL A 1 183 ? -15.478 21.722 23.978 1.00 50.94 183 VAL A C 1
ATOM 1489 O O . VAL A 1 183 ? -14.852 21.528 25.013 1.00 50.94 183 VAL A O 1
ATOM 1492 N N . ASP A 1 184 ? -15.891 22.947 23.635 1.00 45.28 184 ASP A N 1
ATOM 1493 C CA . ASP A 1 184 ? -15.566 24.174 24.389 1.00 45.28 184 ASP A CA 1
ATOM 1494 C C . ASP A 1 184 ? -16.279 24.296 25.757 1.00 45.28 184 ASP A C 1
ATOM 1496 O O . ASP A 1 184 ? -16.314 25.373 26.348 1.00 45.28 184 ASP A O 1
ATOM 1500 N N . SER A 1 185 ? -16.882 23.229 26.294 1.00 45.53 185 SER A N 1
ATOM 1501 C CA . SER A 1 185 ? -17.660 23.309 27.544 1.00 45.53 185 SER A CA 1
ATOM 1502 C C . SER A 1 185 ? -17.387 22.222 28.580 1.00 45.53 185 SER A C 1
ATOM 1504 O O . SER A 1 185 ? -17.795 22.400 29.723 1.00 45.53 185 SER A O 1
ATOM 1506 N N . GLU A 1 186 ? -16.697 21.124 28.261 1.00 46.69 186 GLU A N 1
ATOM 1507 C CA . GLU A 1 186 ? -16.505 20.035 29.230 1.00 46.69 186 GLU A CA 1
ATOM 1508 C C . GLU A 1 186 ? -15.151 19.346 29.055 1.00 46.69 186 GLU A C 1
ATOM 1510 O O . GLU A 1 186 ? -14.734 19.069 27.932 1.00 46.69 186 GLU A O 1
ATOM 1515 N N . GLN A 1 187 ? -14.502 19.053 30.188 1.00 51.38 187 GLN A N 1
ATOM 1516 C CA . GLN A 1 187 ? -13.244 18.318 30.375 1.00 51.38 187 GLN A CA 1
ATOM 1517 C C . GLN A 1 187 ? -13.159 17.052 29.494 1.00 51.38 187 GLN A C 1
ATOM 1519 O O . GLN A 1 187 ? -13.513 15.949 29.905 1.00 51.38 187 GLN A O 1
ATOM 1524 N N . GLY A 1 188 ? -12.737 17.208 28.240 1.00 50.78 188 GLY A N 1
ATOM 1525 C CA . GLY A 1 188 ? -12.629 16.117 27.277 1.00 50.78 188 GLY A CA 1
ATOM 1526 C C . GLY A 1 188 ? -11.301 15.379 27.406 1.00 50.78 188 GLY A C 1
ATOM 1527 O O . GLY A 1 188 ? -10.253 16.007 27.523 1.00 50.78 188 GLY A O 1
ATOM 1528 N N . THR A 1 189 ? -11.341 14.046 27.334 1.00 54.62 189 THR A N 1
ATOM 1529 C CA . THR A 1 189 ? -10.155 13.189 27.190 1.00 54.62 189 THR A CA 1
ATOM 1530 C C . THR A 1 189 ? -9.288 13.667 26.019 1.00 54.62 189 THR A C 1
ATOM 1532 O O . THR A 1 189 ? -9.819 13.783 24.904 1.00 54.62 189 THR A O 1
ATOM 1535 N N . PRO A 1 190 ? -7.985 13.932 26.229 1.00 54.88 190 PRO A N 1
ATOM 1536 C CA . PRO A 1 190 ? -7.101 14.362 25.156 1.00 54.88 190 PRO A CA 1
ATOM 1537 C C . PRO A 1 190 ? -6.988 13.251 24.098 1.00 54.88 190 PRO A C 1
ATOM 1539 O O . PRO A 1 190 ? -6.917 12.066 24.448 1.00 54.88 190 PRO A O 1
ATOM 1542 N N . PRO A 1 191 ? -7.031 13.587 22.798 1.00 59.25 191 PRO A N 1
ATOM 1543 C CA . PRO A 1 191 ? -6.913 12.594 21.742 1.00 59.25 191 PRO A CA 1
ATOM 1544 C C . PRO A 1 191 ? -5.530 11.926 21.782 1.00 59.25 191 PRO A C 1
ATOM 1546 O O . PRO A 1 191 ? -4.524 12.559 22.080 1.00 59.25 191 PRO A O 1
ATOM 1549 N N . ARG A 1 192 ? -5.458 10.641 21.403 1.00 63.06 192 ARG A N 1
ATOM 1550 C CA . ARG A 1 192 ? -4.191 9.882 21.301 1.00 63.06 192 ARG A CA 1
ATOM 1551 C C . ARG A 1 192 ? -3.173 10.535 20.349 1.00 63.06 192 ARG A C 1
ATOM 1553 O O . ARG A 1 192 ? -1.993 10.203 20.380 1.00 63.06 192 ARG A O 1
ATOM 1560 N N . ASN A 1 193 ? -3.643 11.405 19.454 1.00 58.62 193 ASN A N 1
ATOM 1561 C CA . ASN A 1 193 ? -2.846 12.079 18.440 1.00 58.62 193 ASN A CA 1
ATOM 1562 C C . ASN A 1 193 ? -3.409 13.497 18.204 1.00 58.62 193 ASN A C 1
ATOM 1564 O O . ASN A 1 193 ? -4.350 13.664 17.424 1.00 58.62 193 ASN A O 1
ATOM 1568 N N . ASP A 1 194 ? -2.862 14.490 18.915 1.00 57.91 194 ASP A N 1
ATOM 1569 C CA . ASP A 1 194 ? -3.314 15.897 18.903 1.00 57.91 194 ASP A CA 1
ATOM 1570 C C . ASP A 1 194 ? -3.268 16.552 17.508 1.00 57.91 194 ASP A C 1
ATOM 1572 O O . ASP A 1 194 ? -4.023 17.487 17.230 1.00 57.91 194 ASP A O 1
ATOM 1576 N N . ASP A 1 195 ? -2.466 16.015 16.586 1.00 61.44 195 ASP A N 1
ATOM 1577 C CA . ASP A 1 195 ? -2.254 16.595 15.255 1.00 61.44 195 ASP A CA 1
ATOM 1578 C C . ASP A 1 195 ? -3.434 16.386 14.285 1.00 61.44 195 ASP A C 1
ATOM 1580 O O . ASP A 1 195 ? -3.547 17.072 13.264 1.00 61.44 195 ASP A O 1
ATOM 1584 N N . LYS A 1 196 ? -4.357 15.457 14.574 1.00 74.00 196 LYS A N 1
ATOM 1585 C CA . LYS A 1 196 ? -5.434 15.071 13.640 1.00 74.00 196 LYS A CA 1
ATOM 1586 C C . LYS A 1 196 ? -6.768 15.732 13.972 1.00 74.00 196 LYS A C 1
ATOM 1588 O O . LYS A 1 196 ? -7.772 15.065 14.225 1.00 74.00 196 LYS A O 1
ATOM 1593 N N . TRP A 1 197 ? -6.794 17.061 13.902 1.00 74.62 197 TRP A N 1
ATOM 1594 C CA . TRP A 1 197 ? -7.943 17.891 14.290 1.00 74.62 197 TRP A CA 1
ATOM 1595 C C . TRP A 1 197 ? -9.269 17.573 13.569 1.00 74.62 197 TRP A C 1
ATOM 1597 O O . TRP A 1 197 ? -10.332 17.934 14.072 1.00 74.62 197 TRP A O 1
ATOM 1607 N N . TRP A 1 198 ? -9.222 16.905 12.411 1.00 78.44 198 TRP A N 1
ATOM 1608 C CA . TRP A 1 198 ? -10.381 16.536 11.585 1.00 78.44 198 TRP A CA 1
ATOM 1609 C C . TRP A 1 198 ? -11.028 15.186 11.945 1.00 78.44 198 TRP A C 1
ATOM 1611 O O . TRP A 1 198 ? -11.998 14.792 11.278 1.00 78.44 198 TRP A O 1
ATOM 1621 N N . ILE A 1 199 ? -10.485 14.455 12.927 1.00 81.44 199 ILE A N 1
ATOM 1622 C CA . ILE A 1 199 ? -11.018 13.180 13.432 1.00 81.44 199 ILE A CA 1
ATOM 1623 C C . ILE A 1 199 ? -11.876 13.459 14.679 1.00 81.44 199 ILE A C 1
ATOM 1625 O O . ILE A 1 199 ? -11.395 14.115 15.599 1.00 81.44 199 ILE A O 1
ATOM 1629 N N . PRO A 1 200 ? -13.133 12.974 14.748 1.00 84.94 200 PRO A N 1
ATOM 1630 C CA . PRO A 1 200 ? -13.970 13.140 15.936 1.00 84.94 200 PRO A CA 1
ATOM 1631 C C . PRO A 1 200 ? -13.380 12.449 17.172 1.00 84.94 200 PRO A C 1
ATOM 1633 O O . PRO A 1 200 ? -12.925 11.308 17.082 1.00 84.94 200 PRO A O 1
ATOM 1636 N N . THR A 1 201 ? -13.464 13.096 18.335 1.00 85.44 201 THR A N 1
ATOM 1637 C CA . THR A 1 201 ? -13.025 12.507 19.607 1.00 85.44 201 THR A CA 1
ATOM 1638 C C . THR A 1 201 ? -13.985 11.403 20.032 1.00 85.44 201 THR A C 1
ATOM 1640 O O . THR A 1 201 ? -15.204 11.604 20.060 1.00 85.44 201 THR A O 1
ATOM 1643 N N . VAL A 1 202 ? -13.437 10.239 20.377 1.00 90.81 202 VAL A N 1
ATOM 1644 C CA . VAL A 1 202 ? -14.209 9.131 20.936 1.00 90.81 202 VAL A CA 1
ATOM 1645 C C . VAL A 1 202 ? -14.328 9.267 22.451 1.00 90.81 202 VAL A C 1
ATOM 1647 O O . VAL A 1 202 ? -13.361 9.616 23.124 1.00 90.81 202 VAL A O 1
ATOM 1650 N N . LYS A 1 203 ? -15.521 9.002 22.981 1.00 89.38 203 LYS A N 1
ATOM 1651 C CA . LYS A 1 203 ? -15.812 8.909 24.411 1.00 89.38 203 LYS A CA 1
ATOM 1652 C C . LYS A 1 203 ? -16.309 7.507 24.751 1.00 89.38 203 LYS A C 1
ATOM 1654 O O . LYS A 1 203 ? -16.927 6.835 23.925 1.00 89.38 203 LYS A O 1
ATOM 1659 N N . VAL A 1 204 ? -16.042 7.105 25.984 1.00 92.44 204 VAL A N 1
ATOM 1660 C CA . VAL A 1 204 ? -16.471 5.848 26.604 1.00 92.44 204 VAL A CA 1
ATOM 1661 C C . VAL A 1 204 ? -17.158 6.171 27.945 1.00 92.44 204 VAL A C 1
ATOM 1663 O O . VAL A 1 204 ? -16.968 7.276 28.460 1.00 92.44 204 VAL A O 1
ATOM 1666 N N . PRO A 1 205 ? -17.965 5.260 28.518 1.00 90.56 205 PRO A N 1
ATOM 1667 C CA . PRO A 1 205 ? -18.540 5.420 29.848 1.00 90.56 205 PRO A CA 1
ATOM 1668 C C . PRO A 1 205 ? -17.462 5.659 30.918 1.00 90.56 205 PRO A C 1
ATOM 1670 O O . PRO A 1 205 ? -16.357 5.135 30.769 1.00 90.56 205 PRO A O 1
ATOM 1673 N N . PRO A 1 206 ? -17.777 6.370 32.018 1.00 85.69 206 PRO A N 1
ATOM 1674 C CA . PRO A 1 206 ? -16.846 6.563 33.137 1.00 85.69 206 PRO A CA 1
ATOM 1675 C C . PRO A 1 206 ? -16.331 5.243 33.728 1.00 85.69 206 PRO A C 1
ATOM 1677 O O . PRO A 1 206 ? -15.168 5.130 34.084 1.00 85.69 206 PRO A O 1
ATOM 1680 N N . GLU A 1 207 ? -17.179 4.214 33.733 1.00 86.81 207 GLU A N 1
ATOM 1681 C CA . GLU A 1 207 ? -16.857 2.850 34.184 1.00 86.81 207 GLU A CA 1
ATOM 1682 C C . GLU A 1 207 ? -15.915 2.097 33.208 1.00 86.81 207 GLU A C 1
ATOM 1684 O O . GLU A 1 207 ? -15.498 0.963 33.455 1.00 86.81 207 GLU A O 1
ATOM 1689 N N . GLY A 1 208 ? -15.609 2.700 32.054 1.00 89.06 208 GLY A N 1
ATOM 1690 C CA . GLY A 1 208 ? -14.927 2.080 30.925 1.00 89.06 208 GLY A CA 1
ATOM 1691 C C . GLY A 1 208 ? -15.817 1.149 30.096 1.00 89.06 208 GLY A C 1
ATOM 1692 O O . GLY A 1 208 ? -17.040 1.110 30.223 1.00 89.06 208 GLY A O 1
ATOM 1693 N N . LEU A 1 209 ? -15.180 0.398 29.194 1.00 91.81 209 LEU A N 1
ATOM 1694 C CA . LEU A 1 209 ? -15.852 -0.599 28.353 1.00 91.81 209 LEU A CA 1
ATOM 1695 C C . LEU A 1 209 ? -16.117 -1.899 29.118 1.00 91.81 209 LEU A C 1
ATOM 1697 O O . LEU A 1 209 ? -15.291 -2.337 29.930 1.00 91.81 209 LEU A O 1
ATOM 1701 N N . SER A 1 210 ? -17.209 -2.578 28.771 1.00 92.50 210 SER A N 1
ATOM 1702 C CA . SER A 1 210 ? -17.474 -3.937 29.225 1.00 92.50 210 SER A CA 1
ATOM 1703 C C . SER A 1 210 ? -16.371 -4.889 28.762 1.00 92.50 210 SER A C 1
ATOM 1705 O O . SER A 1 210 ? -15.747 -4.717 27.710 1.00 92.50 210 SER A O 1
ATOM 1707 N N . GLU A 1 211 ? -16.137 -5.944 29.539 1.00 91.12 211 GLU A N 1
ATOM 1708 C CA . GLU A 1 211 ? -15.139 -6.959 29.192 1.00 91.12 211 GLU A CA 1
ATOM 1709 C C . GLU A 1 211 ? -15.475 -7.663 27.864 1.00 91.12 211 GLU A C 1
ATOM 1711 O O . GLU A 1 211 ? -14.580 -8.016 27.096 1.00 91.12 211 GLU A O 1
ATOM 1716 N N . VAL A 1 212 ? -16.767 -7.807 27.547 1.00 92.25 212 VAL A N 1
ATOM 1717 C CA . VAL A 1 212 ? -17.238 -8.379 26.277 1.00 92.25 212 VAL A CA 1
ATOM 1718 C C . VAL A 1 212 ? -16.850 -7.477 25.105 1.00 92.25 212 VAL A C 1
ATOM 1720 O O . VAL A 1 212 ? -16.253 -7.953 24.137 1.00 92.25 212 VAL A O 1
ATOM 1723 N N . THR A 1 213 ? -17.126 -6.175 25.202 1.00 92.44 213 THR A N 1
ATOM 1724 C CA . THR A 1 213 ? -16.784 -5.205 24.153 1.00 92.44 213 THR A CA 1
ATOM 1725 C C . THR A 1 213 ? -15.274 -5.031 24.017 1.00 92.44 213 THR A C 1
ATOM 1727 O O . THR A 1 213 ? -14.770 -4.999 22.896 1.00 92.44 213 THR A O 1
ATOM 1730 N N . ARG A 1 214 ? -14.521 -5.029 25.124 1.00 92.44 214 ARG A N 1
ATOM 1731 C CA . ARG A 1 214 ? -13.050 -4.992 25.102 1.00 92.44 214 ARG A CA 1
ATOM 1732 C C . ARG A 1 214 ? -12.456 -6.198 24.373 1.00 92.44 214 ARG A C 1
ATOM 1734 O O . ARG A 1 214 ? -11.651 -6.017 23.462 1.00 92.44 214 ARG A O 1
ATOM 1741 N N . ARG A 1 215 ? -12.869 -7.423 24.727 1.00 93.38 215 ARG A N 1
ATOM 1742 C CA . ARG A 1 215 ? -12.398 -8.651 24.056 1.00 93.38 215 ARG A CA 1
ATOM 1743 C C . ARG A 1 215 ? -12.759 -8.665 22.580 1.00 93.38 215 ARG A C 1
ATOM 1745 O O . ARG A 1 215 ? -11.940 -9.055 21.751 1.00 93.38 215 ARG A O 1
ATOM 1752 N N . ARG A 1 216 ? -13.967 -8.210 22.248 1.00 93.31 216 ARG A N 1
ATOM 1753 C CA . ARG A 1 216 ? -14.409 -8.077 20.863 1.00 93.31 216 ARG A CA 1
ATOM 1754 C C . ARG A 1 216 ? -13.528 -7.096 20.089 1.00 93.31 216 ARG A C 1
ATOM 1756 O O . ARG A 1 216 ? -13.013 -7.477 19.045 1.00 93.31 216 ARG A O 1
ATOM 1763 N N . LEU A 1 217 ? -13.303 -5.886 20.603 1.00 94.56 217 LEU A N 1
ATOM 1764 C CA . LEU A 1 217 ? -12.428 -4.893 19.970 1.00 94.56 217 LEU A CA 1
ATOM 1765 C C . LEU A 1 217 ? -11.003 -5.420 19.789 1.00 94.56 217 LEU A C 1
ATOM 1767 O O . LEU A 1 217 ? -10.412 -5.196 18.740 1.00 94.56 217 LEU A O 1
ATOM 1771 N N . GLN A 1 218 ? -10.468 -6.157 20.765 1.00 95.00 218 GLN A N 1
ATOM 1772 C CA . GLN A 1 218 ? -9.150 -6.778 20.643 1.00 95.00 218 GLN A CA 1
ATOM 1773 C C . GLN A 1 218 ? -9.117 -7.840 19.533 1.00 95.00 218 GLN A C 1
ATOM 1775 O O . GLN A 1 218 ? -8.221 -7.828 18.696 1.00 95.00 218 GLN A O 1
ATOM 1780 N N . SER A 1 219 ? -10.131 -8.704 19.452 1.00 94.19 219 SER A N 1
ATOM 1781 C CA . SER A 1 219 ? -10.240 -9.686 18.366 1.00 94.19 219 SER A CA 1
ATOM 1782 C C . SER A 1 219 ? -10.368 -9.020 16.989 1.00 94.19 219 SER A C 1
ATOM 1784 O O . SER A 1 219 ? -9.719 -9.446 16.031 1.00 94.19 219 SER A O 1
ATOM 1786 N N . GLN A 1 220 ? -11.153 -7.943 16.884 1.00 94.12 220 GLN A N 1
ATOM 1787 C CA . GLN A 1 220 ? -11.263 -7.156 15.654 1.00 94.12 220 GLN A CA 1
ATOM 1788 C C . GLN A 1 220 ? -9.934 -6.471 15.310 1.00 94.12 220 GLN A C 1
ATOM 1790 O O . GLN A 1 220 ? -9.521 -6.503 14.153 1.00 94.12 220 GLN A O 1
ATOM 1795 N N . LYS A 1 221 ? -9.226 -5.919 16.306 1.00 95.62 221 LYS A N 1
ATOM 1796 C CA . LYS A 1 221 ? -7.881 -5.345 16.155 1.00 95.62 221 LYS A CA 1
ATOM 1797 C C . LYS A 1 221 ? -6.925 -6.361 15.531 1.00 95.62 221 LYS A C 1
ATOM 1799 O O . LYS A 1 221 ? -6.262 -6.048 14.545 1.00 95.62 221 LYS A O 1
ATOM 1804 N N . ASP A 1 222 ? -6.891 -7.578 16.068 1.00 95.94 222 ASP A N 1
ATOM 1805 C CA . ASP A 1 222 ? -6.010 -8.642 15.586 1.00 95.94 222 ASP A CA 1
ATOM 1806 C C . ASP A 1 222 ? -6.374 -9.070 14.156 1.00 95.94 222 ASP A C 1
ATOM 1808 O O . ASP A 1 222 ? -5.490 -9.201 13.306 1.00 95.94 222 ASP A O 1
ATOM 1812 N N . SER A 1 223 ? -7.673 -9.202 13.855 1.00 96.06 223 SER A N 1
ATOM 1813 C CA . SER A 1 223 ? -8.166 -9.510 12.506 1.00 96.06 223 SER A CA 1
ATOM 1814 C C . SER A 1 223 ? -7.790 -8.428 11.488 1.00 96.06 223 SER A C 1
ATOM 1816 O O . SER A 1 223 ? -7.303 -8.748 10.405 1.00 96.06 223 SER A O 1
ATOM 1818 N N . VAL A 1 224 ? -7.995 -7.148 11.812 1.00 96.06 224 VAL A N 1
ATOM 1819 C CA . VAL A 1 224 ? -7.661 -6.024 10.920 1.00 96.06 224 VAL A CA 1
ATOM 1820 C C . VAL A 1 224 ? -6.147 -5.911 10.736 1.00 96.06 224 VAL A C 1
ATOM 1822 O O . VAL A 1 224 ? -5.680 -5.642 9.633 1.00 96.06 224 VAL A O 1
ATOM 1825 N N . ASN A 1 225 ? -5.360 -6.191 11.776 1.00 95.06 225 ASN A N 1
ATOM 1826 C CA . ASN A 1 225 ? -3.902 -6.211 11.682 1.00 95.06 225 ASN A CA 1
ATOM 1827 C C . ASN A 1 225 ? -3.387 -7.334 10.761 1.00 95.06 225 ASN A C 1
ATOM 1829 O O . ASN A 1 225 ? -2.408 -7.143 10.042 1.00 95.06 225 ASN A O 1
ATOM 1833 N N . GLN A 1 226 ? -4.044 -8.500 10.735 1.00 96.31 226 GLN A N 1
ATOM 1834 C CA . GLN A 1 226 ? -3.727 -9.552 9.760 1.00 96.31 226 GLN A CA 1
ATOM 1835 C C . GLN A 1 226 ? -4.038 -9.111 8.327 1.00 96.31 226 GLN A C 1
ATOM 1837 O O . GLN A 1 226 ? -3.225 -9.347 7.434 1.00 96.31 226 GLN A O 1
ATOM 1842 N N . VAL A 1 227 ? -5.170 -8.427 8.114 1.00 97.25 227 VAL A N 1
ATOM 1843 C CA . VAL A 1 227 ? -5.508 -7.850 6.805 1.00 97.25 227 VAL A CA 1
ATOM 1844 C C . VAL A 1 227 ? -4.462 -6.826 6.370 1.00 97.25 227 VAL A C 1
ATOM 1846 O O . VAL A 1 227 ? -3.975 -6.905 5.245 1.00 97.25 227 VAL A O 1
ATOM 1849 N N . LEU A 1 228 ? -4.071 -5.921 7.272 1.00 94.56 228 LEU A N 1
ATOM 1850 C CA . LEU A 1 228 ? -3.036 -4.920 7.026 1.00 94.56 228 LEU A CA 1
ATOM 1851 C C . LEU A 1 228 ? -1.729 -5.583 6.572 1.00 94.56 228 LEU A C 1
ATOM 1853 O O . LEU A 1 228 ? -1.211 -5.255 5.509 1.00 94.56 228 LEU A O 1
ATOM 1857 N N . LYS A 1 229 ? -1.238 -6.577 7.322 1.00 93.69 229 LYS A N 1
ATOM 1858 C CA . LYS A 1 229 ? -0.009 -7.313 6.981 1.00 93.69 229 LYS A CA 1
ATOM 1859 C C . LYS A 1 229 ? -0.098 -8.017 5.627 1.00 93.69 229 LYS A C 1
ATOM 1861 O O . LYS A 1 229 ? 0.865 -7.982 4.866 1.00 93.69 229 LYS A O 1
ATOM 1866 N N . ALA A 1 230 ? -1.231 -8.650 5.323 1.00 96.56 230 ALA A N 1
ATOM 1867 C CA . ALA A 1 230 ? -1.430 -9.344 4.054 1.00 96.56 230 ALA A CA 1
ATOM 1868 C C . ALA A 1 230 ? -1.456 -8.369 2.864 1.00 96.56 230 ALA A C 1
ATOM 1870 O O . ALA A 1 230 ? -0.775 -8.605 1.868 1.00 96.56 230 ALA A O 1
ATOM 1871 N N . ALA A 1 231 ? -2.179 -7.251 2.986 1.00 96.31 231 ALA A N 1
ATOM 1872 C CA . ALA A 1 231 ? -2.227 -6.214 1.956 1.00 96.31 231 ALA A CA 1
ATOM 1873 C C . ALA A 1 231 ? -0.845 -5.580 1.729 1.00 96.31 231 ALA A C 1
ATOM 1875 O O . ALA A 1 231 ? -0.393 -5.492 0.590 1.00 96.31 231 ALA A O 1
ATOM 1876 N N . MET A 1 232 ? -0.134 -5.250 2.813 1.00 92.62 232 MET A N 1
ATOM 1877 C CA . MET A 1 232 ? 1.236 -4.733 2.769 1.00 92.62 232 MET A CA 1
ATOM 1878 C C . MET A 1 232 ? 2.206 -5.692 2.075 1.00 92.62 232 MET A C 1
ATOM 1880 O O . MET A 1 232 ? 3.108 -5.234 1.371 1.00 92.62 232 MET A O 1
ATOM 1884 N N . ALA A 1 233 ? 2.064 -7.003 2.299 1.00 93.75 233 ALA A N 1
ATOM 1885 C CA . ALA A 1 233 ? 2.912 -8.022 1.687 1.00 93.75 233 ALA A CA 1
ATOM 1886 C C . ALA A 1 233 ? 2.672 -8.117 0.175 1.00 93.75 233 ALA A C 1
ATOM 1888 O O . ALA A 1 233 ? 3.634 -8.079 -0.587 1.00 93.75 233 ALA A O 1
ATOM 1889 N N . ILE A 1 234 ? 1.406 -8.150 -0.260 1.00 96.50 234 ILE A N 1
ATOM 1890 C CA . ILE A 1 234 ? 1.051 -8.129 -1.688 1.00 96.50 234 ILE A CA 1
ATOM 1891 C C . ILE A 1 234 ? 1.561 -6.839 -2.341 1.00 96.50 234 ILE A C 1
ATOM 1893 O O . ILE A 1 234 ? 2.199 -6.900 -3.388 1.00 96.50 234 ILE A O 1
ATOM 1897 N N . ASN A 1 235 ? 1.353 -5.682 -1.703 1.00 95.81 235 ASN A N 1
ATOM 1898 C CA . ASN A 1 235 ? 1.822 -4.398 -2.224 1.00 95.81 235 ASN A CA 1
ATOM 1899 C C . ASN A 1 235 ? 3.354 -4.362 -2.378 1.00 95.81 235 ASN A C 1
ATOM 1901 O O . ASN A 1 235 ? 3.856 -3.956 -3.422 1.00 95.81 235 ASN A O 1
ATOM 1905 N N . ALA A 1 236 ? 4.099 -4.851 -1.375 1.00 93.25 236 ALA A N 1
ATOM 1906 C CA . ALA A 1 236 ? 5.559 -4.960 -1.465 1.00 93.25 236 ALA A CA 1
ATOM 1907 C C . ALA A 1 236 ? 6.005 -5.894 -2.594 1.00 93.25 236 ALA A C 1
ATOM 1909 O O . ALA A 1 236 ? 6.941 -5.554 -3.312 1.00 93.25 236 ALA A O 1
ATOM 1910 N N . GLN A 1 237 ? 5.349 -7.048 -2.747 1.00 95.06 237 GLN A N 1
ATOM 1911 C CA . GLN A 1 237 ? 5.699 -8.012 -3.786 1.00 95.06 237 GLN A CA 1
ATOM 1912 C C . GLN A 1 237 ? 5.541 -7.390 -5.176 1.00 95.06 237 GLN A C 1
ATOM 1914 O O . GLN A 1 237 ? 6.486 -7.403 -5.961 1.00 95.06 237 GLN A O 1
ATOM 1919 N N . VAL A 1 238 ? 4.395 -6.760 -5.440 1.00 97.12 238 VAL A N 1
ATOM 1920 C CA . VAL A 1 238 ? 4.114 -6.104 -6.726 1.00 97.12 238 VAL A CA 1
ATOM 1921 C C . VAL A 1 238 ? 5.124 -4.991 -6.997 1.00 97.12 238 VAL A C 1
ATOM 1923 O O . VAL A 1 238 ? 5.731 -4.967 -8.062 1.00 97.12 238 VAL A O 1
ATOM 1926 N N . LEU A 1 239 ? 5.382 -4.114 -6.019 1.00 95.88 239 LEU A N 1
ATOM 1927 C CA . LEU A 1 239 ? 6.387 -3.056 -6.159 1.00 95.88 239 LEU A CA 1
ATOM 1928 C C . LEU A 1 239 ? 7.788 -3.618 -6.422 1.00 95.88 239 LEU A C 1
ATOM 1930 O O . LEU A 1 239 ? 8.552 -3.009 -7.169 1.00 95.88 239 LEU A O 1
ATOM 1934 N N . SER A 1 240 ? 8.148 -4.765 -5.841 1.00 93.69 240 SER A N 1
ATOM 1935 C CA . SER A 1 240 ? 9.449 -5.402 -6.080 1.00 93.69 240 SER A CA 1
ATOM 1936 C C . SER A 1 240 ? 9.601 -5.924 -7.514 1.00 93.69 240 SER A C 1
ATOM 1938 O O . SER A 1 240 ? 10.696 -5.835 -8.068 1.00 93.69 240 SER A O 1
ATOM 1940 N N . GLU A 1 241 ? 8.502 -6.380 -8.122 1.00 95.50 241 GLU A N 1
ATOM 1941 C CA . GLU A 1 241 ? 8.433 -6.917 -9.489 1.00 95.50 241 GLU A CA 1
ATOM 1942 C C . GLU A 1 241 ? 8.247 -5.836 -10.564 1.00 95.50 241 GLU A C 1
ATOM 1944 O O . GLU A 1 241 ? 8.517 -6.086 -11.738 1.00 95.50 241 GLU A O 1
ATOM 1949 N N . MET A 1 242 ? 7.799 -4.634 -10.189 1.00 97.12 242 MET A N 1
ATOM 1950 C CA . MET A 1 242 ? 7.713 -3.495 -11.105 1.00 97.12 242 MET A CA 1
ATOM 1951 C C . MET A 1 242 ? 9.104 -3.057 -11.575 1.00 97.12 242 MET A C 1
ATOM 1953 O O . MET A 1 242 ? 10.045 -2.931 -10.776 1.00 97.12 242 MET A O 1
ATOM 1957 N N . GLU A 1 243 ? 9.210 -2.765 -12.871 1.00 95.62 243 GLU A N 1
ATOM 1958 C CA . GLU A 1 243 ? 10.439 -2.292 -13.504 1.00 95.62 243 GLU A CA 1
ATOM 1959 C C . GLU A 1 243 ? 10.924 -0.980 -12.872 1.00 95.62 243 GLU A C 1
ATOM 1961 O O . GLU A 1 243 ? 10.132 -0.112 -12.503 1.00 95.62 243 GLU A O 1
ATOM 1966 N N . VAL A 1 244 ? 12.243 -0.833 -12.715 1.00 96.56 244 VAL A N 1
ATOM 1967 C CA . VAL A 1 244 ? 12.843 0.418 -12.236 1.00 96.56 244 VAL A CA 1
ATOM 1968 C C . VAL A 1 244 ? 12.957 1.387 -13.418 1.00 96.56 244 VAL A C 1
ATOM 1970 O O . VAL A 1 244 ? 13.713 1.092 -14.343 1.00 96.56 244 VAL A O 1
ATOM 1973 N N . PRO A 1 245 ? 12.290 2.553 -13.386 1.00 96.19 245 PRO A N 1
ATOM 1974 C CA . PRO A 1 245 ? 12.301 3.487 -14.510 1.00 96.19 245 PRO A CA 1
ATOM 1975 C C . PRO A 1 245 ? 13.699 4.047 -14.823 1.00 96.19 245 PRO A C 1
ATOM 1977 O O . PRO A 1 245 ? 14.451 4.398 -13.908 1.00 96.19 245 PRO A O 1
ATOM 1980 N N . GLU A 1 246 ? 14.040 4.205 -16.106 1.00 93.81 246 GLU A N 1
ATOM 1981 C CA . GLU A 1 246 ? 15.370 4.694 -16.523 1.00 93.81 246 GLU A CA 1
ATOM 1982 C C . GLU A 1 246 ? 15.685 6.099 -15.995 1.00 93.81 246 GLU A C 1
ATOM 1984 O O . GLU A 1 246 ? 16.800 6.360 -15.555 1.00 93.81 246 GLU A O 1
ATOM 1989 N N . ASN A 1 247 ? 14.697 6.992 -15.923 1.00 94.19 247 ASN A N 1
ATOM 1990 C CA . ASN A 1 247 ? 14.873 8.327 -15.342 1.00 94.19 247 ASN A CA 1
ATOM 1991 C C . ASN A 1 247 ? 15.256 8.289 -13.847 1.00 94.19 247 ASN A C 1
ATOM 1993 O O . ASN A 1 247 ? 16.045 9.117 -13.390 1.00 94.19 247 ASN A O 1
ATOM 1997 N N . TYR A 1 248 ? 14.738 7.322 -13.079 1.00 96.44 248 TYR A N 1
ATOM 1998 C CA . TYR A 1 248 ? 15.177 7.098 -11.704 1.00 96.44 248 TYR A CA 1
ATOM 1999 C C . TYR A 1 248 ? 16.639 6.664 -11.703 1.00 96.44 248 TYR A C 1
ATOM 2001 O O . TYR A 1 248 ? 17.437 7.217 -10.949 1.00 96.44 248 TYR A O 1
ATOM 2009 N N . ILE A 1 249 ? 17.016 5.741 -12.590 1.00 94.62 249 ILE A N 1
ATOM 2010 C CA . ILE A 1 249 ? 18.392 5.250 -12.690 1.00 94.62 249 ILE A CA 1
ATOM 2011 C C . ILE A 1 249 ? 19.367 6.370 -13.078 1.00 94.62 249 ILE A C 1
ATOM 2013 O O . ILE A 1 249 ? 20.444 6.470 -12.490 1.00 94.62 249 ILE A O 1
ATOM 2017 N N . GLU A 1 250 ? 18.994 7.237 -14.016 1.00 93.81 250 GLU A N 1
ATOM 2018 C CA . GLU A 1 250 ? 19.781 8.407 -14.421 1.00 93.81 250 GLU A CA 1
ATOM 2019 C C . GLU A 1 250 ? 19.969 9.419 -13.281 1.00 93.81 250 GLU A C 1
ATOM 2021 O O . GLU A 1 250 ? 20.993 10.102 -13.224 1.00 93.81 250 GLU A O 1
ATOM 2026 N N . SER A 1 251 ? 19.018 9.483 -12.343 1.00 95.69 251 SER A N 1
ATOM 2027 C CA . SER A 1 251 ? 19.094 10.349 -11.162 1.00 95.69 251 SER A CA 1
ATOM 2028 C C . SER A 1 251 ? 19.981 9.797 -10.034 1.00 95.69 251 SER A C 1
ATOM 2030 O O . SER A 1 251 ? 20.321 10.531 -9.101 1.00 95.69 251 SER A O 1
ATOM 2032 N N . LEU A 1 252 ? 20.375 8.517 -10.096 1.00 94.94 252 LEU A N 1
ATOM 2033 C CA . LEU A 1 252 ? 21.106 7.862 -9.012 1.00 94.94 252 LEU A CA 1
ATOM 2034 C C . LEU A 1 252 ? 22.541 8.394 -8.849 1.00 94.94 252 LEU A C 1
ATOM 2036 O O . LEU A 1 252 ? 23.243 8.679 -9.826 1.00 94.94 252 LEU A O 1
ATOM 2040 N N . PRO A 1 253 ? 23.062 8.432 -7.607 1.00 94.12 253 PRO A N 1
ATOM 2041 C CA . PRO A 1 253 ? 24.475 8.689 -7.363 1.00 94.12 253 PRO A CA 1
ATOM 2042 C C . PRO A 1 253 ? 25.401 7.670 -8.051 1.00 94.12 253 PRO A C 1
ATOM 2044 O O . PRO A 1 253 ? 25.057 6.511 -8.277 1.00 94.12 253 PRO A O 1
ATOM 2047 N N . LYS A 1 254 ? 26.663 8.058 -8.289 1.00 88.50 254 LYS A N 1
ATOM 2048 C CA . LYS A 1 254 ? 27.666 7.220 -8.990 1.00 88.50 254 LYS A CA 1
ATOM 2049 C C . LYS A 1 254 ? 27.960 5.864 -8.316 1.00 88.50 254 LYS A C 1
ATOM 2051 O O . LYS A 1 254 ? 28.494 4.941 -8.946 1.00 88.50 254 LYS A O 1
ATOM 2056 N N . ASN A 1 255 ? 27.739 5.744 -7.007 1.00 89.44 255 ASN A N 1
ATOM 2057 C CA . ASN A 1 255 ? 27.984 4.521 -6.242 1.00 89.44 255 ASN A CA 1
ATOM 2058 C C . ASN A 1 255 ? 27.154 4.483 -4.944 1.00 89.44 255 ASN A C 1
ATOM 2060 O O . ASN A 1 255 ? 26.725 5.523 -4.454 1.00 89.44 255 ASN A O 1
ATOM 2064 N N . GLY A 1 256 ? 26.976 3.285 -4.370 1.00 88.81 256 GLY A N 1
ATOM 2065 C CA . GLY A 1 256 ? 26.187 3.093 -3.146 1.00 88.81 256 GLY A CA 1
ATOM 2066 C C . GLY A 1 256 ? 26.723 3.862 -1.935 1.00 88.81 256 GLY A C 1
ATOM 2067 O O . GLY A 1 256 ? 25.943 4.320 -1.114 1.00 88.81 256 GLY A O 1
ATOM 2068 N N . ARG A 1 257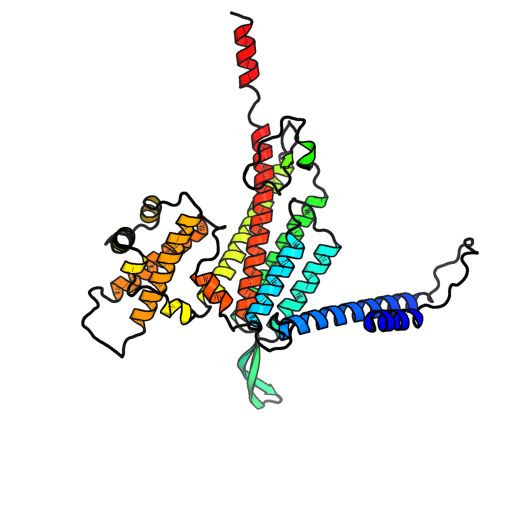 ? 28.038 4.115 -1.850 1.00 92.81 257 ARG A N 1
ATOM 2069 C CA . ARG A 1 257 ? 28.612 4.951 -0.782 1.00 92.81 257 ARG A CA 1
ATOM 2070 C C . ARG A 1 257 ? 28.154 6.408 -0.877 1.00 92.81 257 ARG A C 1
ATOM 2072 O O . ARG A 1 257 ? 27.880 7.012 0.149 1.00 92.81 257 ARG A O 1
ATOM 2079 N N . ALA A 1 258 ? 28.033 6.958 -2.083 1.00 94.12 258 ALA A N 1
ATOM 2080 C CA . ALA A 1 258 ? 27.502 8.304 -2.291 1.00 94.12 258 ALA A CA 1
ATOM 2081 C C . ALA A 1 258 ? 26.004 8.403 -1.947 1.00 94.12 258 ALA A C 1
ATOM 2083 O O . ALA A 1 258 ? 25.567 9.452 -1.494 1.00 94.12 258 ALA A O 1
ATOM 2084 N N . SER A 1 259 ? 25.242 7.315 -2.118 1.00 94.62 259 SER A N 1
ATOM 2085 C CA . SER A 1 259 ? 23.829 7.242 -1.716 1.00 94.62 259 SER A CA 1
ATOM 2086 C C . SER A 1 259 ? 23.665 7.093 -0.194 1.00 94.62 259 SER A C 1
ATOM 2088 O O . SER A 1 259 ? 22.967 7.866 0.461 1.00 94.62 259 SER A O 1
ATOM 2090 N N . LEU A 1 260 ? 24.368 6.131 0.409 1.00 94.75 260 LEU A N 1
ATOM 2091 C CA . LEU A 1 260 ? 24.300 5.855 1.848 1.00 94.75 260 LEU A CA 1
ATOM 2092 C C . LEU A 1 260 ? 25.016 6.904 2.691 1.00 94.75 260 LEU A C 1
ATOM 2094 O O . LEU A 1 260 ? 24.701 7.051 3.863 1.00 94.75 260 LEU A O 1
ATOM 2098 N N . GLY A 1 261 ? 25.984 7.634 2.149 1.00 94.81 261 GLY A N 1
ATOM 2099 C CA . GLY A 1 261 ? 26.910 8.436 2.943 1.00 94.81 261 GLY A CA 1
ATOM 2100 C C . GLY A 1 261 ? 27.891 7.580 3.755 1.00 94.81 261 GLY A C 1
ATOM 2101 O O . GLY A 1 261 ? 27.706 6.380 3.964 1.00 94.81 261 GLY A O 1
ATOM 2102 N N . ASP A 1 262 ? 28.966 8.213 4.228 1.00 93.25 262 ASP A N 1
ATOM 2103 C CA . ASP A 1 262 ? 30.110 7.506 4.819 1.00 93.25 262 ASP A CA 1
ATOM 2104 C C . ASP A 1 262 ? 29.766 6.703 6.077 1.00 93.25 262 ASP A C 1
ATOM 2106 O O . ASP A 1 262 ? 30.241 5.577 6.231 1.00 93.25 262 ASP A O 1
ATOM 2110 N N . SER A 1 263 ? 28.935 7.264 6.960 1.00 92.94 263 SER A N 1
ATOM 2111 C CA . SER A 1 263 ? 28.560 6.624 8.226 1.00 92.94 263 SER A CA 1
ATOM 2112 C C . SER A 1 263 ? 27.780 5.326 7.993 1.00 92.94 263 SER A C 1
ATOM 2114 O O . SER A 1 263 ? 28.208 4.256 8.421 1.00 92.94 263 SER A O 1
ATOM 2116 N N . ILE A 1 264 ? 26.687 5.395 7.224 1.00 94.06 264 ILE A N 1
ATOM 2117 C CA . ILE A 1 264 ? 25.830 4.235 6.944 1.00 94.06 264 ILE A CA 1
ATOM 2118 C C . ILE A 1 264 ? 26.591 3.192 6.123 1.00 94.06 264 ILE A C 1
ATOM 2120 O O . ILE A 1 264 ? 26.516 2.001 6.421 1.00 94.06 264 ILE A O 1
ATOM 2124 N N . TYR A 1 265 ? 27.372 3.627 5.127 1.00 93.69 265 TYR A N 1
ATOM 2125 C CA . TYR A 1 265 ? 28.187 2.714 4.331 1.00 93.69 265 TYR A CA 1
ATOM 2126 C C . TYR A 1 265 ? 29.185 1.949 5.206 1.00 93.69 265 TYR A C 1
ATOM 2128 O O . TYR A 1 265 ? 29.309 0.733 5.079 1.00 93.69 265 TYR A O 1
ATOM 2136 N N . LYS A 1 266 ? 29.871 2.624 6.136 1.00 92.38 266 LYS A N 1
ATOM 2137 C CA . LYS A 1 266 ? 30.788 1.958 7.070 1.00 92.38 266 LYS A CA 1
ATOM 2138 C C . LYS A 1 266 ? 30.058 0.930 7.938 1.00 92.38 266 LYS A C 1
ATOM 2140 O O . LYS A 1 266 ? 30.586 -0.161 8.116 1.00 92.38 266 LYS A O 1
ATOM 2145 N N . SER A 1 267 ? 28.857 1.244 8.421 1.00 92.69 267 SER A N 1
ATOM 2146 C CA . SER A 1 267 ? 28.069 0.335 9.262 1.00 92.69 267 SER A CA 1
ATOM 2147 C C . SER A 1 267 ? 27.533 -0.885 8.509 1.00 92.69 267 SER A C 1
ATOM 2149 O O . SER A 1 267 ? 27.538 -1.974 9.062 1.00 92.69 267 SER A O 1
ATOM 2151 N N . ILE A 1 268 ? 27.111 -0.745 7.248 1.00 91.69 268 ILE A N 1
ATOM 2152 C CA . ILE A 1 268 ? 26.610 -1.877 6.442 1.00 91.69 268 ILE A CA 1
ATOM 2153 C C . ILE A 1 268 ? 27.750 -2.799 5.980 1.00 91.69 268 ILE A C 1
ATOM 2155 O O . ILE A 1 268 ? 27.534 -3.988 5.750 1.00 91.69 268 ILE A O 1
ATOM 2159 N N . THR A 1 269 ? 28.976 -2.279 5.869 1.00 89.44 269 THR A N 1
ATOM 2160 C CA . THR A 1 269 ? 30.132 -3.007 5.313 1.00 89.44 269 THR A CA 1
ATOM 2161 C C . THR A 1 269 ? 31.051 -3.656 6.354 1.00 89.44 269 THR A C 1
ATOM 2163 O O . THR A 1 269 ? 32.117 -4.163 6.001 1.00 89.44 269 THR A O 1
ATOM 2166 N N . VAL A 1 270 ? 30.642 -3.679 7.627 1.00 91.69 270 VAL A N 1
ATOM 2167 C CA . VAL A 1 270 ? 31.349 -4.376 8.718 1.00 91.69 270 VAL A CA 1
ATOM 2168 C C . VAL A 1 270 ? 31.386 -5.895 8.512 1.00 91.69 270 VAL A C 1
ATOM 2170 O O . VAL A 1 270 ? 30.575 -6.455 7.779 1.00 91.69 270 VAL A O 1
ATOM 2173 N N . GLU A 1 271 ? 32.304 -6.585 9.185 1.00 89.19 271 GLU A N 1
ATOM 2174 C CA . GLU A 1 271 ? 32.402 -8.049 9.114 1.00 89.19 271 GLU A CA 1
ATOM 2175 C C . GLU A 1 271 ? 31.165 -8.724 9.730 1.00 89.19 271 GLU A C 1
ATOM 2177 O O . GLU A 1 271 ? 30.450 -9.449 9.038 1.00 89.19 271 GLU A O 1
ATOM 2182 N N . PHE A 1 272 ? 30.837 -8.377 10.978 1.00 90.50 272 PHE A N 1
ATOM 2183 C CA . PHE A 1 272 ? 29.657 -8.862 11.697 1.00 90.50 272 PHE A CA 1
ATOM 2184 C C . PHE A 1 272 ? 28.584 -7.781 11.748 1.00 90.50 272 PHE A C 1
ATOM 2186 O O . PHE A 1 272 ? 28.818 -6.705 12.296 1.00 90.50 272 PHE A O 1
ATOM 2193 N N . PHE A 1 273 ? 27.422 -8.063 11.166 1.00 93.75 273 PHE A N 1
ATOM 2194 C CA . PHE A 1 273 ? 26.332 -7.105 11.030 1.00 93.75 273 PHE A CA 1
ATOM 2195 C C . PHE A 1 273 ? 25.075 -7.621 11.718 1.00 93.75 273 PHE A C 1
ATOM 2197 O O . PHE A 1 273 ? 24.623 -8.727 11.429 1.00 93.75 273 PHE A O 1
ATOM 2204 N N . ASP A 1 274 ? 24.510 -6.787 12.583 1.00 94.50 274 ASP A N 1
ATOM 2205 C CA . ASP A 1 274 ? 23.181 -6.967 13.152 1.00 94.50 274 ASP A CA 1
ATOM 2206 C C . ASP A 1 274 ? 22.291 -5.800 12.687 1.00 94.50 274 ASP A C 1
ATOM 2208 O O . ASP A 1 274 ? 22.597 -4.639 12.999 1.00 94.50 274 ASP A O 1
ATOM 2212 N N . PRO A 1 275 ? 21.210 -6.061 11.924 1.00 94.19 275 PRO A N 1
ATOM 2213 C CA . PRO A 1 275 ? 20.322 -5.007 11.452 1.00 94.19 275 PRO A CA 1
ATOM 2214 C C . PRO A 1 275 ? 19.617 -4.268 12.596 1.00 94.19 275 PRO A C 1
ATOM 2216 O O . PRO A 1 275 ? 19.309 -3.083 12.453 1.00 94.19 275 PRO A O 1
ATOM 2219 N N . GLU A 1 276 ? 19.388 -4.926 13.735 1.00 92.94 276 GLU A N 1
ATOM 2220 C CA . GLU A 1 276 ? 18.727 -4.308 14.881 1.00 92.94 276 GLU A CA 1
ATOM 2221 C C . GLU A 1 276 ? 19.646 -3.317 15.596 1.00 92.94 276 GLU A C 1
ATOM 2223 O O . GLU A 1 276 ? 19.281 -2.157 15.828 1.00 92.94 276 GLU A O 1
ATOM 2228 N N . GLN A 1 277 ? 20.892 -3.725 15.843 1.00 93.50 277 GLN A N 1
ATOM 2229 C CA . GLN A 1 277 ? 21.929 -2.818 16.320 1.00 93.50 277 GLN A CA 1
ATOM 2230 C C . GLN A 1 277 ? 22.142 -1.652 15.345 1.00 93.50 277 GLN A C 1
ATOM 2232 O O . GLN A 1 277 ? 22.202 -0.502 15.785 1.00 93.50 277 GLN A O 1
ATOM 2237 N N . PHE A 1 278 ? 22.197 -1.910 14.033 1.00 94.81 278 PHE A N 1
ATOM 2238 C CA . PHE A 1 278 ? 22.314 -0.860 13.018 1.00 94.81 278 PHE A CA 1
ATOM 2239 C C . PHE A 1 278 ? 21.200 0.183 13.167 1.00 94.81 278 PHE A C 1
ATOM 2241 O O . PHE A 1 278 ? 21.492 1.372 13.315 1.00 94.81 278 PHE A O 1
ATOM 2248 N N . LEU A 1 279 ? 19.938 -0.252 13.208 1.00 93.88 279 LEU A N 1
ATOM 2249 C CA . LEU A 1 279 ? 18.790 0.647 13.326 1.00 93.88 279 LEU A CA 1
ATOM 2250 C C . LEU A 1 279 ? 18.765 1.414 14.652 1.00 93.88 279 LEU A C 1
ATOM 2252 O O . LEU A 1 279 ? 18.363 2.574 14.654 1.00 93.88 279 LEU A O 1
ATOM 2256 N N . SER A 1 280 ? 19.248 0.833 15.756 1.00 92.50 280 SER A N 1
ATOM 2257 C CA . SER A 1 280 ? 19.350 1.549 17.039 1.00 92.50 280 SER A CA 1
ATOM 2258 C C . SER A 1 280 ? 20.342 2.721 17.022 1.00 92.50 280 SER A C 1
ATOM 2260 O O . SER A 1 280 ? 20.229 3.633 17.837 1.00 92.50 280 SER A O 1
ATOM 2262 N N . THR A 1 281 ? 21.305 2.716 16.091 1.00 91.69 281 THR A N 1
ATOM 2263 C CA . THR A 1 281 ? 22.268 3.819 15.912 1.00 91.69 281 THR A CA 1
ATOM 2264 C C . THR A 1 281 ? 21.773 4.898 14.951 1.00 91.69 281 THR A C 1
ATOM 2266 O O . THR A 1 281 ? 22.408 5.946 14.827 1.00 91.69 281 THR A O 1
ATOM 2269 N N . MET A 1 282 ? 20.663 4.648 14.250 1.00 93.25 282 MET A N 1
ATOM 2270 C CA . MET A 1 282 ? 20.069 5.587 13.305 1.00 93.25 282 MET A CA 1
ATOM 2271 C C . MET A 1 282 ? 19.077 6.516 14.007 1.00 93.25 282 MET A C 1
ATOM 2273 O O . MET A 1 282 ? 18.350 6.126 14.918 1.00 93.25 282 MET A O 1
ATOM 2277 N N . ASP A 1 283 ? 19.002 7.757 13.535 1.00 92.38 283 ASP A N 1
ATOM 2278 C CA . ASP A 1 283 ? 17.986 8.699 13.984 1.00 92.38 283 ASP A CA 1
ATOM 2279 C C . ASP A 1 283 ? 16.666 8.432 13.249 1.00 92.38 283 ASP A C 1
ATOM 2281 O O . ASP A 1 283 ? 16.464 8.867 12.117 1.00 92.38 283 ASP A O 1
ATOM 2285 N N . LEU A 1 284 ? 15.771 7.702 13.914 1.00 93.38 284 LEU A N 1
ATOM 2286 C CA . LEU A 1 284 ? 14.440 7.333 13.421 1.00 93.38 284 LEU A CA 1
ATOM 2287 C C . LEU A 1 284 ? 13.329 8.121 14.139 1.00 93.38 284 LEU A C 1
ATOM 2289 O O . LEU A 1 284 ? 12.196 7.658 14.238 1.00 93.38 284 LEU A O 1
ATOM 2293 N N . SER A 1 285 ? 13.656 9.303 14.678 1.00 91.56 285 SER A N 1
ATOM 2294 C CA . SER A 1 285 ? 12.732 10.109 15.495 1.00 91.56 285 SER A CA 1
ATOM 2295 C C . SER A 1 285 ? 11.537 10.680 14.727 1.00 91.56 285 SER A C 1
ATOM 2297 O O . SER A 1 285 ? 10.511 10.972 15.337 1.00 91.56 285 SER A O 1
ATOM 2299 N N . THR A 1 286 ? 11.656 10.868 13.409 1.00 91.19 286 THR A N 1
ATOM 2300 C CA . THR A 1 286 ? 10.589 11.431 12.571 1.00 91.19 286 THR A CA 1
ATOM 2301 C C . THR A 1 286 ? 10.380 10.603 11.312 1.00 91.19 286 THR A C 1
ATOM 2303 O O . THR A 1 286 ? 11.318 10.015 10.773 1.00 91.19 286 THR A O 1
ATOM 2306 N N . GLU A 1 287 ? 9.153 10.620 10.796 1.00 90.50 287 GLU A N 1
ATOM 2307 C CA . GLU A 1 287 ? 8.768 9.932 9.560 1.00 90.50 287 GLU A CA 1
ATOM 2308 C C . GLU A 1 287 ? 9.658 10.324 8.368 1.00 90.50 287 GLU A C 1
ATOM 2310 O O . GLU A 1 287 ? 10.104 9.465 7.611 1.00 90.50 287 GLU A O 1
ATOM 2315 N N . HIS A 1 288 ? 10.019 11.607 8.256 1.00 93.50 288 HIS A N 1
ATOM 2316 C CA . HIS A 1 288 ? 10.936 12.092 7.222 1.00 93.50 288 HIS A CA 1
ATOM 2317 C C . HIS A 1 288 ? 12.331 11.462 7.303 1.00 93.50 288 HIS A C 1
ATOM 2319 O O . HIS A 1 288 ? 12.918 11.165 6.266 1.00 93.50 288 HIS A O 1
ATOM 2325 N N . LYS A 1 289 ? 12.871 11.239 8.509 1.00 94.75 289 LYS A N 1
ATOM 2326 C CA . LYS A 1 289 ? 14.190 10.607 8.673 1.00 94.75 289 LYS A CA 1
ATOM 2327 C C . LYS A 1 289 ? 14.145 9.118 8.349 1.00 94.75 289 LYS A C 1
ATOM 2329 O O . LYS A 1 289 ? 15.054 8.604 7.703 1.00 94.75 289 LYS A O 1
ATOM 2334 N N . VAL A 1 290 ? 13.062 8.442 8.738 1.00 95.62 290 VAL A N 1
ATOM 2335 C CA . VAL A 1 290 ? 12.816 7.044 8.354 1.00 95.62 290 VAL A CA 1
ATOM 2336 C C . VAL A 1 290 ? 12.750 6.919 6.826 1.00 95.62 290 VAL A C 1
ATOM 2338 O O . VAL A 1 290 ? 13.399 6.046 6.248 1.00 95.62 290 VAL A O 1
ATOM 2341 N N . LEU A 1 291 ? 12.027 7.828 6.164 1.00 95.88 291 LEU A N 1
ATOM 2342 C CA . LEU A 1 291 ? 11.894 7.856 4.708 1.00 95.88 291 LEU A CA 1
ATOM 2343 C C . LEU A 1 291 ? 13.214 8.190 3.993 1.00 95.88 291 LEU A C 1
ATOM 2345 O O . LEU A 1 291 ? 13.514 7.582 2.968 1.00 95.88 291 LEU A O 1
ATOM 2349 N N . ASP A 1 292 ? 14.026 9.110 4.527 1.00 96.12 292 ASP A N 1
ATOM 2350 C CA . ASP A 1 292 ? 15.366 9.410 3.995 1.00 96.12 292 ASP A CA 1
ATOM 2351 C C . ASP A 1 292 ? 16.256 8.161 3.984 1.00 96.12 292 ASP A C 1
ATOM 2353 O O . ASP A 1 292 ? 16.850 7.819 2.959 1.00 96.12 292 ASP A O 1
ATOM 2357 N N . ILE A 1 293 ? 16.294 7.428 5.100 1.00 95.50 293 ILE A N 1
ATOM 2358 C CA . ILE A 1 293 ? 17.075 6.192 5.205 1.00 95.50 293 ILE A CA 1
ATOM 2359 C C . ILE A 1 293 ? 16.553 5.141 4.219 1.00 95.50 293 ILE A C 1
ATOM 2361 O O . ILE A 1 293 ? 17.359 4.553 3.496 1.00 95.50 293 ILE A O 1
ATOM 2365 N N . LYS A 1 294 ? 15.228 4.947 4.129 1.00 96.38 294 LYS A N 1
ATOM 2366 C CA . LYS A 1 294 ? 14.609 4.041 3.144 1.00 96.38 294 LYS A CA 1
ATOM 2367 C C . LYS A 1 294 ? 15.055 4.385 1.716 1.00 96.38 294 LYS A C 1
ATOM 2369 O O . LYS A 1 294 ? 15.593 3.520 1.029 1.00 96.38 294 LYS A O 1
ATOM 2374 N N . ASN A 1 295 ? 14.927 5.650 1.307 1.00 97.50 295 ASN A N 1
ATOM 2375 C CA . ASN A 1 295 ? 15.322 6.119 -0.027 1.00 97.50 295 ASN A CA 1
ATOM 2376 C C . ASN A 1 295 ? 16.800 5.840 -0.334 1.00 97.50 295 ASN A C 1
ATOM 2378 O O . ASN A 1 295 ? 17.141 5.375 -1.421 1.00 97.50 295 ASN A O 1
ATOM 2382 N N . ARG A 1 296 ? 17.692 6.113 0.624 1.00 97.12 296 ARG A N 1
ATOM 2383 C CA . ARG A 1 296 ? 19.142 5.925 0.449 1.00 97.12 296 ARG A CA 1
ATOM 2384 C C . ARG A 1 296 ? 19.523 4.455 0.329 1.00 97.12 296 ARG A C 1
ATOM 2386 O O . ARG A 1 296 ? 20.416 4.121 -0.459 1.00 97.12 296 ARG A O 1
ATOM 2393 N N . ILE A 1 297 ? 18.860 3.586 1.092 1.00 96.44 297 ILE A N 1
ATOM 2394 C CA . ILE A 1 297 ? 19.045 2.133 1.033 1.00 96.44 297 ILE A CA 1
ATOM 2395 C C . ILE A 1 297 ? 18.551 1.584 -0.310 1.00 96.44 297 ILE A C 1
ATOM 2397 O O . ILE A 1 297 ? 19.322 0.919 -1.000 1.00 96.44 297 ILE A O 1
ATOM 2401 N N . GLU A 1 298 ? 17.335 1.929 -0.735 1.00 96.94 298 GLU A N 1
ATOM 2402 C CA . GLU A 1 298 ? 16.767 1.492 -2.021 1.00 96.94 298 GLU A CA 1
ATOM 2403 C C . GLU A 1 298 ? 17.620 1.921 -3.215 1.00 96.94 298 GLU A C 1
ATOM 2405 O O . GLU A 1 298 ? 17.989 1.093 -4.049 1.00 96.94 298 GLU A O 1
ATOM 2410 N N . ALA A 1 299 ? 18.027 3.192 -3.255 1.00 96.56 299 ALA A N 1
ATOM 2411 C CA . ALA A 1 299 ? 18.934 3.701 -4.277 1.00 96.56 299 ALA A CA 1
ATOM 2412 C C . ALA A 1 299 ? 20.248 2.898 -4.333 1.00 96.56 299 ALA A C 1
ATOM 2414 O O . ALA A 1 299 ? 20.788 2.640 -5.410 1.00 96.56 299 ALA A O 1
ATOM 2415 N N . SER A 1 300 ? 20.758 2.452 -3.183 1.00 95.31 300 SER A N 1
ATOM 2416 C CA . SER A 1 300 ? 21.999 1.671 -3.116 1.00 95.31 300 SER A CA 1
ATOM 2417 C C . SER A 1 300 ? 21.828 0.251 -3.630 1.00 95.31 300 SER A C 1
ATOM 2419 O O . SER A 1 300 ? 22.694 -0.217 -4.369 1.00 95.31 300 SER A O 1
ATOM 2421 N N . ILE A 1 301 ? 20.703 -0.394 -3.309 1.00 94.12 301 ILE A N 1
ATOM 2422 C CA . ILE A 1 301 ? 20.331 -1.705 -3.852 1.00 94.12 301 ILE A CA 1
ATOM 2423 C C . ILE A 1 301 ? 20.261 -1.632 -5.381 1.00 94.12 301 ILE A C 1
ATOM 2425 O O . ILE A 1 301 ? 20.901 -2.434 -6.059 1.00 94.12 301 ILE A O 1
ATOM 2429 N N . VAL A 1 302 ? 19.578 -0.625 -5.940 1.00 94.06 302 VAL A N 1
ATOM 2430 C CA . VAL A 1 302 ? 19.481 -0.448 -7.402 1.00 94.06 302 VAL A CA 1
ATOM 2431 C C . VAL A 1 302 ? 20.868 -0.268 -8.035 1.00 94.06 302 VAL A C 1
ATOM 2433 O O . VAL A 1 302 ? 21.180 -0.897 -9.050 1.00 94.06 302 VAL A O 1
ATOM 2436 N N . ILE A 1 303 ? 21.743 0.537 -7.419 1.00 91.69 303 ILE A N 1
ATOM 2437 C CA . ILE A 1 303 ? 23.127 0.723 -7.886 1.00 91.69 303 ILE A CA 1
ATOM 2438 C C . ILE A 1 303 ? 23.912 -0.597 -7.864 1.00 91.69 303 ILE A C 1
ATOM 2440 O O . ILE A 1 303 ? 24.676 -0.867 -8.798 1.00 91.69 303 ILE A O 1
ATOM 2444 N N . TRP A 1 304 ? 23.788 -1.398 -6.803 1.00 90.00 304 TRP A N 1
ATOM 2445 C CA . TRP A 1 304 ? 24.515 -2.662 -6.673 1.00 90.00 304 TRP A CA 1
ATOM 2446 C C . TRP A 1 304 ? 24.023 -3.707 -7.675 1.00 90.00 304 TRP A C 1
ATOM 2448 O O . TRP A 1 304 ? 24.861 -4.211 -8.429 1.00 90.00 304 TRP A O 1
ATOM 2458 N N . LYS A 1 305 ? 22.702 -3.904 -7.802 1.00 88.00 305 LYS A N 1
ATOM 2459 C CA . LYS A 1 305 ? 22.089 -4.788 -8.811 1.00 88.00 305 LYS A CA 1
ATOM 2460 C C . LYS A 1 305 ? 22.556 -4.429 -10.227 1.00 88.00 305 LYS A C 1
ATOM 2462 O O . LYS A 1 305 ? 23.078 -5.272 -10.957 1.00 88.00 305 LYS A O 1
ATOM 2467 N N . ARG A 1 306 ? 22.516 -3.144 -10.606 1.00 84.88 306 ARG A N 1
ATOM 2468 C CA . ARG A 1 306 ? 22.983 -2.689 -11.934 1.00 84.88 306 ARG A CA 1
ATOM 2469 C C . ARG A 1 306 ? 24.474 -2.956 -12.160 1.00 84.88 306 ARG A C 1
ATOM 2471 O O . ARG A 1 306 ? 24.869 -3.378 -13.247 1.00 84.88 306 ARG A O 1
ATOM 2478 N N . LYS A 1 307 ? 25.319 -2.741 -11.146 1.00 82.06 307 LYS A N 1
ATOM 2479 C CA . LYS A 1 307 ? 26.768 -3.009 -11.236 1.00 82.06 307 LYS A CA 1
ATOM 2480 C C . LYS A 1 307 ? 27.120 -4.495 -11.273 1.00 82.06 307 LYS A C 1
ATOM 2482 O O . LYS A 1 307 ? 28.247 -4.809 -11.653 1.00 82.06 307 LYS A O 1
ATOM 2487 N N . MET A 1 308 ? 26.217 -5.385 -10.870 1.00 75.19 308 MET A N 1
ATOM 2488 C CA . MET A 1 308 ? 26.376 -6.828 -11.062 1.00 75.19 308 MET A CA 1
ATOM 2489 C C . MET A 1 308 ? 26.046 -7.248 -12.501 1.00 75.19 308 MET A C 1
ATOM 2491 O O . MET A 1 308 ? 26.748 -8.091 -13.056 1.00 75.19 308 MET A O 1
ATOM 2495 N N . HIS A 1 309 ? 25.053 -6.612 -13.135 1.00 69.94 309 HIS A N 1
ATOM 2496 C CA . HIS A 1 309 ? 24.611 -6.948 -14.496 1.00 69.94 309 HIS A CA 1
ATOM 2497 C C . HIS A 1 309 ? 25.410 -6.277 -15.634 1.00 69.94 309 HIS A C 1
ATOM 2499 O O . HIS A 1 309 ? 25.505 -6.844 -16.719 1.00 69.94 309 HIS A O 1
ATOM 2505 N N . GLN A 1 310 ? 26.029 -5.107 -15.426 1.00 65.94 310 GLN A N 1
ATOM 2506 C CA . GLN A 1 310 ? 26.824 -4.403 -16.456 1.00 65.94 310 GLN A CA 1
ATOM 2507 C C . GLN A 1 310 ? 28.233 -4.998 -16.672 1.00 65.94 310 GLN A C 1
ATOM 2509 O O . GLN A 1 310 ? 29.246 -4.324 -16.474 1.00 65.94 310 GLN A O 1
ATOM 2514 N N . LYS A 1 311 ? 28.309 -6.270 -17.080 1.00 56.03 311 LYS A N 1
ATOM 2515 C CA . LYS A 1 311 ? 29.568 -7.029 -17.179 1.00 56.03 311 LYS A CA 1
ATOM 2516 C C . LYS A 1 311 ? 30.417 -6.762 -18.442 1.00 56.03 311 LYS A C 1
ATOM 2518 O O . LYS A 1 311 ? 31.603 -7.061 -18.402 1.00 56.03 311 LYS A O 1
ATOM 2523 N N . ASP A 1 312 ? 29.905 -6.115 -19.499 1.00 45.25 312 ASP A N 1
ATOM 2524 C CA . ASP A 1 312 ? 30.543 -6.204 -20.838 1.00 45.25 312 ASP A CA 1
ATOM 2525 C C . ASP A 1 312 ? 30.968 -4.884 -21.523 1.00 45.25 312 ASP A C 1
ATOM 2527 O O . ASP A 1 312 ? 31.008 -4.806 -22.747 1.00 45.25 312 ASP A O 1
ATOM 2531 N N . GLY A 1 313 ? 31.319 -3.820 -20.787 1.00 46.94 313 GLY A N 1
ATOM 2532 C CA . GLY A 1 313 ? 31.553 -2.511 -21.430 1.00 46.94 313 GLY A CA 1
ATOM 2533 C C . GLY A 1 313 ? 32.838 -1.765 -21.099 1.00 46.94 313 GLY A C 1
ATOM 2534 O O . GLY A 1 313 ? 33.588 -1.412 -22.008 1.00 46.94 313 GLY A O 1
ATOM 2535 N N . LYS A 1 314 ? 33.086 -1.415 -19.831 1.00 44.22 314 LYS A N 1
ATOM 2536 C CA . LYS A 1 314 ? 34.174 -0.483 -19.478 1.00 44.22 314 LYS A CA 1
ATOM 2537 C C . LYS A 1 314 ? 34.785 -0.775 -18.100 1.00 44.22 314 LYS A C 1
ATOM 2539 O O . LYS A 1 314 ? 34.099 -0.759 -17.088 1.00 44.22 314 LYS A O 1
ATOM 2544 N N . SER A 1 315 ? 36.104 -0.992 -18.144 1.00 41.41 315 SER A N 1
ATOM 2545 C CA . SER A 1 315 ? 37.138 -0.960 -17.093 1.00 41.41 315 SER A CA 1
ATOM 2546 C C . SER A 1 315 ? 37.006 -1.865 -15.852 1.00 41.41 315 SER A C 1
ATOM 2548 O O . SER A 1 315 ? 36.485 -1.499 -14.800 1.00 41.41 315 SER A O 1
ATOM 2550 N N . SER A 1 316 ? 37.747 -2.976 -15.926 1.00 41.03 316 SER A N 1
ATOM 2551 C CA . SER A 1 316 ? 38.203 -3.867 -14.843 1.00 41.03 316 SER A CA 1
ATOM 2552 C C . SER A 1 316 ? 39.079 -3.195 -13.750 1.00 41.03 316 SER A C 1
ATOM 2554 O O . SER A 1 316 ? 39.804 -3.885 -13.040 1.00 41.03 316 SER A O 1
ATOM 2556 N N . TRP A 1 317 ? 39.044 -1.865 -13.579 1.00 41.53 317 TRP A N 1
ATOM 2557 C CA . TRP A 1 317 ? 39.940 -1.131 -12.659 1.00 41.53 317 TRP A CA 1
ATOM 2558 C C . TRP A 1 317 ? 39.216 -0.184 -11.684 1.00 41.53 317 TRP A C 1
ATOM 2560 O O . TRP A 1 317 ? 39.794 0.795 -11.234 1.00 41.53 317 TRP A O 1
ATOM 2570 N N . SER A 1 318 ? 37.945 -0.396 -11.324 1.00 42.38 318 SER A N 1
ATOM 2571 C CA . SER A 1 318 ? 37.290 0.521 -10.355 1.00 42.38 318 SER A CA 1
ATOM 2572 C C . SER A 1 318 ? 36.471 -0.129 -9.242 1.00 42.38 318 SER A C 1
ATOM 2574 O O . SER A 1 318 ? 35.739 0.546 -8.520 1.00 42.38 318 SER A O 1
ATOM 2576 N N . SER A 1 319 ? 36.625 -1.431 -9.027 1.00 52.88 319 SER A N 1
ATOM 2577 C CA . SER A 1 319 ? 35.835 -2.164 -8.043 1.00 52.88 319 SER A CA 1
ATOM 2578 C C . SER A 1 319 ? 36.711 -2.758 -6.939 1.00 52.88 319 SER A C 1
ATOM 2580 O O . SER A 1 319 ? 37.080 -3.923 -7.003 1.00 52.88 319 SER A O 1
ATOM 2582 N N . GLY A 1 320 ? 37.003 -1.983 -5.892 1.00 58.84 320 GLY A N 1
ATOM 2583 C CA . GLY A 1 320 ? 37.689 -2.488 -4.689 1.00 58.84 320 GLY A CA 1
ATOM 2584 C C . GLY A 1 320 ? 36.852 -3.441 -3.813 1.00 58.84 320 GLY A C 1
ATOM 2585 O O . GLY A 1 320 ? 37.334 -3.897 -2.782 1.00 58.84 320 GLY A O 1
ATOM 2586 N N . VAL A 1 321 ? 35.601 -3.731 -4.189 1.00 67.19 321 VAL A N 1
ATOM 2587 C CA . VAL A 1 321 ? 34.675 -4.612 -3.454 1.00 67.19 321 VAL A CA 1
ATOM 2588 C C . VAL A 1 321 ? 34.360 -5.827 -4.328 1.00 67.19 321 VAL A C 1
ATOM 2590 O O . VAL A 1 321 ? 33.914 -5.643 -5.463 1.00 67.19 321 VAL A O 1
ATOM 2593 N N . SER A 1 322 ? 34.595 -7.039 -3.814 1.00 76.62 322 SER A N 1
ATOM 2594 C CA . SER A 1 322 ? 34.275 -8.299 -4.504 1.00 76.62 322 SER A CA 1
ATOM 2595 C C . SER A 1 322 ? 32.767 -8.463 -4.726 1.00 76.62 322 SER A C 1
ATOM 2597 O O . SER A 1 322 ? 31.964 -7.815 -4.057 1.00 76.62 322 SER A O 1
ATOM 2599 N N . LEU A 1 323 ? 32.378 -9.328 -5.668 1.00 76.88 323 LEU A N 1
ATOM 2600 C CA . LEU A 1 323 ? 30.968 -9.624 -5.954 1.00 76.88 323 LEU A CA 1
ATOM 2601 C C . LEU A 1 323 ? 30.248 -10.212 -4.733 1.00 76.88 323 LEU A C 1
ATOM 2603 O O . LEU A 1 323 ? 29.234 -9.660 -4.332 1.00 76.88 323 LEU A O 1
ATOM 2607 N N . GLU A 1 324 ? 30.848 -11.205 -4.072 1.00 80.19 324 GLU A N 1
ATOM 2608 C CA . GLU A 1 324 ? 30.318 -11.816 -2.837 1.00 80.19 324 GLU A CA 1
ATOM 2609 C C . GLU A 1 324 ? 30.033 -10.773 -1.744 1.00 80.19 324 GLU A C 1
ATOM 2611 O O . GLU A 1 324 ? 29.018 -10.818 -1.056 1.00 80.19 324 GLU A O 1
ATOM 2616 N N . LYS A 1 325 ? 30.909 -9.768 -1.601 1.00 83.06 325 LYS A N 1
ATOM 2617 C CA . LYS A 1 325 ? 30.692 -8.682 -0.636 1.00 83.06 325 LYS A CA 1
ATOM 2618 C C . LYS A 1 325 ? 29.531 -7.776 -1.037 1.00 83.06 325 LYS A C 1
ATOM 2620 O O . LYS A 1 325 ? 28.885 -7.225 -0.158 1.00 83.06 325 LYS A O 1
ATOM 2625 N N . ARG A 1 326 ? 29.264 -7.591 -2.333 1.00 81.19 326 ARG A N 1
ATOM 2626 C CA . ARG A 1 326 ? 28.122 -6.787 -2.797 1.00 81.19 326 ARG A CA 1
ATOM 2627 C C . ARG A 1 326 ? 26.802 -7.513 -2.592 1.00 81.19 326 ARG A C 1
ATOM 2629 O O . ARG A 1 326 ? 25.878 -6.867 -2.120 1.00 81.19 326 ARG A O 1
ATOM 2636 N N . GLU A 1 327 ? 26.752 -8.812 -2.877 1.00 86.62 327 GLU A N 1
ATOM 2637 C CA . GLU A 1 327 ? 25.589 -9.663 -2.585 1.00 86.62 327 GLU A CA 1
ATOM 2638 C C . GLU A 1 327 ? 25.256 -9.617 -1.090 1.00 86.62 327 GLU A C 1
ATOM 2640 O O . GLU A 1 327 ? 24.119 -9.353 -0.712 1.00 86.62 327 GLU A O 1
ATOM 2645 N N . LEU A 1 328 ? 26.273 -9.723 -0.228 1.00 90.06 328 LEU A N 1
ATOM 2646 C CA . LEU A 1 328 ? 26.100 -9.573 1.217 1.00 90.06 328 LEU A CA 1
ATOM 2647 C C . LEU A 1 328 ? 25.551 -8.190 1.613 1.00 90.06 328 LEU A C 1
ATOM 2649 O O . LEU A 1 328 ? 24.721 -8.079 2.513 1.00 90.06 328 LEU A O 1
ATOM 2653 N N . PHE A 1 329 ? 26.029 -7.107 0.992 1.00 90.38 329 PHE A N 1
ATOM 2654 C CA . PHE A 1 329 ? 25.537 -5.757 1.301 1.00 90.38 329 PHE A CA 1
ATOM 2655 C C . PHE A 1 329 ? 24.100 -5.546 0.826 1.00 90.38 329 PHE A C 1
ATOM 2657 O O . PHE A 1 329 ? 23.340 -4.849 1.496 1.00 90.38 329 PHE A O 1
ATOM 2664 N N . GLU A 1 330 ? 23.737 -6.153 -0.299 1.00 90.56 330 GLU A N 1
ATOM 2665 C CA . GLU A 1 330 ? 22.380 -6.166 -0.828 1.00 90.56 330 GLU A CA 1
ATOM 2666 C C . GLU A 1 330 ? 21.424 -6.910 0.110 1.00 90.56 330 GLU A C 1
ATOM 2668 O O . GLU A 1 330 ? 20.437 -6.319 0.538 1.00 90.56 330 GLU A O 1
ATOM 2673 N N . GLU A 1 331 ? 21.765 -8.129 0.539 1.00 91.38 331 GLU A N 1
ATOM 2674 C CA . GLU A 1 331 ? 20.962 -8.914 1.489 1.00 91.38 331 GLU A CA 1
ATOM 2675 C C . GLU A 1 331 ? 20.744 -8.156 2.812 1.00 91.38 331 GLU A C 1
ATOM 2677 O O . GLU A 1 331 ? 19.630 -8.079 3.344 1.00 91.38 331 GLU A O 1
ATOM 2682 N N . ARG A 1 332 ? 21.804 -7.521 3.333 1.00 94.75 332 ARG A N 1
ATOM 2683 C CA . ARG A 1 332 ? 21.716 -6.671 4.532 1.00 94.75 332 ARG A CA 1
ATOM 2684 C C . ARG A 1 332 ? 20.781 -5.487 4.312 1.00 94.75 332 ARG A C 1
ATOM 2686 O O . ARG A 1 332 ? 19.967 -5.186 5.181 1.00 94.75 332 ARG A O 1
ATOM 2693 N N . ALA A 1 333 ? 20.888 -4.817 3.168 1.00 94.44 333 ALA A N 1
ATOM 2694 C CA . ALA A 1 333 ? 20.046 -3.681 2.816 1.00 94.44 333 ALA A CA 1
ATOM 2695 C C . ALA A 1 333 ? 18.566 -4.078 2.680 1.00 94.44 333 ALA A C 1
ATOM 2697 O O . ALA A 1 333 ? 17.707 -3.402 3.247 1.00 94.44 333 ALA A O 1
ATOM 2698 N N . GLU A 1 334 ? 18.268 -5.194 2.015 1.00 92.75 334 GLU A N 1
ATOM 2699 C CA . GLU A 1 334 ? 16.908 -5.734 1.898 1.00 92.75 334 GLU A CA 1
ATOM 2700 C C . GLU A 1 334 ? 16.335 -6.115 3.274 1.00 92.75 334 GLU A C 1
ATOM 2702 O O . GLU A 1 334 ? 15.200 -5.757 3.595 1.00 92.75 334 GLU A O 1
ATOM 2707 N N . THR A 1 335 ? 17.146 -6.719 4.148 1.00 93.94 335 THR A N 1
ATOM 2708 C CA . THR A 1 335 ? 16.753 -7.031 5.535 1.00 93.94 3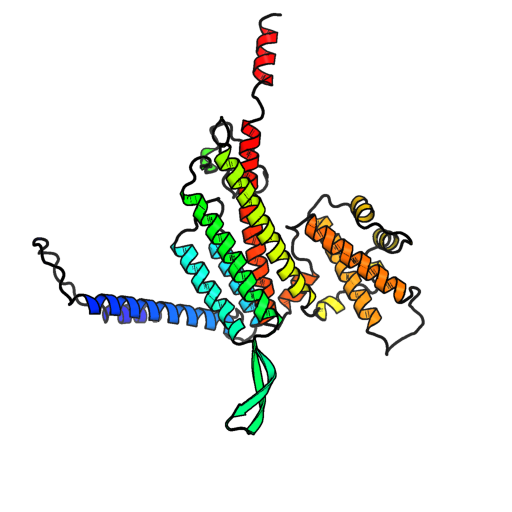35 THR A CA 1
ATOM 2709 C C . THR A 1 335 ? 16.396 -5.771 6.329 1.00 93.94 335 THR A C 1
ATOM 2711 O O . THR A 1 335 ? 15.388 -5.744 7.040 1.00 93.94 335 THR A O 1
ATOM 2714 N N . ILE A 1 336 ? 17.178 -4.694 6.188 1.00 94.94 336 ILE A N 1
ATOM 2715 C CA . ILE A 1 336 ? 16.872 -3.408 6.831 1.00 94.94 336 ILE A CA 1
ATOM 2716 C C . ILE A 1 336 ? 15.527 -2.863 6.333 1.00 94.94 336 ILE A C 1
ATOM 2718 O O . ILE A 1 336 ? 14.720 -2.418 7.149 1.00 94.94 336 ILE A O 1
ATOM 2722 N N . LEU A 1 337 ? 15.255 -2.911 5.022 1.00 93.06 337 LEU A N 1
ATOM 2723 C CA . LEU A 1 337 ? 13.982 -2.443 4.460 1.00 93.06 337 LEU A CA 1
ATOM 2724 C C . LEU A 1 337 ? 12.783 -3.224 5.015 1.00 93.06 337 LEU A C 1
ATOM 2726 O O . LEU A 1 337 ? 11.756 -2.619 5.335 1.00 93.06 337 LEU A O 1
ATOM 2730 N N . ILE A 1 338 ? 12.924 -4.541 5.198 1.00 89.50 338 ILE A N 1
ATOM 2731 C CA . ILE A 1 338 ? 11.891 -5.380 5.824 1.00 89.50 338 ILE A CA 1
ATOM 2732 C C . ILE A 1 338 ? 11.613 -4.910 7.257 1.00 89.50 338 ILE A C 1
ATOM 2734 O O . ILE A 1 338 ? 10.452 -4.703 7.621 1.00 89.50 338 ILE A O 1
ATOM 2738 N N . ILE A 1 339 ? 12.654 -4.691 8.066 1.00 91.12 339 ILE A N 1
ATOM 2739 C CA . ILE A 1 339 ? 12.492 -4.260 9.464 1.00 91.12 339 ILE A CA 1
ATOM 2740 C C . ILE A 1 339 ? 11.902 -2.846 9.538 1.00 91.12 339 ILE A C 1
ATOM 2742 O O . ILE A 1 339 ? 11.019 -2.595 10.361 1.00 91.12 339 ILE A O 1
ATOM 2746 N N . LEU A 1 340 ? 12.316 -1.928 8.656 1.00 91.19 340 LEU A N 1
ATOM 2747 C CA . LEU A 1 340 ? 11.724 -0.590 8.568 1.00 91.19 340 LEU A CA 1
ATOM 2748 C C . LEU A 1 340 ? 10.222 -0.663 8.274 1.00 91.19 340 LEU A C 1
ATOM 2750 O O . LEU A 1 340 ? 9.442 -0.007 8.962 1.00 91.19 340 LEU A O 1
ATOM 2754 N N . LYS A 1 341 ? 9.799 -1.505 7.324 1.00 85.31 341 LYS A N 1
ATOM 2755 C CA . LYS A 1 341 ? 8.377 -1.691 6.995 1.00 85.31 341 LYS A CA 1
ATOM 2756 C C . LYS A 1 341 ? 7.578 -2.300 8.155 1.00 85.31 341 LYS A C 1
ATOM 2758 O O . LYS A 1 341 ? 6.418 -1.948 8.346 1.00 85.31 341 LYS A O 1
ATOM 2763 N N . GLN A 1 342 ? 8.186 -3.179 8.954 1.00 83.25 342 GLN A N 1
ATOM 2764 C CA .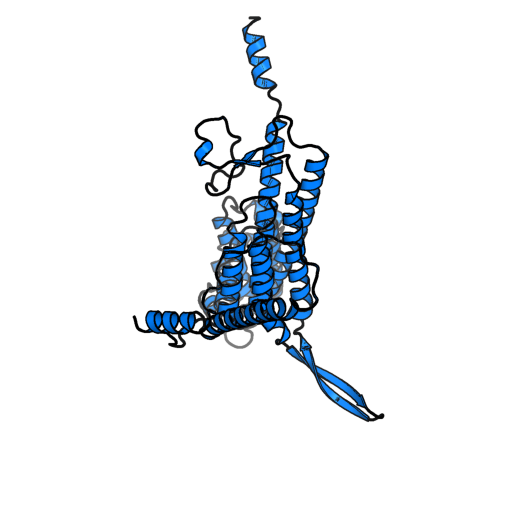 GLN A 1 342 ? 7.550 -3.750 10.148 1.00 83.25 342 GLN A CA 1
ATOM 2765 C C . GLN A 1 342 ? 7.413 -2.737 11.292 1.00 83.25 342 GLN A C 1
ATOM 2767 O O . GLN A 1 342 ? 6.381 -2.710 11.963 1.00 83.25 342 GLN A O 1
ATOM 2772 N N . ARG A 1 343 ? 8.441 -1.911 11.526 1.00 88.06 343 ARG A N 1
ATOM 2773 C CA . ARG A 1 343 ? 8.451 -0.904 12.602 1.00 88.06 343 ARG A CA 1
ATOM 2774 C C . ARG A 1 343 ? 7.605 0.316 12.277 1.00 88.06 343 ARG A C 1
ATOM 2776 O O . ARG A 1 343 ? 7.009 0.902 13.176 1.00 88.06 343 ARG A O 1
ATOM 2783 N N . PHE A 1 344 ? 7.544 0.681 11.003 1.00 87.06 344 PHE A N 1
ATOM 2784 C CA . PHE A 1 344 ? 6.857 1.873 10.538 1.00 87.06 344 PHE A CA 1
ATOM 2785 C C . PHE A 1 344 ? 5.898 1.518 9.389 1.00 87.06 344 PHE A C 1
ATOM 2787 O O . PHE A 1 344 ? 6.143 1.871 8.237 1.00 87.06 344 PHE A O 1
ATOM 2794 N N . PRO A 1 345 ? 4.783 0.823 9.678 1.00 78.69 345 PRO A N 1
ATOM 2795 C CA . PRO A 1 345 ? 3.842 0.367 8.653 1.00 78.69 345 PRO A CA 1
ATOM 2796 C C . PRO A 1 345 ? 3.121 1.507 7.919 1.00 78.69 345 PRO A C 1
ATOM 2798 O O . PRO A 1 345 ? 2.544 1.271 6.870 1.00 78.69 345 PRO A O 1
ATOM 2801 N N . GLY A 1 346 ? 3.139 2.729 8.463 1.00 78.31 346 GLY A N 1
ATOM 2802 C CA . GLY A 1 346 ? 2.512 3.909 7.865 1.00 78.31 346 GLY A CA 1
ATOM 2803 C C . GLY A 1 346 ? 3.474 4.857 7.149 1.00 78.31 346 GLY A C 1
ATOM 2804 O O . GLY A 1 346 ? 3.077 5.990 6.906 1.00 78.31 346 GLY A O 1
ATOM 2805 N N . ILE A 1 347 ? 4.722 4.450 6.872 1.00 86.00 347 ILE A N 1
ATOM 2806 C CA . ILE A 1 347 ? 5.674 5.330 6.175 1.00 86.00 347 ILE A CA 1
ATOM 2807 C C . ILE A 1 347 ? 5.167 5.704 4.784 1.00 86.00 347 ILE A C 1
ATOM 2809 O O . ILE A 1 347 ? 4.555 4.869 4.112 1.00 86.00 347 ILE A O 1
ATOM 2813 N N . PRO A 1 348 ? 5.476 6.914 4.295 1.00 89.06 348 PRO A N 1
ATOM 2814 C CA . PRO A 1 348 ? 5.095 7.308 2.957 1.00 89.06 348 PRO A CA 1
ATOM 2815 C C . PRO A 1 348 ? 5.818 6.441 1.925 1.00 89.06 348 PRO A C 1
ATOM 2817 O O . PRO A 1 348 ? 6.871 5.844 2.188 1.00 89.06 348 PRO A O 1
ATOM 2820 N N . GLN A 1 349 ? 5.259 6.403 0.719 1.00 92.12 349 GLN A N 1
ATOM 2821 C CA . GLN A 1 349 ? 5.918 5.771 -0.419 1.00 92.12 349 GLN A CA 1
ATOM 2822 C C . GLN A 1 349 ? 7.292 6.404 -0.648 1.00 92.12 349 GLN A C 1
ATOM 2824 O O . GLN A 1 349 ? 7.462 7.620 -0.512 1.00 92.12 349 GLN A O 1
ATOM 2829 N N . SER A 1 350 ? 8.285 5.573 -0.960 1.00 96.00 350 SER A N 1
ATOM 2830 C CA . SER A 1 350 ? 9.622 6.072 -1.264 1.00 96.00 350 SER A CA 1
ATOM 2831 C C . SER A 1 350 ? 9.668 6.748 -2.629 1.00 96.00 350 SER A C 1
ATOM 2833 O O . SER A 1 350 ? 8.758 6.622 -3.447 1.00 96.00 350 SER A O 1
ATOM 2835 N N . ALA A 1 351 ? 10.763 7.448 -2.909 1.00 97.25 351 ALA A N 1
ATOM 2836 C CA . ALA A 1 351 ? 11.014 8.017 -4.225 1.00 97.25 351 ALA A CA 1
ATOM 2837 C C . ALA A 1 351 ? 11.070 6.932 -5.316 1.00 97.25 351 ALA A C 1
ATOM 2839 O O . ALA A 1 351 ? 10.629 7.178 -6.438 1.00 97.25 351 ALA A O 1
ATOM 2840 N N . LEU A 1 352 ? 11.579 5.735 -4.991 1.00 97.06 352 LEU A N 1
ATOM 2841 C CA . LEU A 1 352 ? 11.577 4.602 -5.915 1.00 97.06 352 LEU A CA 1
ATOM 2842 C C . LEU A 1 352 ? 10.154 4.087 -6.151 1.00 97.06 352 LEU A C 1
ATOM 2844 O O . LEU A 1 352 ? 9.770 3.937 -7.307 1.00 97.06 352 LEU A O 1
ATOM 2848 N N . ASP A 1 353 ? 9.372 3.872 -5.088 1.00 96.81 353 ASP A N 1
ATOM 2849 C CA . ASP A 1 353 ? 7.976 3.423 -5.183 1.00 96.81 353 ASP A CA 1
ATOM 2850 C C . ASP A 1 353 ? 7.144 4.396 -6.038 1.00 96.81 353 ASP A C 1
ATOM 2852 O O . ASP A 1 353 ? 6.461 3.987 -6.976 1.00 96.81 353 ASP A O 1
ATOM 2856 N N . ILE A 1 354 ? 7.258 5.703 -5.763 1.00 96.94 354 ILE A N 1
ATOM 2857 C CA . ILE A 1 354 ? 6.565 6.765 -6.509 1.00 96.94 354 ILE A CA 1
ATOM 2858 C C . ILE A 1 354 ? 6.968 6.738 -7.985 1.00 96.94 354 ILE A C 1
ATOM 2860 O O . ILE A 1 354 ? 6.100 6.801 -8.855 1.00 96.94 354 ILE A O 1
ATOM 2864 N N . SER A 1 355 ? 8.267 6.618 -8.276 1.00 97.69 355 SER A N 1
ATOM 2865 C CA . SER A 1 355 ? 8.752 6.551 -9.656 1.00 97.69 355 SER A CA 1
ATOM 2866 C C . SER A 1 355 ? 8.213 5.313 -10.375 1.00 97.69 355 SER A C 1
ATOM 2868 O O . SER A 1 355 ? 7.657 5.428 -11.465 1.00 97.69 355 SER A O 1
ATOM 2870 N N . LYS A 1 356 ? 8.293 4.134 -9.743 1.00 98.00 356 LYS A N 1
ATOM 2871 C CA . LYS A 1 356 ? 7.744 2.885 -10.287 1.00 98.00 356 LYS A CA 1
ATOM 2872 C C . LYS A 1 356 ? 6.273 3.040 -10.650 1.00 98.00 356 LYS A C 1
ATOM 2874 O O . LYS A 1 356 ? 5.891 2.707 -11.760 1.00 98.00 356 LYS A O 1
ATOM 2879 N N . ILE A 1 357 ? 5.455 3.602 -9.763 1.00 96.94 357 ILE A N 1
ATOM 2880 C CA . ILE A 1 357 ? 4.022 3.811 -10.019 1.00 96.94 357 ILE A CA 1
ATOM 2881 C C . ILE A 1 357 ? 3.791 4.813 -11.151 1.00 96.94 357 ILE A C 1
ATOM 2883 O O . ILE A 1 357 ? 2.953 4.575 -12.018 1.00 96.94 357 ILE A O 1
ATOM 2887 N N . GLN A 1 358 ? 4.534 5.921 -11.158 1.00 95.25 358 GLN A N 1
ATOM 2888 C CA . GLN A 1 358 ? 4.363 6.993 -12.134 1.00 95.25 358 GLN A CA 1
ATOM 2889 C C . GLN A 1 358 ? 4.686 6.551 -13.568 1.00 95.25 358 GLN A C 1
ATOM 2891 O O . GLN A 1 358 ? 4.009 6.980 -14.500 1.00 95.25 358 GLN A O 1
ATOM 2896 N N . TYR A 1 359 ? 5.717 5.725 -13.747 1.00 95.50 359 TYR A N 1
ATOM 2897 C CA . TYR A 1 359 ? 6.204 5.314 -15.069 1.00 95.50 359 TYR A CA 1
ATOM 2898 C C . TYR A 1 359 ? 5.838 3.871 -15.433 1.00 95.50 359 TYR A C 1
ATOM 2900 O O . TYR A 1 359 ? 6.287 3.371 -16.458 1.00 95.50 359 TYR A O 1
ATOM 2908 N N . ASN A 1 360 ? 5.015 3.198 -14.626 1.00 96.56 360 ASN A N 1
ATOM 2909 C CA . ASN A 1 360 ? 4.548 1.855 -14.937 1.00 96.56 360 ASN A CA 1
ATOM 2910 C C . ASN A 1 360 ? 3.566 1.847 -16.119 1.00 96.56 360 ASN A C 1
ATOM 2912 O O . ASN A 1 360 ? 2.608 2.626 -16.181 1.00 96.56 360 ASN A O 1
ATOM 2916 N N . GLU A 1 361 ? 3.774 0.891 -17.018 1.00 95.69 361 GLU A N 1
ATOM 2917 C CA . GLU A 1 361 ? 2.912 0.634 -18.174 1.00 95.69 361 GLU A CA 1
ATOM 2918 C C . GLU A 1 361 ? 2.111 -0.672 -18.034 1.00 95.69 361 GLU A C 1
ATOM 2920 O O . GLU A 1 361 ? 1.145 -0.886 -18.770 1.00 95.69 361 GLU A O 1
ATOM 2925 N N . ASP A 1 362 ? 2.436 -1.522 -17.054 1.00 97.69 362 ASP A N 1
ATOM 2926 C CA . ASP A 1 362 ? 1.723 -2.772 -16.806 1.00 97.69 362 ASP A CA 1
ATOM 2927 C C . ASP A 1 362 ? 0.413 -2.521 -16.044 1.00 97.69 362 ASP A C 1
ATOM 2929 O O . ASP A 1 362 ? 0.389 -2.211 -14.848 1.00 97.69 362 ASP A O 1
ATOM 2933 N N . VAL A 1 363 ? -0.710 -2.683 -16.744 1.00 96.94 363 VAL A N 1
ATOM 2934 C CA . VAL A 1 363 ? -2.053 -2.475 -16.183 1.00 96.94 363 VAL A CA 1
ATOM 2935 C C . VAL A 1 363 ? -2.360 -3.433 -15.027 1.00 96.94 363 VAL A C 1
ATOM 2937 O O . VAL A 1 363 ? -2.988 -3.025 -14.050 1.00 96.94 363 VAL A O 1
ATOM 2940 N N . GLY A 1 364 ? -1.925 -4.691 -15.105 1.00 97.62 364 GLY A N 1
ATOM 2941 C CA . GLY A 1 364 ? -2.192 -5.670 -14.053 1.00 97.62 364 GLY A CA 1
ATOM 2942 C C . GLY A 1 364 ? -1.432 -5.339 -12.769 1.00 97.62 364 GLY A C 1
ATOM 2943 O O . GLY A 1 364 ? -2.032 -5.339 -11.695 1.00 97.62 364 GLY A O 1
ATOM 2944 N N . GLN A 1 365 ? -0.159 -4.946 -12.876 1.00 98.25 365 GLN A N 1
ATOM 2945 C CA . GLN A 1 365 ? 0.630 -4.484 -11.731 1.00 98.25 365 GLN A CA 1
ATOM 2946 C C . GLN A 1 365 ? 0.080 -3.171 -11.164 1.00 98.25 365 GLN A C 1
ATOM 2948 O O . GLN A 1 365 ? -0.019 -3.040 -9.948 1.00 98.25 365 GLN A O 1
ATOM 2953 N N . ALA A 1 366 ? -0.364 -2.229 -12.006 1.00 98.12 366 ALA A N 1
ATOM 2954 C CA . 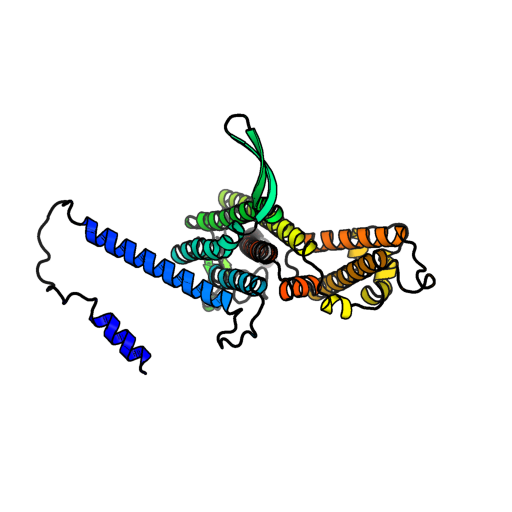ALA A 1 366 ? -1.001 -0.996 -11.534 1.00 98.12 366 ALA A CA 1
ATOM 2955 C C . ALA A 1 366 ? -2.268 -1.270 -10.713 1.00 98.12 366 ALA A C 1
ATOM 2957 O O . ALA A 1 366 ? -2.489 -0.633 -9.681 1.00 98.12 366 ALA A O 1
ATOM 2958 N N . ILE A 1 367 ? -3.094 -2.228 -11.145 1.00 98.25 367 ILE A N 1
ATOM 2959 C CA . ILE A 1 367 ? -4.284 -2.647 -10.399 1.00 98.25 367 ILE A CA 1
ATOM 2960 C C . ILE A 1 367 ? -3.884 -3.330 -9.088 1.00 98.25 367 ILE A C 1
ATOM 2962 O O . ILE A 1 367 ? -4.420 -2.976 -8.039 1.00 98.25 367 ILE A O 1
ATOM 2966 N N . LEU A 1 368 ? -2.939 -4.274 -9.120 1.00 98.50 368 LEU A N 1
ATOM 2967 C CA . LEU A 1 368 ? -2.482 -4.971 -7.918 1.00 98.50 368 LEU A CA 1
ATOM 2968 C C . LEU A 1 368 ? -1.874 -4.010 -6.887 1.00 98.50 368 LEU A C 1
ATOM 2970 O O . LEU A 1 368 ? -2.242 -4.072 -5.712 1.00 98.50 368 LEU A O 1
ATOM 2974 N N . GLU A 1 369 ? -0.990 -3.106 -7.310 1.00 98.38 369 GLU A N 1
ATOM 2975 C CA . GLU A 1 369 ? -0.362 -2.085 -6.463 1.00 98.38 369 GLU A CA 1
ATOM 2976 C C . GLU A 1 369 ? -1.427 -1.182 -5.844 1.00 98.38 369 GLU A C 1
ATOM 2978 O O . GLU A 1 369 ? -1.547 -1.112 -4.621 1.00 98.38 369 GLU A O 1
ATOM 2983 N N . SER A 1 370 ? -2.248 -0.538 -6.673 1.00 98.38 370 SER A N 1
ATOM 2984 C CA . SER A 1 370 ? -3.192 0.470 -6.190 1.00 98.38 370 SER A CA 1
ATOM 2985 C C . SER A 1 370 ? -4.298 -0.135 -5.330 1.00 98.38 370 SER A C 1
ATOM 2987 O O . SER A 1 370 ? -4.673 0.452 -4.314 1.00 98.38 370 SER A O 1
ATOM 2989 N N . TYR A 1 371 ? -4.793 -1.330 -5.670 1.00 98.62 371 TYR A N 1
ATOM 2990 C CA . TYR A 1 371 ? -5.830 -1.999 -4.889 1.00 98.62 371 TYR A CA 1
ATOM 2991 C C . TYR A 1 371 ? -5.291 -2.542 -3.558 1.00 98.62 371 TYR A C 1
ATOM 2993 O O . TYR A 1 371 ? -5.936 -2.390 -2.521 1.00 98.62 371 TYR A O 1
ATOM 3001 N N . SER A 1 372 ? -4.080 -3.105 -3.537 1.00 98.19 372 SER A N 1
ATOM 3002 C CA . SER A 1 372 ? -3.442 -3.500 -2.273 1.00 98.19 372 SER A CA 1
ATOM 3003 C C . SER A 1 372 ? -3.134 -2.294 -1.378 1.00 98.19 372 SER A C 1
ATOM 3005 O O . SER A 1 372 ? -3.439 -2.342 -0.186 1.00 98.19 372 SER A O 1
ATOM 3007 N N . ARG A 1 373 ? -2.651 -1.179 -1.944 1.00 96.06 373 ARG A N 1
ATOM 3008 C CA . ARG A 1 373 ? -2.368 0.063 -1.208 1.00 96.06 373 ARG A CA 1
ATOM 3009 C C . ARG A 1 373 ? -3.614 0.684 -0.578 1.00 96.06 373 ARG A C 1
ATOM 3011 O O . ARG A 1 373 ? -3.560 1.141 0.564 1.00 96.06 373 ARG A O 1
ATOM 3018 N N . ILE A 1 374 ? -4.752 0.713 -1.278 1.00 96.69 374 ILE A N 1
ATOM 3019 C CA . ILE A 1 374 ? -5.985 1.253 -0.676 1.00 96.69 374 ILE A CA 1
ATOM 3020 C C . ILE A 1 374 ? -6.536 0.331 0.419 1.00 96.69 374 ILE A C 1
ATOM 3022 O O . ILE A 1 374 ? -7.077 0.836 1.403 1.00 96.69 374 ILE A O 1
ATOM 3026 N N . ILE A 1 375 ? -6.368 -0.995 0.298 1.00 97.25 375 ILE A N 1
ATOM 3027 C CA . ILE A 1 375 ? -6.790 -1.953 1.335 1.00 97.25 375 ILE A CA 1
ATOM 3028 C C . ILE A 1 375 ? -5.904 -1.787 2.570 1.00 97.25 375 ILE A C 1
ATOM 3030 O O . ILE A 1 375 ? -6.417 -1.736 3.685 1.00 97.25 375 ILE A O 1
ATOM 3034 N N . GLU A 1 376 ? -4.592 -1.642 2.376 1.00 94.31 376 GLU A N 1
ATOM 3035 C CA . GLU A 1 376 ? -3.632 -1.304 3.428 1.00 94.31 376 GLU A CA 1
ATOM 3036 C C . GLU A 1 376 ? -4.042 -0.014 4.157 1.00 94.31 376 GLU A C 1
ATOM 3038 O O . GLU A 1 376 ? -4.190 -0.011 5.381 1.00 94.31 376 GLU A O 1
ATOM 3043 N N . SER A 1 377 ? -4.320 1.061 3.413 1.00 92.69 377 SER A N 1
ATOM 3044 C CA . SER A 1 377 ? -4.738 2.349 3.980 1.00 92.69 377 SER A CA 1
ATOM 3045 C C . SER A 1 377 ? -6.049 2.254 4.772 1.00 92.69 377 SER A C 1
ATOM 3047 O O . SER A 1 377 ? -6.166 2.808 5.874 1.00 92.69 377 SER A O 1
ATOM 3049 N N . LEU A 1 378 ? -7.035 1.512 4.256 1.00 94.50 378 LEU A N 1
ATOM 3050 C CA . LEU A 1 378 ? -8.299 1.275 4.950 1.00 94.50 378 LEU A CA 1
ATOM 3051 C C . LEU A 1 378 ? -8.086 0.449 6.224 1.00 94.50 378 LEU A C 1
ATOM 3053 O O . LEU A 1 378 ? -8.584 0.832 7.283 1.00 94.50 378 LEU A O 1
ATOM 3057 N N . ALA A 1 379 ? -7.315 -0.638 6.154 1.00 95.19 379 ALA A N 1
ATOM 3058 C CA . ALA A 1 379 ? -7.003 -1.481 7.304 1.00 95.19 379 ALA A CA 1
ATOM 3059 C C . ALA A 1 379 ? -6.287 -0.686 8.402 1.00 95.19 379 ALA A C 1
ATOM 3061 O O . ALA A 1 379 ? -6.693 -0.740 9.562 1.00 95.19 379 ALA A O 1
ATOM 3062 N N . PHE A 1 380 ? -5.285 0.120 8.039 1.00 91.88 380 PHE A N 1
ATOM 3063 C CA . PHE A 1 380 ? -4.600 1.012 8.973 1.00 91.88 380 PHE A CA 1
ATOM 3064 C C . PHE A 1 380 ? -5.559 2.033 9.599 1.00 91.88 380 PHE A C 1
ATOM 3066 O O . PHE A 1 380 ? -5.505 2.288 10.803 1.00 91.88 380 PHE A O 1
ATOM 3073 N N . THR A 1 381 ? -6.483 2.588 8.809 1.00 91.25 381 THR A N 1
ATOM 3074 C CA . THR A 1 381 ? -7.493 3.533 9.303 1.00 91.25 381 THR A CA 1
ATOM 3075 C C . THR A 1 381 ? -8.416 2.879 10.328 1.00 91.25 381 THR A C 1
ATOM 3077 O O . THR A 1 381 ? -8.591 3.427 11.417 1.00 91.25 381 THR A O 1
ATOM 3080 N N . VAL A 1 382 ? -8.969 1.699 10.027 1.00 93.88 382 VAL A N 1
ATOM 3081 C CA . VAL A 1 382 ? -9.832 0.953 10.959 1.00 93.88 382 VAL A CA 1
ATOM 3082 C C . VAL A 1 382 ? -9.057 0.568 12.218 1.00 93.88 382 VAL A C 1
ATOM 3084 O O . VAL A 1 382 ? -9.540 0.804 13.327 1.00 93.88 382 VAL A O 1
ATOM 3087 N N . LEU A 1 383 ? -7.832 0.058 12.063 1.00 93.56 383 LEU A N 1
ATOM 3088 C CA . LEU A 1 383 ? -6.950 -0.300 13.172 1.00 93.56 383 LEU A CA 1
ATOM 3089 C C . LEU A 1 383 ? -6.708 0.897 14.096 1.00 93.56 383 LEU A C 1
ATOM 3091 O O . LEU A 1 383 ? -6.914 0.794 15.304 1.00 93.56 383 LEU A O 1
ATOM 3095 N N . SER A 1 384 ? -6.356 2.054 13.528 1.00 90.75 384 SER A N 1
ATOM 3096 C CA . SER A 1 384 ? -6.145 3.286 14.288 1.00 90.75 384 SER A CA 1
ATOM 3097 C C . SER A 1 384 ? -7.388 3.690 15.076 1.00 90.75 384 SER A C 1
ATOM 3099 O O . SER A 1 384 ? -7.233 4.156 16.199 1.00 90.75 384 SER A O 1
ATOM 3101 N N . ARG A 1 385 ? -8.602 3.528 14.532 1.00 92.06 385 ARG A N 1
ATOM 3102 C CA . ARG A 1 385 ? -9.833 3.887 15.255 1.00 92.06 385 ARG A CA 1
ATOM 3103 C C . ARG A 1 385 ? -10.153 2.914 16.384 1.00 92.06 385 ARG A C 1
ATOM 3105 O O . ARG A 1 385 ? -10.615 3.359 17.430 1.00 92.06 385 ARG A O 1
ATOM 3112 N N . ILE A 1 386 ? -9.879 1.620 16.205 1.00 94.06 386 ILE A N 1
ATOM 3113 C CA . ILE A 1 386 ? -9.994 0.630 17.290 1.00 94.06 386 ILE A CA 1
ATOM 3114 C C . ILE A 1 386 ? -9.025 0.984 18.421 1.00 94.06 386 ILE A C 1
ATOM 3116 O O . ILE A 1 386 ? -9.404 0.969 19.591 1.00 94.06 386 ILE A O 1
ATOM 3120 N N . GLU A 1 387 ? -7.792 1.359 18.084 1.00 93.50 387 GLU A N 1
ATOM 3121 C CA . GLU A 1 387 ? -6.807 1.791 19.075 1.00 93.50 387 GLU A CA 1
ATOM 3122 C C . GLU A 1 387 ? -7.213 3.060 19.820 1.00 93.50 387 GLU A C 1
ATOM 3124 O O . GLU A 1 387 ? -6.981 3.137 21.022 1.00 93.50 387 GLU A O 1
ATOM 3129 N N . ASP A 1 388 ? -7.843 4.024 19.149 1.00 91.44 388 ASP A N 1
ATOM 3130 C CA . ASP A 1 388 ? -8.317 5.245 19.806 1.00 91.44 388 ASP A CA 1
ATOM 3131 C C . ASP A 1 388 ? -9.409 4.937 20.847 1.00 91.44 388 ASP A C 1
ATOM 3133 O O . ASP A 1 388 ? -9.392 5.497 21.942 1.00 91.44 388 ASP A O 1
ATOM 3137 N N . VAL A 1 389 ? -10.318 3.999 20.547 1.00 93.06 389 VAL A N 1
ATOM 3138 C CA . VAL A 1 389 ? -11.347 3.535 21.497 1.00 93.06 389 VAL A CA 1
ATOM 3139 C C . VAL A 1 389 ? -10.718 2.815 22.689 1.00 93.06 389 VAL A C 1
ATOM 3141 O O . VAL A 1 389 ? -11.051 3.108 23.836 1.00 93.06 389 VAL A O 1
ATOM 3144 N N . LEU A 1 390 ? -9.805 1.873 22.431 1.00 92.94 390 LEU A N 1
ATOM 3145 C CA . LEU A 1 390 ? -9.122 1.126 23.490 1.00 92.94 390 LEU A CA 1
ATOM 3146 C C . LEU A 1 390 ? -8.276 2.049 24.376 1.00 92.94 390 LEU A C 1
ATOM 3148 O O . LEU A 1 390 ? -8.228 1.858 25.588 1.00 92.94 390 LEU A O 1
ATOM 3152 N N . TYR A 1 391 ? -7.652 3.071 23.787 1.00 91.50 391 TYR A N 1
ATOM 3153 C CA . TYR A 1 391 ? -6.910 4.089 24.521 1.00 91.50 391 TYR A CA 1
ATOM 3154 C C . TYR A 1 391 ? -7.832 4.921 25.417 1.00 91.50 391 TYR A C 1
ATOM 3156 O O . TYR A 1 391 ? -7.574 5.019 26.615 1.00 91.50 391 TYR A O 1
ATOM 3164 N N . ALA A 1 392 ? -8.948 5.436 24.889 1.00 90.19 392 ALA A N 1
ATOM 3165 C CA . ALA A 1 392 ? -9.934 6.160 25.695 1.00 90.19 392 ALA A CA 1
ATOM 3166 C C . ALA A 1 392 ? -10.460 5.307 26.867 1.00 90.19 392 ALA A C 1
ATOM 3168 O O . ALA A 1 392 ? -10.568 5.801 27.985 1.00 90.19 392 ALA A O 1
ATOM 3169 N N . ALA A 1 393 ? -10.694 4.010 26.643 1.00 90.12 393 ALA A N 1
ATOM 3170 C CA . ALA A 1 393 ? -11.078 3.062 27.691 1.00 90.12 393 ALA A CA 1
ATOM 3171 C C . ALA A 1 393 ? -9.991 2.817 28.748 1.00 90.12 393 ALA A C 1
ATOM 3173 O O . ALA A 1 393 ? -10.316 2.498 29.887 1.00 90.12 393 ALA A O 1
ATOM 3174 N N . SER A 1 394 ? -8.711 2.945 28.393 1.00 89.88 394 SER A N 1
ATOM 3175 C CA . SER A 1 394 ? -7.612 2.827 29.358 1.00 89.88 394 SER A CA 1
ATOM 3176 C C . SER A 1 394 ? -7.504 4.051 30.275 1.00 89.88 394 SER A C 1
ATOM 3178 O O . SER A 1 394 ? -7.170 3.902 31.447 1.00 89.88 394 SER A O 1
ATOM 3180 N N . LEU A 1 395 ? -7.866 5.240 29.776 1.00 88.06 395 LEU A N 1
ATOM 3181 C CA . LEU A 1 395 ? -7.852 6.490 30.546 1.00 88.06 395 LEU A CA 1
ATOM 3182 C C . LEU A 1 395 ? -8.960 6.560 31.606 1.00 88.06 395 LEU A C 1
ATOM 3184 O O . LEU A 1 395 ? -8.810 7.263 32.598 1.00 88.06 395 LEU A O 1
ATOM 3188 N N . THR A 1 396 ? -10.065 5.834 31.433 1.00 82.88 396 THR A N 1
ATOM 3189 C CA . THR A 1 396 ? -11.117 5.749 32.462 1.00 82.88 396 THR A CA 1
ATOM 3190 C C . THR A 1 396 ? -10.806 4.717 33.548 1.00 82.88 396 THR A C 1
ATOM 3192 O O . THR A 1 396 ? -11.496 4.656 34.556 1.00 82.88 396 THR A O 1
ATOM 3195 N N . GLN A 1 397 ? -9.780 3.882 33.351 1.00 68.62 397 GLN A N 1
ATOM 3196 C CA . GLN A 1 397 ? -9.351 2.856 34.310 1.00 68.62 397 GLN A CA 1
ATOM 3197 C C . GLN A 1 397 ? -8.186 3.296 35.191 1.00 68.62 397 GLN A C 1
ATOM 3199 O O . GLN A 1 397 ? -7.889 2.630 36.184 1.00 68.62 397 GLN A O 1
ATOM 3204 N N . THR A 1 398 ? -7.523 4.402 34.852 1.00 55.28 398 THR A N 1
ATOM 3205 C CA . THR A 1 398 ? -6.628 5.080 35.788 1.00 55.28 398 THR A CA 1
ATOM 3206 C C . THR A 1 398 ? -7.470 5.639 36.932 1.00 55.28 398 THR A C 1
ATOM 3208 O O . THR A 1 398 ? -8.371 6.436 36.677 1.00 55.28 398 THR A O 1
ATOM 3211 N N . PRO A 1 399 ? -7.240 5.205 38.179 1.00 47.78 399 PRO A N 1
ATOM 3212 C CA . PRO A 1 399 ? -8.102 5.591 39.277 1.00 47.78 399 PRO A CA 1
ATOM 3213 C C . PRO A 1 399 ? -7.941 7.087 39.565 1.00 47.78 399 PRO A C 1
ATOM 3215 O O . PRO A 1 399 ? -6.827 7.581 39.727 1.00 47.78 399 PRO A O 1
ATOM 3218 N N . GLU A 1 400 ? -9.061 7.788 39.743 1.00 46.09 400 GLU A N 1
ATOM 3219 C CA . GLU A 1 400 ? -9.153 9.092 40.425 1.00 46.09 400 GLU A CA 1
ATOM 3220 C C . GLU A 1 400 ? -8.780 8.983 41.931 1.00 46.09 400 GLU A C 1
ATOM 3222 O O . GLU A 1 400 ? -9.351 9.643 42.805 1.00 46.09 400 GLU A O 1
ATOM 3227 N N . SER A 1 401 ? -7.836 8.104 42.285 1.00 42.34 401 SER A N 1
ATOM 3228 C CA . SER A 1 401 ? -7.428 7.835 43.665 1.00 42.34 401 SER A CA 1
ATOM 3229 C C . SER A 1 401 ? -6.343 8.777 44.183 1.00 42.34 401 SER A C 1
ATOM 3231 O O . SER A 1 401 ? -6.126 8.800 45.389 1.00 42.34 401 SER A O 1
ATOM 3233 N N . ASP A 1 402 ? -5.707 9.591 43.336 1.00 42.44 402 ASP A N 1
ATOM 3234 C CA . ASP A 1 402 ? -4.643 10.501 43.793 1.00 42.44 402 ASP A CA 1
ATOM 3235 C C . ASP A 1 402 ? -5.154 11.898 44.195 1.00 42.44 402 ASP A C 1
ATOM 3237 O O . ASP A 1 402 ? -4.554 12.559 45.047 1.00 42.44 402 ASP A O 1
ATOM 3241 N N . GLU A 1 403 ? -6.309 12.346 43.689 1.00 41.50 403 GLU A N 1
ATOM 3242 C CA . GLU A 1 403 ? -6.872 13.647 44.093 1.00 41.50 403 GLU A CA 1
ATOM 3243 C C . GLU A 1 403 ? -7.673 13.571 45.402 1.00 41.50 403 GLU A C 1
ATOM 3245 O O . GLU A 1 403 ? -7.661 14.506 46.212 1.00 41.50 403 GLU A O 1
ATOM 3250 N N . SER A 1 404 ? -8.301 12.426 45.676 1.00 40.19 404 SER A N 1
ATOM 3251 C CA . SER A 1 404 ? -9.102 12.217 46.887 1.00 40.19 404 SER A CA 1
ATOM 3252 C C . SER A 1 404 ? -8.254 11.900 48.132 1.00 40.19 404 SER A C 1
ATOM 3254 O O . SER A 1 404 ? -8.657 12.230 49.255 1.00 40.19 404 SER A O 1
ATOM 3256 N N . GLU A 1 405 ? -7.037 11.367 47.970 1.00 40.03 405 GLU A N 1
ATOM 3257 C CA . GLU A 1 405 ? -6.098 11.153 49.082 1.00 40.03 405 GLU A CA 1
ATOM 3258 C C . GLU A 1 405 ? -5.338 12.433 49.474 1.00 40.03 405 GLU A C 1
ATOM 3260 O O . GLU A 1 405 ? -5.055 12.664 50.657 1.00 40.03 405 GLU A O 1
ATOM 3265 N N . SER A 1 406 ? -5.085 13.330 48.513 1.00 39.97 406 SER A N 1
ATOM 3266 C CA . SER A 1 406 ? -4.400 14.599 48.781 1.00 39.97 406 SER A CA 1
ATOM 3267 C C . SER A 1 406 ? -5.306 15.664 49.422 1.00 39.97 406 SER A C 1
ATOM 3269 O O . SER A 1 406 ? -4.798 16.561 50.102 1.00 39.97 406 SER A O 1
ATOM 3271 N N . GLN A 1 407 ? -6.633 15.562 49.274 1.00 42.03 407 GLN A N 1
ATOM 3272 C CA . GLN A 1 407 ? -7.593 16.415 49.991 1.00 42.03 407 GLN A CA 1
ATOM 3273 C C . GLN A 1 407 ? -7.904 15.906 51.408 1.00 42.03 407 GLN A C 1
ATOM 3275 O O . GLN A 1 407 ? -8.040 16.718 52.325 1.00 42.03 407 GLN A O 1
ATOM 3280 N N . ARG A 1 408 ? -7.909 14.583 51.645 1.00 41.06 408 ARG A N 1
ATOM 3281 C CA . ARG A 1 408 ? -8.072 14.019 53.002 1.00 41.06 408 ARG A CA 1
ATOM 3282 C C . ARG A 1 408 ? -6.878 14.294 53.920 1.00 41.06 408 ARG A C 1
ATOM 3284 O O . ARG A 1 408 ? -7.078 14.520 55.109 1.00 41.06 408 ARG A O 1
ATOM 3291 N N . LYS A 1 409 ? -5.652 14.373 53.387 1.00 47.34 409 LYS A N 1
ATOM 3292 C CA . LYS A 1 409 ? -4.458 14.752 54.173 1.00 47.34 409 LYS A CA 1
ATOM 3293 C C . LYS A 1 409 ? -4.374 16.246 54.519 1.00 47.34 409 LYS A C 1
ATOM 3295 O O . LYS A 1 409 ? -3.614 16.601 55.410 1.00 47.34 409 LYS A O 1
ATOM 3300 N N . LYS A 1 410 ? -5.161 17.119 53.873 1.00 50.00 410 LYS A N 1
ATOM 3301 C CA . LYS A 1 410 ? -5.217 18.563 54.187 1.00 50.00 410 LYS A CA 1
ATOM 3302 C C . LYS A 1 410 ? -6.276 18.947 55.229 1.00 50.00 410 LYS A C 1
ATOM 3304 O O . LYS A 1 410 ? -6.251 20.077 55.694 1.00 50.00 410 LYS A O 1
ATOM 3309 N N . GLN A 1 411 ? -7.183 18.041 55.604 1.00 45.50 411 GLN A N 1
ATOM 3310 C CA . GLN A 1 411 ? -8.197 18.288 56.646 1.00 45.50 411 GLN A CA 1
ATOM 3311 C C . GLN A 1 411 ? -7.870 17.646 58.006 1.00 45.50 411 GLN A C 1
ATOM 3313 O O . GLN A 1 411 ? -8.613 17.846 58.961 1.00 45.50 411 GLN A O 1
ATOM 3318 N N . VAL A 1 412 ? -6.766 16.897 58.111 1.00 47.75 412 VAL A N 1
ATOM 3319 C CA . VAL A 1 412 ? -6.308 16.247 59.360 1.00 47.75 412 VAL A CA 1
ATOM 3320 C C . VAL A 1 412 ? -4.911 16.752 59.779 1.00 47.75 412 VAL A C 1
ATOM 3322 O O . VAL A 1 412 ? -4.217 16.099 60.550 1.00 47.75 412 VAL A O 1
ATOM 3325 N N . GLY A 1 413 ? -4.480 17.903 59.251 1.00 40.62 413 GLY A N 1
ATOM 3326 C CA . GLY A 1 413 ? -3.216 18.564 59.600 1.00 40.62 413 GLY A CA 1
ATOM 3327 C C . GLY A 1 413 ? -3.425 19.735 60.539 1.00 40.62 413 GLY A C 1
ATOM 3328 O O . GLY A 1 413 ? -4.267 20.590 60.183 1.00 40.62 413 GLY A O 1
#

Organism: Hevea brasiliensis (NCBI:txid3981)

Radius of gyration: 29.49 Å; chains: 1; bounding box: 101×67×92 Å

pLDDT: mean 81.21, std 19.89, range [29.84, 98.62]

Foldseek 3Di:
DVVVVVVVVVVVPPDDPDDDPPDPDDDDDDDPPPPVVVVVVVVVVVVVLVVVLVVLVVCLVCLVVPVSPNPHAFSLLSLLVQLQVLLCVLCVPVLALAAGDPVSVVSSVSSLCSSCVVQVVAWDWDWDWDDDPNDIDIDTDTDRDPLCVPLVVVLVVLVVLLNVSSHVCHPDDFKDFDDPVPVPPDDDDQFPDNVCNVRTAMAGDLLFDDPVVVVVLVVSLVVLVVSLVVLLVLLVVLLVVQDFDVVLVVVADPALCVLCPDPRVVQLQDPDHDLVVSVVPADPVDLVSLLSNLQSLVSRLVRLVVVVPPPPDDDPPDDPDDNVSSVSSNVSSVVNNVVSCVVCVPRDQHPRSVNSSRPTNDNSSSSSNSSSVSSSVSSVSSSVNSVRSVVNSVVSVPDPVPVVVVVVVVVVD

Secondary structure (DSSP, 8-state):
-HHHHHHHHHHHSS------S----------GGGHHHHHHHHHHHHHHHHHHHHHHHHHHHTTT-TTSSS----HHHHHHHHHHHHHHHHHTT--SSSPPPHHHHHHHHHHHHHHHGGGGG-EEEEEEEEEETTEEEEEEEEEE-HHHHHHHHHHHHHHHHHHHHHHGGGG--S-EEE-GGG-TTS-PPPPS-TT-TTSPEEE--TT---HHHHHHHHHHHHHHHHHHHHHHHHHHHHHHHSPPPHHHHHHS-SSHHHHHHHHHHHHHTSSS--HHHHHHTS--SSHHHHHHHHHHHHHHHHHHHHHHH--SSS-TTS--S-HHHHHHHHHHHHHHHHHHHHH-TTPPPPHHHHHHHHH---HHHHHHHHHHHHHHHHHHHHHHHHHHHHHHHHHTTS-THHHHHHHHTTS--

InterPro domains:
  IPR005512 PRONE domain [PF03759] (59-397)
  IPR005512 PRONE domain [PS51334] (41-403)
  IPR038937 Rop guanine nucleotide exchange factor [PTHR33101] (59-401)